Protein AF-A0A7S2I6U0-F1 (afdb_monomer)

Radius of gyration: 36.26 Å; Cα contacts (8 Å, |Δi|>4): 845; chains: 1; bounding box: 79×44×101 Å

pLDDT: mean 71.79, std 17.06, range [28.62, 98.25]

Foldseek 3Di:
DPVLADPVRCVVDPCSVVLVVVLVVCLVCVCVVDVLLVVLVVVCVAPVQLLSVLVSLLVSLQVSLVSLCVSDDNVSSVLSNLQSVLVSLQSQLCNQLVVCVVVVNLVSSLVSNLRSNVVSCVSNPPPVQPDPVNNVVVVVLSCVVSVCVVVLVVLLVVLAVPAQKAWWHWAFFDKDFFAADDPQFHGPVFWWTARDPDFWKWWAQLVPRFTWFFVVLDLDAFTFIFTDHDLVDLRRTWGWDQDPVRKTWIARRRNRWTWFFPDQDAFTTIHTHPDCPDLRRIWDWDDPPDFQKTWTARSVHRFTWFFDDDPDHTTGIGTHHDCDDSRRMIRMDRSVPDDRDDDPDDDDDDDDDDDDPPPPPDADPPVPVPDDPRIDTRAHDVVQQQHDDHDRMTTHADPAQWHDDDSITIGQADPSQNDDDPTMGGVDPVSVVVLVVLLVVLQVVLVVQLVVLVVVCVVPNPPPSCNVSSNVVSVSSNCSSVSYHHHDRDPD

Mean predicted aligned error: 20.56 Å

Solvent-accessible surface area (backbone atoms only — not comparable to full-atom values): 26154 Å² total; per-residue (Å²): 104,80,92,75,46,56,68,73,57,52,74,68,40,93,58,44,70,58,51,51,50,53,50,54,55,44,64,74,38,42,61,78,72,38,65,66,37,38,54,23,46,53,45,19,76,64,69,68,45,56,64,28,47,36,51,23,51,39,54,49,38,52,54,50,24,61,47,39,48,70,74,39,60,67,72,60,9,49,54,48,31,42,50,36,48,22,52,34,34,34,43,49,10,46,31,51,13,53,52,31,43,74,74,69,38,60,67,58,11,51,52,28,34,51,51,9,47,50,51,16,45,64,58,69,45,58,79,92,60,71,42,73,66,52,52,46,53,54,48,51,55,47,50,60,53,54,70,39,42,65,54,52,50,51,49,45,52,48,43,28,72,69,42,56,38,22,36,48,49,65,46,88,43,57,68,45,61,20,64,45,50,61,93,77,34,45,58,72,89,50,42,37,12,30,55,72,70,61,71,47,23,26,43,26,33,62,62,76,73,27,20,44,23,39,57,93,50,53,64,52,66,66,35,46,32,25,32,40,92,47,60,84,37,50,46,18,21,29,31,76,45,79,42,95,89,70,34,28,35,42,31,30,74,64,44,74,27,22,44,26,44,67,63,71,53,79,66,20,46,28,22,28,26,77,66,54,82,50,46,42,18,25,29,40,80,41,80,67,87,47,87,37,26,27,30,44,25,32,62,61,57,68,26,18,46,24,58,45,90,59,102,55,90,59,31,44,32,24,30,27,82,57,63,69,60,45,43,14,28,32,37,36,27,37,46,87,76,57,62,67,56,69,82,79,75,83,73,74,79,79,76,90,77,80,99,76,78,91,80,79,85,83,87,65,85,78,57,70,83,74,59,60,88,76,44,44,76,28,34,48,48,67,88,82,48,17,63,51,72,58,89,69,34,12,31,43,71,50,60,83,38,33,39,82,53,85,80,28,17,32,44,44,60,32,89,84,23,60,24,77,54,98,59,36,21,4,60,37,66,65,44,42,52,51,45,55,51,41,37,56,52,36,47,56,50,32,55,53,51,46,52,54,36,52,56,49,34,74,76,67,37,88,81,42,80,59,36,66,57,47,44,53,49,36,56,56,52,45,49,54,54,68,41,46,38,71,48,69,61,44,81,125

Secondary structure (DSSP, 8-state):
-TTTS-HHHHHH-TTHHHHHHHHHHHHHHHHHH-HHHHHHHHHHHHH--HHHHHHHHHHHHHHHHHHHHHHS-HHHHHHHHHHHHHHHHHHHHHHHHHHHHHTT-HHHHHHHHHHHHHHHHHHHS-TTT-SHHHHHHHHHHHHHHHHTHHHHHHHHHHHHHH-SEEEPPEEE--EE---B--TTEEE-SSSEEEE--PPPEEEEETTT--EEEEGGG--STT-BEEEES-TTSGGGEEEEEE-TTS-EEEEETTT--EEEEESSSTT-EEEEES---SGGG-EEEEE-SSTTEEEEEETTT--EEEE---SSSSEEEEEES---STTSEEEEEETTS-PBP-PPP-PPPPPPPPS--TT---S-TTSTTSPPTTPEEPBP-TTTT--EEETTEEE-PPPTTEEEETTEEEEPP-TTS-EE-SSEEESSHHHHHHHHHHHHHHHHHHHHHHHHHHHHHHHH-TT-HHHHHHHHHHHHHHHGGG--PBPPP---

Organism: NCBI:txid1333877

Sequence (492 aa):
MEELIPEHVRAAVEEFDDIRTVWNATFASLPSAVQSIRDDLEAFAATGASDRAVRAVNTFLLEASAIASRILPEEVGNEMARYLGAIGDVFDGVGDGIEAFGEGDAAAAIEAMYKGVKAAAVDLIPAELQNDETYGAIVAVLDGTVGSLSRHVLEYKNLMAQSSVCWKVFTGRERRRPRNCDAGYTWDGQQWCMYGVESPLNIQSRSNNKYLNIWGGSKSSGANVLTWNNPTSAHSQWVLHRQFDGTYTIENIHAHTFLCVQGSKVGANVAVTDDPRPPSARWRLIPTGIAATWNVQSVDSGLYLRLKKQWVVGNNVIAWSSAEGAESQWRIRDAWGGEAWEEPVAAHPPSPAPAQAARVALLNSAMSLKRPSGALPARCDDVAGFTEKRGGWCYGPCPAGYEGSGARCKATCGPEYPSDSDRMCGKTPGAIAAAVMGMITGVVREVVTISGLVSEMEEKGIHAAGGLTGTMQALIDLGKPFAHPSCPVGAA

Structure (mmCIF, N/CA/C/O backbone):
data_AF-A0A7S2I6U0-F1
#
_entry.id   AF-A0A7S2I6U0-F1
#
loop_
_atom_site.group_PDB
_atom_site.id
_atom_site.type_symbol
_atom_site.label_atom_id
_atom_site.label_alt_id
_atom_site.label_comp_id
_atom_site.label_asym_id
_atom_site.label_entity_id
_atom_site.label_seq_id
_atom_site.pdbx_PDB_ins_code
_atom_site.Cartn_x
_atom_site.Cartn_y
_atom_site.Cartn_z
_atom_site.occupancy
_atom_site.B_iso_or_equiv
_atom_site.auth_seq_id
_atom_site.auth_comp_id
_atom_site.auth_asym_id
_atom_site.auth_atom_id
_atom_site.pdbx_PDB_model_num
ATOM 1 N N . MET A 1 1 ? 5.381 15.733 29.302 1.00 53.56 1 MET A N 1
ATOM 2 C CA . MET A 1 1 ? 6.725 16.194 29.724 1.00 53.56 1 MET A CA 1
ATOM 3 C C . MET A 1 1 ? 6.615 17.331 30.729 1.00 53.56 1 MET A C 1
ATOM 5 O O . MET A 1 1 ? 7.173 17.193 31.802 1.00 53.56 1 MET A O 1
ATOM 9 N N . GLU A 1 2 ? 5.878 18.408 30.438 1.00 52.50 2 GLU A N 1
ATOM 10 C CA . GLU A 1 2 ? 5.715 19.540 31.375 1.00 52.50 2 GLU A CA 1
ATOM 11 C C . GLU A 1 2 ? 5.018 19.159 32.695 1.00 52.50 2 GLU A C 1
ATOM 13 O O . GLU A 1 2 ? 5.396 19.680 33.737 1.00 52.50 2 GLU A O 1
ATOM 18 N N . GLU A 1 3 ? 4.092 18.196 32.665 1.00 57.47 3 GLU A N 1
ATOM 19 C CA . GLU A 1 3 ? 3.465 17.610 33.867 1.00 57.47 3 GLU A CA 1
ATOM 20 C C . GLU A 1 3 ? 4.355 16.584 34.595 1.00 57.47 3 GLU A C 1
ATOM 22 O O . GLU A 1 3 ? 4.102 16.251 35.745 1.00 57.47 3 GLU A O 1
ATOM 27 N N . LEU A 1 4 ? 5.401 16.074 33.931 1.00 52.25 4 LEU A N 1
ATOM 28 C CA . LEU A 1 4 ? 6.262 14.995 34.442 1.00 52.25 4 LEU A CA 1
ATOM 29 C C . LEU A 1 4 ? 7.573 15.514 35.044 1.00 52.25 4 LEU A C 1
ATOM 31 O O . LEU A 1 4 ? 8.200 14.819 35.835 1.00 52.25 4 LEU A O 1
ATOM 35 N N . ILE A 1 5 ? 8.007 16.716 34.652 1.00 59.16 5 ILE A N 1
ATOM 36 C CA . ILE A 1 5 ? 9.270 17.315 35.092 1.00 59.16 5 ILE A CA 1
ATOM 37 C C . ILE A 1 5 ? 8.948 18.527 35.979 1.00 59.16 5 ILE A C 1
ATOM 39 O O . ILE A 1 5 ? 8.368 19.503 35.484 1.00 59.16 5 ILE A O 1
ATOM 43 N N . PRO A 1 6 ? 9.333 18.511 37.272 1.00 67.69 6 PRO A N 1
ATOM 44 C CA . PRO A 1 6 ? 9.060 19.613 38.188 1.00 67.69 6 PRO A CA 1
ATOM 45 C C . PRO A 1 6 ? 9.575 20.955 37.661 1.00 67.69 6 PRO A C 1
ATOM 47 O O . PRO A 1 6 ? 10.643 21.033 37.058 1.00 67.69 6 PRO A O 1
ATOM 50 N N . GLU A 1 7 ? 8.840 22.037 37.920 1.00 68.81 7 GLU A N 1
ATOM 51 C CA . GLU A 1 7 ? 9.154 23.377 37.395 1.00 68.81 7 GLU A CA 1
ATOM 52 C C . GLU A 1 7 ? 10.576 23.849 37.739 1.00 68.81 7 GLU A C 1
ATOM 54 O O . GLU A 1 7 ? 11.263 24.408 36.888 1.00 68.81 7 GLU A O 1
ATOM 59 N N . HIS A 1 8 ? 11.067 23.535 38.941 1.00 66.19 8 HIS A N 1
ATOM 60 C CA . HIS A 1 8 ? 12.432 23.867 39.356 1.00 66.19 8 HIS A CA 1
ATOM 61 C C . HIS A 1 8 ? 13.511 23.131 38.543 1.00 66.19 8 HIS A C 1
ATOM 63 O O . HIS A 1 8 ? 14.587 23.680 38.332 1.00 66.19 8 HIS A O 1
ATOM 69 N N . VAL A 1 9 ? 13.223 21.918 38.055 1.00 65.50 9 VAL A N 1
ATOM 70 C CA . VAL A 1 9 ? 14.115 21.157 37.166 1.00 65.50 9 VAL A CA 1
ATOM 71 C C . VAL A 1 9 ? 14.053 21.731 35.753 1.00 65.50 9 VAL A C 1
ATOM 73 O O . VAL A 1 9 ? 15.089 21.924 35.127 1.00 65.50 9 VAL A O 1
ATOM 76 N N . ARG A 1 10 ? 12.854 22.087 35.269 1.00 70.38 10 ARG A N 1
ATOM 77 C CA . ARG A 1 10 ? 12.675 22.739 33.958 1.00 70.38 10 ARG A CA 1
ATOM 78 C C . ARG A 1 10 ? 13.427 24.065 33.874 1.00 70.38 10 ARG A C 1
ATOM 80 O O . ARG A 1 10 ? 14.069 24.336 32.869 1.00 70.38 10 ARG A O 1
ATOM 87 N N . ALA A 1 11 ? 13.388 24.855 34.946 1.00 71.56 11 ALA A N 1
ATOM 88 C CA . ALA A 1 11 ? 14.097 26.129 35.045 1.00 71.56 11 ALA A CA 1
ATOM 89 C C . ALA A 1 11 ? 15.625 25.979 35.190 1.00 71.56 11 ALA A C 1
ATOM 91 O O . ALA A 1 11 ? 16.354 26.928 34.912 1.00 71.56 11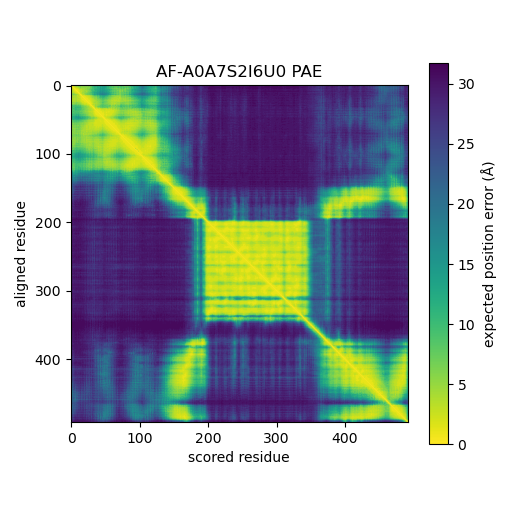 ALA A O 1
ATOM 92 N N . ALA A 1 12 ? 16.111 24.814 35.633 1.00 67.56 12 ALA A N 1
ATOM 93 C CA . ALA A 1 12 ? 17.536 24.535 35.808 1.00 67.56 12 ALA A CA 1
ATOM 94 C C . ALA A 1 12 ? 18.220 24.009 34.532 1.00 67.56 12 ALA A C 1
ATOM 96 O O . ALA A 1 12 ? 19.448 24.005 34.459 1.00 67.56 12 ALA A O 1
ATOM 97 N N . VAL A 1 13 ? 17.449 23.563 33.536 1.00 67.19 13 VAL A N 1
ATOM 98 C CA . VAL A 1 13 ? 17.967 23.039 32.267 1.00 67.19 13 VAL A CA 1
ATOM 99 C C . VAL A 1 13 ? 17.939 24.148 31.215 1.00 67.19 13 VAL A C 1
ATOM 101 O O . VAL A 1 13 ? 16.880 24.532 30.727 1.00 67.19 13 VAL A O 1
ATOM 104 N N . GLU A 1 14 ? 19.120 24.651 30.856 1.00 70.19 14 GLU A N 1
ATOM 105 C CA . GLU A 1 14 ? 19.301 25.826 29.983 1.00 70.19 14 GLU A CA 1
ATOM 106 C C . GLU A 1 14 ? 18.701 25.636 28.570 1.00 70.19 14 GLU A C 1
ATOM 108 O O . GLU A 1 14 ? 18.271 26.599 27.941 1.00 70.19 14 GLU A O 1
ATOM 113 N N . GLU A 1 15 ? 18.583 24.385 28.109 1.00 74.81 15 GLU A N 1
ATOM 114 C CA . GLU A 1 15 ? 18.091 23.990 26.776 1.00 74.81 15 GLU A CA 1
ATOM 115 C C . GLU A 1 15 ? 16.749 23.222 26.838 1.00 74.81 15 GLU A C 1
ATOM 117 O O . GLU A 1 15 ? 16.411 22.435 25.949 1.00 74.81 15 GLU A O 1
ATOM 122 N N . PHE A 1 16 ? 15.956 23.412 27.901 1.00 74.44 16 PHE A N 1
ATOM 123 C CA . PHE A 1 16 ? 14.720 22.645 28.117 1.00 74.44 16 PHE A CA 1
ATOM 124 C C . PHE A 1 16 ? 13.708 22.774 26.964 1.00 74.44 16 PHE A C 1
ATOM 126 O O . PHE A 1 16 ? 13.016 21.811 26.627 1.00 74.44 16 PHE A O 1
ATOM 133 N N . ASP A 1 17 ? 13.636 23.942 26.322 1.00 75.38 17 ASP A N 1
ATOM 134 C CA . ASP A 1 17 ? 12.756 24.179 25.172 1.00 75.38 17 ASP A CA 1
ATOM 135 C C . ASP A 1 17 ? 13.159 23.382 23.921 1.00 75.38 17 ASP A C 1
ATOM 137 O O . ASP A 1 17 ? 12.291 22.891 23.186 1.00 75.38 17 ASP A O 1
ATOM 141 N N . ASP A 1 18 ? 14.460 23.189 23.707 1.00 74.94 18 ASP A N 1
ATOM 142 C CA . ASP A 1 18 ? 14.977 22.374 22.609 1.00 74.94 18 ASP A CA 1
ATOM 143 C C . ASP A 1 18 ? 14.701 20.892 22.881 1.00 74.94 18 ASP A C 1
ATOM 145 O O . ASP A 1 18 ? 14.176 20.182 22.017 1.00 74.94 18 ASP A O 1
ATOM 149 N N . ILE A 1 19 ? 14.922 20.444 24.120 1.00 71.94 19 ILE A N 1
ATOM 150 C CA . ILE A 1 19 ? 14.576 19.092 24.582 1.00 71.94 19 ILE A CA 1
ATOM 151 C C . ILE A 1 19 ? 13.079 18.820 24.400 1.00 71.94 19 ILE A C 1
ATOM 153 O O . ILE A 1 19 ? 12.695 17.782 23.858 1.00 71.94 19 ILE A O 1
ATOM 157 N N . ARG A 1 20 ? 12.223 19.770 24.788 1.00 74.75 20 ARG A N 1
ATOM 158 C CA . ARG A 1 20 ? 10.768 19.692 24.611 1.00 74.75 20 ARG A CA 1
ATOM 159 C C . ARG A 1 20 ? 10.381 19.557 23.143 1.00 74.75 20 ARG A C 1
ATOM 161 O O . ARG A 1 20 ? 9.506 18.758 22.798 1.00 74.75 20 ARG A O 1
ATOM 168 N N . THR A 1 21 ? 11.029 20.325 22.274 1.00 76.25 21 THR A N 1
ATOM 169 C CA . THR A 1 21 ? 10.780 20.285 20.831 1.00 76.25 21 THR A CA 1
ATOM 170 C C . THR A 1 21 ? 11.144 18.918 20.256 1.00 76.25 21 THR A C 1
ATOM 172 O O . THR A 1 21 ? 10.333 18.312 19.548 1.00 76.25 21 THR A O 1
ATOM 175 N N . VAL A 1 22 ? 12.318 18.388 20.611 1.00 72.62 22 VAL A N 1
ATOM 176 C CA . VAL A 1 22 ? 12.766 17.060 20.170 1.00 72.62 22 VAL A CA 1
ATOM 177 C C . VAL A 1 22 ? 11.859 15.959 20.726 1.00 72.62 22 VAL A C 1
ATOM 179 O O . VAL A 1 22 ? 11.471 15.055 19.983 1.00 72.62 22 VAL A O 1
ATOM 182 N N . TRP A 1 23 ? 11.451 16.052 21.992 1.00 71.31 23 TRP A N 1
ATOM 183 C CA . TRP A 1 23 ? 10.532 15.113 22.634 1.00 71.31 23 TRP A CA 1
ATOM 184 C C . TRP A 1 23 ? 9.180 15.030 21.917 1.00 71.31 23 TRP A C 1
ATOM 186 O O . TRP A 1 23 ? 8.749 13.949 21.514 1.00 71.31 23 TRP A O 1
ATOM 196 N N . ASN A 1 24 ? 8.530 16.171 21.680 1.00 74.94 24 ASN A N 1
ATOM 197 C CA . ASN A 1 24 ? 7.219 16.212 21.029 1.00 74.94 24 ASN A CA 1
ATOM 198 C C . ASN A 1 24 ? 7.280 15.742 19.566 1.00 74.94 24 ASN A C 1
ATOM 200 O O . ASN A 1 24 ? 6.411 14.989 19.119 1.00 74.94 24 ASN A O 1
ATOM 204 N N . ALA A 1 25 ? 8.322 16.135 18.824 1.00 71.44 25 ALA A N 1
ATOM 205 C CA . ALA A 1 25 ? 8.536 15.679 17.449 1.00 71.44 25 ALA A CA 1
ATOM 206 C C . ALA A 1 25 ? 8.775 14.161 17.377 1.00 71.44 25 ALA A C 1
ATOM 208 O O . ALA A 1 25 ? 8.303 13.478 16.463 1.00 71.44 25 ALA A O 1
ATOM 209 N N . THR A 1 26 ? 9.471 13.618 18.373 1.00 65.88 26 THR A N 1
ATOM 210 C CA . THR A 1 26 ? 9.695 12.181 18.510 1.00 65.88 26 THR A CA 1
ATOM 211 C C . THR A 1 26 ? 8.385 11.443 18.780 1.00 65.88 26 THR A C 1
ATOM 213 O O . THR A 1 26 ? 8.052 10.519 18.046 1.00 65.88 26 THR A O 1
ATOM 216 N N . PHE A 1 27 ? 7.582 11.882 19.752 1.00 66.50 27 PHE A N 1
ATOM 217 C CA . PHE A 1 27 ? 6.288 11.256 20.065 1.00 66.50 27 PHE A CA 1
ATOM 218 C C . PHE A 1 27 ? 5.335 11.241 18.867 1.00 66.50 27 PHE A C 1
ATOM 220 O O . PHE A 1 27 ? 4.685 10.232 18.599 1.00 66.50 27 PHE A O 1
ATOM 227 N N . ALA A 1 28 ? 5.301 12.333 18.100 1.00 71.88 28 ALA A N 1
ATOM 228 C CA . ALA A 1 28 ? 4.492 12.422 16.889 1.00 71.88 28 ALA A CA 1
ATOM 229 C C . ALA A 1 28 ? 4.974 11.482 15.768 1.00 71.88 28 ALA A C 1
ATOM 231 O O . ALA A 1 28 ? 4.179 11.064 14.925 1.00 71.88 28 ALA A O 1
ATOM 232 N N . SER A 1 29 ? 6.268 11.147 15.739 1.00 71.06 29 SER A N 1
ATOM 233 C CA . SER A 1 29 ? 6.870 10.330 14.681 1.00 71.06 29 SER A CA 1
ATOM 234 C C . SER A 1 29 ? 7.016 8.851 15.043 1.00 71.06 29 SER A C 1
ATOM 236 O O . SER A 1 29 ? 7.007 8.025 14.128 1.00 71.06 29 SER A O 1
ATOM 238 N N . LEU A 1 30 ? 7.058 8.488 16.330 1.00 65.75 30 LEU A N 1
ATOM 239 C CA . LEU A 1 30 ? 7.237 7.114 16.825 1.00 65.75 30 LEU A CA 1
ATOM 240 C C . LEU A 1 30 ? 6.296 6.077 16.177 1.00 65.75 30 LEU A C 1
ATOM 242 O O . LEU A 1 30 ? 6.810 5.086 15.652 1.00 65.75 30 LEU A O 1
ATOM 246 N N . PRO A 1 31 ? 4.966 6.302 16.067 1.00 57.78 31 PRO A N 1
ATOM 247 C CA . PRO A 1 31 ? 4.058 5.335 15.434 1.00 57.78 31 PRO A CA 1
ATOM 248 C C . PRO A 1 31 ? 4.355 5.105 13.947 1.00 57.78 31 PRO A C 1
ATOM 250 O O . PRO A 1 31 ? 3.927 4.119 13.349 1.00 57.78 31 PRO A O 1
ATOM 253 N N . SER A 1 32 ? 5.066 6.043 13.317 1.00 63.41 32 SER A N 1
ATOM 254 C CA . SER A 1 32 ? 5.453 5.965 11.913 1.00 63.41 32 SER A CA 1
ATOM 255 C C . SER A 1 32 ? 6.895 5.501 11.686 1.00 63.41 32 SER A C 1
ATOM 257 O O . SER A 1 32 ? 7.196 4.993 10.601 1.00 63.41 32 SER A O 1
ATOM 259 N N . ALA A 1 33 ? 7.751 5.668 12.695 1.00 62.78 33 ALA A N 1
ATOM 260 C CA . ALA A 1 33 ? 9.170 5.340 12.674 1.00 62.78 33 ALA A CA 1
ATOM 261 C C . ALA A 1 33 ? 9.442 3.893 13.107 1.00 62.78 33 ALA A C 1
ATOM 263 O O . ALA A 1 33 ? 10.383 3.277 12.609 1.00 62.78 33 ALA A O 1
ATOM 264 N N . VAL A 1 34 ? 8.600 3.335 13.982 1.00 70.75 34 VAL A N 1
ATOM 265 C CA . VAL A 1 34 ? 8.745 1.975 14.506 1.00 70.75 34 VAL A CA 1
ATOM 266 C C . VAL A 1 34 ? 7.711 1.062 13.853 1.00 70.75 34 VAL A C 1
ATOM 268 O O . VAL A 1 34 ? 6.508 1.174 14.092 1.00 70.75 34 VAL A O 1
ATOM 271 N N . GLN A 1 35 ? 8.183 0.151 12.999 1.00 73.25 35 GLN A N 1
ATOM 272 C CA . GLN A 1 35 ? 7.309 -0.701 12.190 1.00 73.25 35 GLN A CA 1
ATOM 273 C C . GLN A 1 35 ? 6.431 -1.632 13.046 1.00 73.25 35 GLN A C 1
ATOM 275 O O . GLN A 1 35 ? 5.271 -1.826 12.703 1.00 73.25 35 GLN A O 1
ATOM 280 N N . SER A 1 36 ? 6.930 -2.135 14.181 1.00 65.62 36 SER A N 1
ATOM 281 C CA . SER A 1 36 ? 6.159 -3.013 15.075 1.00 65.62 36 SER A CA 1
ATOM 282 C C . SER A 1 36 ? 4.956 -2.314 15.716 1.00 65.62 36 SER A C 1
ATOM 284 O O . SER A 1 36 ? 3.883 -2.905 15.770 1.00 65.62 36 SER A O 1
ATOM 286 N N . ILE A 1 37 ? 5.091 -1.042 16.122 1.00 66.81 37 ILE A N 1
ATOM 287 C CA . ILE A 1 37 ? 3.971 -0.245 16.657 1.00 66.81 37 ILE A CA 1
ATOM 288 C C . ILE A 1 37 ? 2.875 -0.119 15.596 1.00 66.81 37 ILE A C 1
ATOM 290 O O . ILE A 1 37 ? 1.694 -0.302 15.887 1.00 66.81 37 ILE A O 1
ATOM 294 N N . ARG A 1 38 ? 3.261 0.156 14.345 1.00 72.75 38 ARG A N 1
ATOM 295 C CA . ARG A 1 38 ? 2.315 0.235 13.227 1.00 72.75 38 ARG A CA 1
ATOM 296 C C . ARG A 1 38 ? 1.615 -1.101 12.990 1.00 72.75 38 ARG A C 1
ATOM 298 O O . ARG A 1 38 ? 0.392 -1.118 12.883 1.00 72.75 38 ARG A O 1
ATOM 305 N N . ASP A 1 39 ? 2.372 -2.191 12.919 1.00 76.38 39 ASP A N 1
ATOM 306 C CA . ASP A 1 39 ? 1.836 -3.524 12.636 1.00 76.38 39 ASP A CA 1
ATOM 307 C C . ASP A 1 39 ? 0.825 -3.962 13.710 1.00 76.38 39 ASP A C 1
ATOM 309 O O . ASP A 1 39 ? -0.244 -4.483 13.384 1.00 76.38 39 ASP A O 1
ATOM 313 N N . ASP A 1 40 ? 1.119 -3.699 14.986 1.00 70.38 40 ASP A N 1
ATOM 314 C CA . ASP A 1 40 ? 0.224 -4.031 16.093 1.00 70.38 40 ASP A CA 1
ATOM 315 C C . ASP A 1 40 ? -1.018 -3.119 16.141 1.00 70.38 40 ASP A C 1
ATOM 317 O O . ASP A 1 40 ? -2.130 -3.622 16.306 1.00 70.38 40 ASP A O 1
ATOM 321 N N . LEU A 1 41 ? -0.901 -1.808 15.891 1.00 68.88 41 LEU A N 1
ATOM 322 C CA . LEU A 1 41 ? -2.075 -0.923 15.795 1.00 68.88 41 LEU A CA 1
ATOM 323 C C . LEU A 1 41 ? -2.984 -1.281 14.608 1.00 68.88 41 LEU A C 1
ATOM 325 O O . LEU A 1 41 ? -4.211 -1.246 14.727 1.00 68.88 41 LEU A O 1
ATOM 329 N N . GLU A 1 42 ? -2.402 -1.645 13.463 1.00 74.38 42 GLU A N 1
ATOM 330 C CA . GLU A 1 42 ? -3.153 -2.092 12.287 1.00 74.38 42 GLU A CA 1
ATOM 331 C C . GLU A 1 42 ? -3.868 -3.423 12.544 1.00 74.38 42 GLU A C 1
ATOM 333 O O . GLU A 1 42 ? -5.031 -3.588 12.158 1.00 74.38 42 GLU A O 1
ATOM 338 N N . ALA A 1 43 ? -3.201 -4.357 13.223 1.00 62.09 43 ALA A N 1
ATOM 339 C CA . ALA A 1 43 ? -3.790 -5.622 13.629 1.00 62.09 43 ALA A CA 1
ATOM 340 C C . ALA A 1 43 ? -4.925 -5.416 14.641 1.00 62.09 43 ALA A C 1
ATOM 342 O O . ALA A 1 43 ? -6.009 -5.954 14.425 1.00 62.09 43 ALA A O 1
ATOM 343 N N . PHE A 1 44 ? -4.737 -4.579 15.668 1.00 59.78 44 PHE A N 1
ATOM 344 C CA . PHE A 1 44 ? -5.795 -4.224 16.617 1.00 59.78 44 PHE A CA 1
ATOM 345 C C . PHE A 1 44 ? -7.011 -3.620 15.908 1.00 59.78 44 PHE A C 1
ATOM 347 O O . PHE A 1 44 ? -8.136 -4.074 16.100 1.00 59.78 44 PHE A O 1
ATOM 354 N N . ALA A 1 45 ? -6.794 -2.655 15.011 1.00 57.31 45 ALA A N 1
ATOM 355 C CA . ALA A 1 45 ? -7.869 -2.041 14.237 1.00 57.31 45 ALA A CA 1
ATOM 356 C C . ALA A 1 45 ? -8.596 -3.035 13.309 1.00 57.31 45 ALA A C 1
ATOM 358 O O . ALA A 1 45 ? -9.733 -2.789 12.902 1.00 57.31 45 ALA A O 1
ATOM 359 N N . ALA A 1 46 ? -7.945 -4.140 12.931 1.00 56.12 46 ALA A N 1
ATOM 360 C CA . ALA A 1 46 ? -8.516 -5.161 12.063 1.00 56.12 46 ALA A CA 1
ATOM 361 C C . ALA A 1 46 ? -9.263 -6.266 12.821 1.00 56.12 46 ALA A C 1
ATOM 363 O O . ALA A 1 46 ? -10.263 -6.758 12.299 1.00 56.12 46 ALA A O 1
ATOM 364 N N . THR A 1 47 ? -8.773 -6.676 13.991 1.00 60.69 47 THR A N 1
ATOM 365 C CA . THR A 1 47 ? -9.265 -7.859 14.716 1.00 60.69 47 THR A CA 1
ATOM 366 C C . THR A 1 47 ? -9.962 -7.526 16.030 1.00 60.69 47 THR A C 1
ATOM 368 O O . THR A 1 47 ? -10.679 -8.370 16.554 1.00 60.69 47 THR A O 1
ATOM 371 N N . GLY A 1 48 ? -9.750 -6.323 16.571 1.00 53.94 48 GLY A N 1
ATOM 372 C CA . GLY A 1 48 ? -10.156 -5.960 17.929 1.00 53.94 48 GLY A CA 1
ATOM 373 C C . GLY A 1 48 ? -9.358 -6.677 19.023 1.00 53.94 48 GLY A C 1
ATOM 374 O O . GLY A 1 48 ? -9.755 -6.619 20.181 1.00 53.94 48 GLY A O 1
ATOM 375 N N . ALA A 1 49 ? -8.262 -7.365 18.677 1.00 66.69 49 ALA A N 1
ATOM 376 C CA . ALA A 1 49 ? -7.489 -8.163 19.624 1.00 66.69 49 ALA A CA 1
ATOM 377 C C . ALA A 1 49 ? -6.684 -7.256 20.572 1.00 66.69 49 ALA A C 1
ATOM 379 O O . ALA A 1 49 ? -5.720 -6.610 20.161 1.00 66.69 49 ALA A O 1
ATOM 380 N N . SER A 1 50 ? -7.124 -7.161 21.826 1.00 58.31 50 SER A N 1
ATOM 381 C CA . SER A 1 50 ? -6.594 -6.241 22.843 1.00 58.31 50 SER A CA 1
ATOM 382 C C . SER A 1 50 ? -5.097 -6.415 23.112 1.00 58.31 50 SER A C 1
ATOM 384 O O . SER A 1 50 ? -4.420 -5.422 23.371 1.00 58.31 50 SER A O 1
ATOM 386 N N . ASP A 1 51 ? -4.558 -7.627 22.949 1.00 63.69 51 ASP A N 1
ATOM 387 C CA . ASP A 1 51 ? -3.125 -7.935 23.062 1.00 63.69 51 ASP A CA 1
ATOM 388 C C . ASP A 1 51 ? -2.269 -7.097 22.096 1.00 63.69 51 ASP A C 1
ATOM 390 O O . ASP A 1 51 ? -1.153 -6.686 22.414 1.00 63.69 51 ASP A O 1
ATOM 394 N N . ARG A 1 52 ? -2.806 -6.793 20.909 1.00 73.38 52 ARG A N 1
ATOM 395 C CA . ARG A 1 52 ? -2.149 -5.952 19.903 1.00 73.38 52 ARG A CA 1
ATOM 396 C C . ARG A 1 52 ? -2.080 -4.494 20.353 1.00 73.38 52 ARG A C 1
ATOM 398 O O . ARG A 1 52 ? -1.044 -3.858 20.194 1.00 73.38 52 ARG A O 1
ATOM 405 N N . ALA A 1 53 ? -3.152 -3.969 20.946 1.00 68.31 53 ALA A N 1
ATOM 406 C CA . ALA A 1 53 ? -3.158 -2.604 21.469 1.00 68.31 53 ALA A CA 1
ATOM 407 C C . ALA A 1 53 ? -2.156 -2.441 22.622 1.00 68.31 53 ALA A C 1
ATOM 409 O O . ALA A 1 53 ? -1.389 -1.480 22.633 1.00 68.31 53 ALA A O 1
ATOM 410 N N . VAL A 1 54 ? -2.122 -3.408 23.542 1.00 69.31 54 VAL A N 1
ATOM 411 C CA . VAL A 1 54 ? -1.217 -3.416 24.702 1.00 69.31 54 VAL A CA 1
ATOM 412 C C . VAL A 1 54 ? 0.241 -3.457 24.245 1.00 69.31 54 VAL A C 1
ATOM 414 O O . VAL A 1 54 ? 1.028 -2.588 24.618 1.00 69.31 54 VAL A O 1
ATOM 417 N N . ARG A 1 55 ? 0.594 -4.365 23.322 1.00 68.44 55 ARG A N 1
ATOM 418 C CA . ARG A 1 55 ? 1.956 -4.427 22.762 1.00 68.44 55 ARG A CA 1
ATOM 419 C C . ARG A 1 55 ? 2.376 -3.149 22.045 1.00 68.44 55 ARG A C 1
ATOM 421 O O . ARG A 1 55 ? 3.527 -2.727 22.190 1.00 68.44 55 ARG A O 1
ATOM 428 N N . ALA A 1 56 ? 1.470 -2.516 21.300 1.00 71.19 56 ALA A N 1
ATOM 429 C CA . ALA A 1 56 ? 1.760 -1.248 20.639 1.00 71.19 56 ALA A CA 1
ATOM 430 C C . ALA A 1 56 ? 2.066 -0.133 21.651 1.00 71.19 56 ALA A C 1
ATOM 432 O O . ALA A 1 56 ? 3.031 0.609 21.462 1.00 71.19 56 ALA A O 1
ATOM 433 N N . VAL A 1 57 ? 1.280 -0.039 22.730 1.00 71.88 57 VAL A N 1
ATOM 434 C CA . VAL A 1 57 ? 1.485 0.944 23.804 1.00 71.88 57 VAL A CA 1
ATOM 435 C C . VAL A 1 57 ? 2.792 0.680 24.551 1.00 71.88 57 VAL A C 1
ATOM 437 O O . VAL A 1 57 ? 3.582 1.606 24.706 1.00 71.88 57 VAL A O 1
ATOM 440 N N . ASN A 1 58 ? 3.097 -0.562 24.927 1.00 68.56 58 ASN A N 1
ATOM 441 C CA . ASN A 1 58 ? 4.346 -0.870 25.635 1.00 68.56 58 ASN A CA 1
ATOM 442 C C . ASN A 1 58 ? 5.582 -0.614 24.784 1.00 68.56 58 ASN A C 1
ATOM 444 O O . ASN A 1 58 ? 6.557 -0.032 25.254 1.00 68.56 58 ASN A O 1
ATOM 448 N N . THR A 1 59 ? 5.530 -0.988 23.505 1.00 73.19 59 THR A N 1
ATOM 449 C CA . THR A 1 59 ? 6.619 -0.693 22.568 1.00 73.19 59 THR A CA 1
ATOM 450 C C . THR A 1 59 ? 6.810 0.818 22.435 1.00 73.19 59 THR A C 1
ATOM 452 O O . THR A 1 59 ? 7.937 1.303 22.414 1.00 73.19 59 THR A O 1
ATOM 455 N N . PHE A 1 60 ? 5.718 1.584 22.404 1.00 72.38 60 PHE A N 1
ATOM 456 C CA . PHE A 1 60 ? 5.780 3.040 22.384 1.00 72.38 60 PHE A CA 1
ATOM 457 C C . PHE A 1 60 ? 6.414 3.619 23.658 1.00 72.38 60 PHE A C 1
ATOM 459 O O . PHE A 1 60 ? 7.301 4.467 23.560 1.00 72.38 60 PHE A O 1
ATOM 466 N N . LEU A 1 61 ? 5.996 3.158 24.841 1.00 68.81 61 LEU A N 1
ATOM 467 C CA . LEU A 1 61 ? 6.522 3.610 26.134 1.00 68.81 61 LEU A CA 1
ATOM 468 C C . LEU A 1 61 ? 8.009 3.269 26.300 1.00 68.81 61 LEU A C 1
ATOM 470 O O . LEU A 1 61 ? 8.776 4.103 26.779 1.00 68.81 61 LEU A O 1
ATOM 474 N N . LEU A 1 62 ? 8.435 2.091 25.839 1.00 69.19 62 LEU A N 1
ATOM 475 C CA . LEU A 1 62 ? 9.833 1.661 25.867 1.00 69.19 62 LEU A CA 1
ATOM 476 C C . LEU A 1 62 ? 10.721 2.545 24.981 1.00 69.19 62 LEU A C 1
ATOM 478 O O . LEU A 1 62 ? 11.780 2.999 25.414 1.00 69.19 62 LEU A O 1
ATOM 482 N N . GLU A 1 63 ? 10.285 2.828 23.753 1.00 72.81 63 GLU A N 1
ATOM 483 C CA . GLU A 1 63 ? 11.019 3.703 22.831 1.00 72.81 63 GLU A CA 1
ATOM 484 C C . GLU A 1 63 ? 11.054 5.148 23.344 1.00 72.81 63 GLU A C 1
ATOM 486 O O . GLU A 1 63 ? 12.098 5.803 23.314 1.00 72.81 63 GLU A O 1
ATOM 491 N N . ALA A 1 64 ? 9.942 5.633 23.903 1.00 67.12 64 ALA A N 1
ATOM 492 C CA . ALA A 1 64 ? 9.891 6.922 24.578 1.00 67.12 64 ALA A CA 1
ATOM 493 C C . ALA A 1 64 ? 10.863 6.994 25.766 1.00 67.12 64 ALA A C 1
ATOM 495 O O . ALA A 1 64 ? 11.568 7.991 25.914 1.00 67.12 64 ALA A O 1
ATOM 496 N N . SER A 1 65 ? 10.951 5.933 26.572 1.00 67.12 65 SER A N 1
ATOM 497 C CA . SER A 1 65 ? 11.892 5.827 27.690 1.00 67.12 65 SER A CA 1
ATOM 498 C C . SER A 1 65 ? 13.342 5.846 27.210 1.00 67.12 65 SER A C 1
ATOM 500 O O . SER A 1 65 ? 14.155 6.604 27.730 1.00 67.12 65 SER A O 1
ATOM 502 N N . ALA A 1 66 ? 13.676 5.067 26.178 1.00 71.19 66 ALA A N 1
ATOM 503 C CA . ALA A 1 66 ? 15.025 5.033 25.615 1.00 71.19 66 ALA A CA 1
ATOM 504 C C . ALA A 1 66 ? 15.469 6.403 25.081 1.00 71.19 66 ALA A C 1
ATOM 506 O O . ALA A 1 66 ? 16.657 6.732 25.089 1.00 71.19 66 ALA A O 1
ATOM 507 N N . ILE A 1 67 ? 14.518 7.205 24.609 1.00 68.19 67 ILE A N 1
ATOM 508 C CA . ILE A 1 67 ? 14.769 8.553 24.112 1.00 68.19 67 ILE A CA 1
ATOM 509 C C . ILE A 1 67 ? 14.856 9.554 25.268 1.00 68.19 67 ILE A C 1
ATOM 511 O O . ILE A 1 67 ? 15.768 10.382 25.267 1.00 68.19 67 ILE A O 1
ATOM 515 N N . ALA A 1 68 ? 13.996 9.433 26.285 1.00 65.31 68 ALA A N 1
ATOM 516 C CA . ALA A 1 68 ? 14.076 10.218 27.519 1.00 65.31 68 ALA A CA 1
ATOM 517 C C . ALA A 1 68 ? 15.476 10.116 28.134 1.00 65.31 68 ALA A C 1
ATOM 519 O O . ALA A 1 68 ? 16.121 11.135 28.363 1.00 65.31 68 ALA A O 1
ATOM 520 N N . SER A 1 69 ? 15.993 8.894 28.289 1.00 70.81 69 SER A N 1
ATOM 521 C CA . SER A 1 69 ? 17.316 8.635 28.871 1.00 70.81 69 SER A CA 1
ATOM 522 C C . SER A 1 69 ? 18.492 9.139 28.024 1.00 70.81 69 SER A C 1
ATOM 524 O O . SER A 1 69 ? 19.607 9.218 28.527 1.00 70.81 69 SER A O 1
ATOM 526 N N . ARG A 1 70 ? 18.284 9.457 26.738 1.00 72.12 70 ARG A N 1
ATOM 527 C CA . ARG A 1 70 ? 19.331 10.017 25.860 1.00 72.12 70 ARG A CA 1
ATOM 528 C C . ARG A 1 70 ? 19.359 11.537 25.856 1.00 72.12 70 ARG A C 1
ATOM 530 O O . ARG A 1 70 ? 20.416 12.111 25.618 1.00 72.12 70 ARG A O 1
ATOM 537 N N . ILE A 1 71 ? 18.195 12.164 26.004 1.00 69.44 71 ILE A N 1
ATOM 538 C CA . ILE A 1 71 ? 18.026 13.607 25.809 1.00 69.44 71 ILE A CA 1
ATOM 539 C C . ILE A 1 71 ? 18.018 14.346 27.154 1.00 69.44 71 ILE A C 1
ATOM 541 O O . ILE A 1 71 ? 18.411 15.508 27.216 1.00 69.44 71 ILE A O 1
ATOM 545 N N . LEU A 1 72 ? 17.582 13.690 28.231 1.00 68.19 72 LEU A N 1
ATOM 546 C CA . LEU A 1 72 ? 17.518 14.285 29.562 1.00 68.19 72 LEU A CA 1
ATOM 547 C C . LEU A 1 72 ? 18.797 14.023 30.369 1.00 68.19 72 LEU A C 1
ATOM 549 O O . LEU A 1 72 ? 19.478 13.023 30.133 1.00 68.19 72 LEU A O 1
ATOM 553 N N . PRO A 1 73 ? 19.102 14.883 31.361 1.00 71.75 73 PRO A N 1
ATOM 554 C CA . PRO A 1 73 ? 20.115 14.592 32.372 1.00 71.75 73 PRO A CA 1
ATOM 555 C C . PRO A 1 73 ? 19.861 13.235 33.035 1.00 71.75 73 PRO A C 1
ATOM 557 O O . PRO A 1 73 ? 18.707 12.880 33.264 1.00 71.75 73 PRO A O 1
ATOM 560 N N . GLU A 1 74 ? 20.925 12.506 33.373 1.00 68.94 74 GLU A N 1
ATOM 561 C CA . GLU A 1 74 ? 20.867 11.104 33.819 1.00 68.94 74 GLU A CA 1
ATOM 562 C C . GLU A 1 74 ? 19.846 10.859 34.945 1.00 68.94 74 GLU A C 1
ATOM 564 O O . GLU A 1 74 ? 19.012 9.966 34.831 1.00 68.94 74 GLU A O 1
ATOM 569 N N . GLU A 1 75 ? 19.833 11.697 35.985 1.00 63.28 75 GLU A N 1
ATOM 570 C CA . GLU A 1 75 ? 18.880 11.592 37.101 1.00 63.28 75 GLU A CA 1
ATOM 571 C C . GLU A 1 75 ? 17.420 11.759 36.645 1.00 63.28 75 GLU A C 1
ATOM 573 O O . GLU A 1 75 ? 16.552 10.965 37.004 1.00 63.28 75 GLU A O 1
ATOM 578 N N . VAL A 1 76 ? 17.147 12.748 35.791 1.00 65.38 76 VAL A N 1
ATOM 579 C CA . VAL A 1 76 ? 15.796 13.048 35.286 1.00 65.38 76 VAL A CA 1
ATOM 580 C C . VAL A 1 76 ? 15.345 11.996 34.270 1.00 65.38 76 VAL A C 1
ATOM 582 O O . VAL A 1 76 ? 14.186 11.587 34.263 1.00 65.38 76 VAL A O 1
ATOM 585 N N . GLY A 1 77 ? 16.263 11.532 33.420 1.00 64.44 77 GLY A N 1
ATOM 586 C CA . GLY A 1 77 ? 16.022 10.468 32.452 1.00 64.44 77 GLY A CA 1
ATOM 587 C C . GLY A 1 77 ? 15.720 9.129 33.125 1.00 64.44 77 GLY A C 1
ATOM 588 O O . GLY A 1 77 ? 14.854 8.401 32.642 1.00 64.44 77 GLY A O 1
ATOM 589 N N . ASN A 1 78 ? 16.376 8.826 34.249 1.00 61.53 78 ASN A N 1
ATOM 590 C CA . ASN A 1 78 ? 16.128 7.616 35.035 1.00 61.53 78 ASN A CA 1
ATOM 591 C C . ASN A 1 78 ? 14.759 7.651 35.727 1.00 61.53 78 ASN A C 1
ATOM 593 O O . ASN A 1 78 ? 14.014 6.678 35.635 1.00 61.53 78 ASN A O 1
ATOM 597 N N . GLU A 1 79 ? 14.384 8.772 36.349 1.00 64.81 79 GLU A N 1
ATOM 598 C CA . GLU A 1 79 ? 13.049 8.936 36.948 1.00 64.81 79 GLU A CA 1
ATOM 599 C C . GLU A 1 79 ? 11.936 8.877 35.890 1.00 64.81 79 GLU A C 1
ATOM 601 O O . GLU A 1 79 ? 10.900 8.239 36.085 1.00 64.81 79 GLU A O 1
ATOM 606 N N . MET A 1 80 ? 12.166 9.468 34.715 1.00 62.62 80 MET A N 1
ATOM 607 C CA . MET A 1 80 ? 11.210 9.405 33.612 1.00 62.62 80 MET A CA 1
ATOM 608 C C . MET A 1 80 ? 11.073 7.990 33.034 1.00 62.62 80 MET A C 1
ATOM 610 O O . MET A 1 80 ? 9.962 7.566 32.721 1.00 62.62 80 MET A O 1
ATOM 614 N N . ALA A 1 81 ? 12.177 7.249 32.918 1.00 65.06 81 ALA A N 1
ATOM 615 C CA . ALA A 1 81 ? 12.164 5.851 32.498 1.00 65.06 81 ALA A CA 1
ATOM 616 C C . ALA A 1 81 ? 11.403 4.967 33.496 1.00 65.06 81 ALA A C 1
ATOM 618 O O . ALA A 1 81 ? 10.559 4.168 33.094 1.00 65.06 81 ALA A O 1
ATOM 619 N N . ARG A 1 82 ? 11.642 5.172 34.796 1.00 62.88 82 ARG A N 1
ATOM 620 C CA . ARG A 1 82 ? 10.939 4.504 35.901 1.00 62.88 82 ARG A CA 1
ATOM 621 C C . ARG A 1 82 ? 9.430 4.760 35.843 1.00 62.88 82 ARG A C 1
ATOM 623 O O . ARG A 1 82 ? 8.639 3.830 35.953 1.00 62.88 82 ARG A O 1
ATOM 630 N N . TYR A 1 83 ? 9.026 6.002 35.574 1.00 62.03 83 TYR A N 1
ATOM 631 C CA . TYR A 1 83 ? 7.617 6.362 35.426 1.00 62.03 83 TYR A CA 1
ATOM 632 C C . TYR A 1 83 ? 6.948 5.753 34.188 1.00 62.03 83 TYR A C 1
ATOM 634 O O . TYR A 1 83 ? 5.838 5.231 34.272 1.00 62.03 83 TYR A O 1
ATOM 642 N N . LEU A 1 84 ? 7.617 5.788 33.033 1.00 61.47 84 LEU A N 1
ATOM 643 C CA . LEU A 1 84 ? 7.095 5.184 31.803 1.00 61.47 84 LEU A CA 1
ATOM 644 C C . LEU A 1 84 ? 7.028 3.652 31.895 1.00 61.47 84 LEU A C 1
ATOM 646 O O . LEU A 1 84 ? 6.088 3.065 31.362 1.00 61.47 84 LEU A O 1
ATOM 650 N N . GLY A 1 85 ? 7.978 3.027 32.597 1.00 63.94 85 GLY A N 1
ATOM 651 C CA . GLY A 1 85 ? 7.957 1.600 32.928 1.00 63.94 85 GLY A CA 1
ATOM 652 C C . GLY A 1 85 ? 6.754 1.233 33.791 1.00 63.94 85 GLY A C 1
ATOM 653 O O . GLY A 1 85 ? 5.977 0.365 33.407 1.00 63.94 85 GLY A O 1
ATOM 654 N N . ALA A 1 86 ? 6.510 1.991 34.863 1.00 67.31 86 ALA A N 1
ATOM 655 C CA . ALA A 1 86 ? 5.344 1.795 35.718 1.00 67.31 86 ALA A CA 1
ATOM 656 C C . ALA A 1 86 ? 4.011 1.946 34.960 1.00 67.31 86 ALA A C 1
ATOM 658 O O . ALA A 1 86 ? 3.060 1.214 35.219 1.00 67.31 86 ALA A O 1
ATOM 659 N N . ILE A 1 87 ? 3.919 2.864 33.989 1.00 66.00 87 ILE A N 1
ATOM 660 C CA . ILE A 1 87 ? 2.747 2.931 33.100 1.00 66.00 87 ILE A CA 1
ATOM 661 C C . ILE A 1 87 ? 2.634 1.650 32.262 1.00 66.00 87 ILE A C 1
ATOM 663 O O . ILE A 1 87 ? 1.534 1.111 32.145 1.00 66.00 87 ILE A O 1
ATOM 667 N N . GLY A 1 88 ? 3.744 1.161 31.704 1.00 63.44 88 GLY A N 1
ATOM 668 C CA . GLY A 1 88 ? 3.789 -0.102 30.960 1.00 63.44 88 GLY A CA 1
ATOM 669 C C . GLY A 1 88 ? 3.238 -1.275 31.772 1.00 63.44 88 GLY A C 1
ATOM 670 O O . GLY A 1 88 ? 2.344 -1.971 31.300 1.00 63.44 88 GLY A O 1
ATOM 671 N N . ASP A 1 89 ? 3.654 -1.404 33.032 1.00 68.06 89 ASP A N 1
ATOM 672 C CA . ASP A 1 89 ? 3.180 -2.459 33.935 1.00 68.06 89 ASP A CA 1
ATOM 673 C C . ASP A 1 89 ? 1.661 -2.407 34.176 1.00 68.06 89 ASP A C 1
ATOM 675 O O . ASP A 1 89 ? 0.990 -3.443 34.243 1.00 68.06 89 ASP A O 1
ATOM 679 N N . VAL A 1 90 ? 1.080 -1.203 34.275 1.00 65.56 90 VAL A N 1
ATOM 680 C CA . VAL A 1 90 ? -0.382 -1.042 34.360 1.00 65.56 90 VAL A CA 1
ATOM 681 C C . VAL A 1 90 ? -1.052 -1.513 33.070 1.00 65.56 90 VAL A C 1
ATOM 683 O O . VAL A 1 90 ? -2.057 -2.222 33.133 1.00 65.56 90 VAL A O 1
ATOM 686 N N . PHE A 1 91 ? -0.519 -1.133 31.906 1.00 62.53 91 PHE A N 1
ATOM 687 C CA . PHE A 1 91 ? -1.074 -1.539 30.612 1.00 62.53 91 PHE A CA 1
ATOM 688 C C . PHE A 1 91 ? -0.970 -3.049 30.378 1.00 62.53 91 PHE A C 1
ATOM 690 O O . PHE A 1 91 ? -1.919 -3.622 29.842 1.00 62.53 91 PHE A O 1
ATOM 697 N N . ASP A 1 92 ? 0.105 -3.693 30.834 1.00 66.19 92 ASP A N 1
ATOM 698 C CA . ASP A 1 92 ? 0.252 -5.152 30.820 1.00 66.19 92 ASP A CA 1
ATOM 699 C C . ASP A 1 92 ? -0.813 -5.830 31.682 1.00 66.19 92 ASP A C 1
ATOM 701 O O . ASP A 1 92 ? -1.572 -6.662 31.186 1.00 66.19 92 ASP A O 1
ATOM 705 N N . GLY A 1 93 ? -0.973 -5.401 32.939 1.00 64.56 93 GLY A N 1
ATOM 706 C CA . GLY A 1 93 ? -1.999 -5.965 33.821 1.00 64.56 93 GLY A CA 1
ATOM 707 C C . GLY A 1 93 ? -3.428 -5.762 33.304 1.00 64.56 93 GLY A C 1
ATOM 708 O O . GLY A 1 93 ? -4.283 -6.634 33.467 1.00 64.56 93 GLY A O 1
ATOM 709 N N . VAL A 1 94 ? -3.708 -4.626 32.655 1.00 65.25 94 VAL A N 1
ATOM 710 C CA . VAL A 1 94 ? -4.997 -4.374 31.989 1.00 65.25 94 VAL A CA 1
ATOM 711 C C . VAL A 1 94 ? -5.162 -5.257 30.751 1.00 65.25 94 VAL A C 1
ATOM 713 O O . VAL A 1 94 ? -6.256 -5.771 30.523 1.00 65.25 94 VAL A O 1
ATOM 716 N N . GLY A 1 95 ? -4.103 -5.456 29.967 1.00 59.19 95 GLY A N 1
ATOM 717 C CA . GLY A 1 95 ? -4.096 -6.319 28.789 1.00 59.19 95 GLY A CA 1
ATOM 718 C C . GLY A 1 95 ? -4.409 -7.773 29.116 1.00 59.19 95 GLY A C 1
ATOM 719 O O . GLY A 1 95 ? -5.392 -8.315 28.604 1.00 59.19 95 GLY A O 1
ATOM 720 N N . ASP A 1 96 ? -3.630 -8.343 30.033 1.00 61.94 96 ASP A N 1
ATOM 721 C CA . ASP A 1 96 ? -3.817 -9.688 30.585 1.00 61.94 96 ASP A CA 1
ATOM 722 C C . ASP A 1 96 ? -5.210 -9.830 31.222 1.00 61.94 96 ASP A C 1
ATOM 724 O O . ASP A 1 96 ? -5.891 -10.848 31.079 1.00 61.94 96 ASP A O 1
ATOM 728 N N . GLY A 1 97 ? -5.676 -8.762 31.880 1.00 55.25 97 GLY A N 1
ATOM 729 C CA . GLY A 1 97 ? -7.015 -8.666 32.446 1.00 55.25 97 GLY A CA 1
ATOM 730 C C . GLY A 1 97 ? -8.122 -8.806 31.399 1.00 55.25 97 GLY A C 1
ATOM 731 O O . GLY A 1 97 ? -9.050 -9.595 31.571 1.00 55.25 97 GLY A O 1
ATOM 732 N N . ILE A 1 98 ? -8.031 -8.059 30.297 1.00 53.19 98 ILE A N 1
ATOM 733 C CA . ILE A 1 98 ? -9.008 -8.100 29.200 1.00 53.19 98 ILE A CA 1
ATOM 734 C C . ILE A 1 98 ? -8.997 -9.468 28.504 1.00 53.19 98 ILE A C 1
ATOM 736 O O . ILE A 1 98 ? -10.067 -9.964 28.142 1.00 53.19 98 ILE A O 1
ATOM 740 N N . GLU A 1 99 ? -7.826 -10.086 28.337 1.00 55.38 99 GLU A N 1
ATOM 741 C CA . GLU A 1 99 ? -7.685 -11.417 27.736 1.00 55.38 99 GLU A CA 1
ATOM 742 C C . GLU A 1 99 ? -8.369 -12.493 28.590 1.00 55.38 99 GLU A C 1
ATOM 744 O O . GLU A 1 99 ? -9.306 -13.143 28.119 1.00 55.38 99 GLU A O 1
ATOM 749 N N . ALA A 1 100 ? -8.016 -12.589 29.876 1.00 48.28 100 ALA A N 1
ATOM 750 C CA . ALA A 1 100 ? -8.650 -13.517 30.815 1.00 48.28 100 ALA A CA 1
ATOM 751 C C . ALA A 1 100 ? -10.168 -13.279 30.930 1.00 48.28 100 ALA A C 1
ATOM 753 O O . ALA A 1 100 ? -10.967 -14.216 31.034 1.00 48.28 100 ALA A O 1
ATOM 754 N N . PHE A 1 101 ? -10.598 -12.018 30.833 1.00 49.41 101 PHE A N 1
ATOM 755 C CA . PHE A 1 101 ? -12.014 -11.676 30.813 1.00 49.41 101 PHE A CA 1
ATOM 756 C C . PHE A 1 101 ? -12.726 -12.179 29.545 1.00 49.41 101 PHE A C 1
ATOM 758 O O . PHE A 1 101 ? -13.861 -12.665 29.615 1.00 49.41 101 PHE A O 1
ATOM 765 N N . GLY A 1 102 ? -12.069 -12.083 28.386 1.00 45.19 102 GLY A N 1
ATOM 766 C CA . GLY A 1 102 ? -12.549 -12.615 27.109 1.00 45.19 102 GLY A CA 1
ATOM 767 C C . GLY A 1 102 ? -12.736 -14.135 27.122 1.00 45.19 102 GLY A C 1
ATOM 768 O O . GLY A 1 102 ? -13.665 -14.644 26.492 1.00 45.19 102 GLY A O 1
ATOM 769 N N . GLU A 1 103 ? -11.923 -14.842 27.904 1.00 50.03 103 GLU A N 1
ATOM 770 C CA . GLU A 1 103 ? -11.998 -16.294 28.108 1.00 50.03 103 GLU A CA 1
ATOM 771 C C . GLU A 1 103 ? -13.038 -16.715 29.163 1.00 50.03 103 GLU A C 1
ATOM 773 O O . GLU A 1 103 ? -13.359 -17.897 29.300 1.00 50.03 103 GLU A O 1
ATOM 778 N N . GLY A 1 104 ? -13.630 -15.748 29.872 1.00 42.38 104 GLY A N 1
ATOM 779 C CA . GLY A 1 104 ? -14.631 -15.981 30.911 1.00 42.38 104 GLY A CA 1
ATOM 780 C C . GLY A 1 104 ? -14.055 -16.234 32.308 1.00 42.38 104 GLY A C 1
ATOM 781 O O . GLY A 1 104 ? -14.829 -16.542 33.217 1.00 42.38 104 GLY A O 1
ATOM 782 N N . ASP A 1 105 ? -12.745 -16.061 32.507 1.00 46.09 105 ASP A N 1
ATOM 783 C CA . ASP A 1 105 ? -12.077 -16.174 33.806 1.00 46.09 105 ASP A CA 1
ATOM 784 C C . ASP A 1 105 ? -11.953 -14.799 34.478 1.00 46.09 105 ASP A C 1
ATOM 786 O O . ASP A 1 105 ? -10.932 -14.108 34.445 1.00 46.09 105 ASP A O 1
ATOM 790 N N . ALA A 1 106 ? -13.051 -14.384 35.108 1.00 43.47 106 ALA A N 1
ATOM 791 C CA . ALA A 1 106 ? -13.117 -13.105 35.803 1.00 43.47 106 ALA A CA 1
ATOM 792 C C . ALA A 1 106 ? -12.169 -13.024 37.014 1.00 43.47 106 ALA A C 1
ATOM 794 O O . ALA A 1 106 ? -11.780 -11.923 37.387 1.00 43.47 106 ALA A O 1
ATOM 795 N N . ALA A 1 107 ? -11.800 -14.149 37.638 1.00 44.03 107 ALA A N 1
ATOM 796 C CA . ALA A 1 107 ? -10.892 -14.143 38.784 1.00 44.03 107 ALA A CA 1
ATOM 797 C C . ALA A 1 107 ? -9.447 -13.892 38.330 1.00 44.03 107 ALA A C 1
ATOM 799 O O . ALA A 1 107 ? -8.770 -13.034 38.898 1.00 44.03 107 ALA A O 1
ATOM 800 N N . ALA A 1 108 ? -9.015 -14.566 37.261 1.00 46.06 108 ALA A N 1
ATOM 801 C CA . ALA A 1 108 ? -7.709 -14.335 36.654 1.00 46.06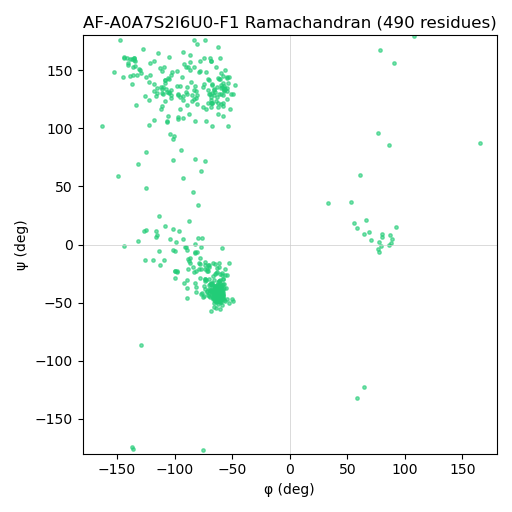 108 ALA A CA 1
ATOM 802 C C . ALA A 1 108 ? -7.586 -12.916 36.075 1.00 46.06 108 ALA A C 1
ATOM 804 O O . ALA A 1 108 ? -6.553 -12.272 36.250 1.00 46.06 108 ALA A O 1
ATOM 805 N N . ALA A 1 109 ? -8.659 -12.388 35.474 1.00 47.47 109 ALA A N 1
ATOM 806 C CA . ALA A 1 109 ? -8.682 -11.022 34.951 1.00 47.47 109 ALA A CA 1
ATOM 807 C C . ALA A 1 109 ? -8.387 -9.970 36.033 1.00 47.47 109 ALA A C 1
ATOM 809 O O . ALA A 1 109 ? -7.614 -9.033 35.843 1.00 47.47 109 ALA A O 1
ATOM 810 N N . ILE A 1 110 ? -8.996 -10.159 37.199 1.00 46.81 110 ILE A N 1
ATOM 811 C CA . ILE A 1 110 ? -8.834 -9.300 38.370 1.00 46.81 110 ILE A CA 1
ATOM 812 C C . ILE A 1 110 ? -7.418 -9.392 38.933 1.00 46.81 110 ILE A C 1
ATOM 814 O O . ILE A 1 110 ? -6.795 -8.372 39.237 1.00 46.81 110 ILE A O 1
ATOM 818 N N . GLU A 1 111 ? -6.906 -10.614 39.060 1.00 51.78 111 GLU A N 1
ATOM 819 C CA . GLU A 1 111 ? -5.561 -10.861 39.565 1.00 51.78 111 GLU A CA 1
ATOM 820 C C . GLU A 1 111 ? -4.493 -10.226 38.660 1.00 51.78 111 GLU A C 1
ATOM 822 O O . GLU A 1 111 ? -3.512 -9.674 39.161 1.00 51.78 111 GLU A O 1
ATOM 827 N N . ALA A 1 112 ? -4.697 -10.255 37.342 1.00 54.22 112 ALA A N 1
ATOM 828 C CA . ALA A 1 112 ? -3.807 -9.639 36.363 1.00 54.22 112 ALA A CA 1
ATOM 829 C C . ALA A 1 112 ? -3.759 -8.107 36.490 1.00 54.22 112 ALA A C 1
ATOM 831 O O . ALA A 1 112 ? -2.678 -7.529 36.626 1.00 54.22 112 ALA A O 1
ATOM 832 N N . MET A 1 113 ? -4.921 -7.447 36.567 1.00 54.25 113 MET A N 1
ATOM 833 C CA . MET A 1 113 ? -4.992 -5.992 36.768 1.00 54.25 113 MET A CA 1
ATOM 834 C C . MET A 1 113 ? -4.340 -5.575 38.092 1.00 54.25 113 MET A C 1
ATOM 836 O O . MET A 1 113 ? -3.615 -4.582 38.154 1.00 54.25 113 MET A O 1
ATOM 840 N N . TYR A 1 114 ? -4.554 -6.364 39.149 1.00 54.34 114 TYR A N 1
ATOM 841 C CA . TYR A 1 114 ? -3.921 -6.148 40.445 1.00 54.34 114 TYR A CA 1
ATOM 842 C C . TYR A 1 114 ? -2.393 -6.260 40.375 1.00 54.34 114 TYR A C 1
ATOM 844 O O . TYR A 1 114 ? -1.689 -5.406 40.917 1.00 54.34 114 TYR A O 1
ATOM 852 N N . LYS A 1 115 ? -1.867 -7.284 39.692 1.00 59.81 115 LYS A N 1
ATOM 853 C CA . LYS A 1 115 ? -0.420 -7.467 39.502 1.00 59.81 115 LYS A CA 1
ATOM 854 C C . LYS A 1 115 ? 0.209 -6.294 38.752 1.00 59.81 115 LYS A C 1
ATOM 856 O O . LYS A 1 115 ? 1.245 -5.817 39.206 1.00 59.81 115 LYS A O 1
ATOM 861 N N . GLY A 1 116 ? -0.435 -5.796 37.694 1.00 61.66 116 GLY A N 1
ATOM 862 C CA . GLY A 1 116 ? 0.066 -4.650 36.925 1.00 61.66 116 GLY A CA 1
ATOM 863 C C . GLY A 1 116 ? 0.145 -3.362 37.745 1.00 61.66 116 GLY A C 1
ATOM 864 O O . GLY A 1 116 ? 1.185 -2.714 37.806 1.00 61.66 116 GLY A O 1
ATOM 865 N N . VAL A 1 117 ? -0.920 -3.024 38.481 1.00 58.88 117 VAL A N 1
ATOM 866 C CA . VAL A 1 117 ? -0.920 -1.817 39.331 1.00 58.88 117 VAL A CA 1
ATOM 867 C C . VAL A 1 117 ? 0.031 -1.957 40.521 1.00 58.88 117 VAL A C 1
ATOM 869 O O . VAL A 1 117 ? 0.669 -0.985 40.924 1.00 58.88 117 VAL A O 1
ATOM 872 N N . LYS A 1 118 ? 0.175 -3.165 41.079 1.00 58.50 118 LYS A N 1
ATOM 873 C CA . LYS A 1 118 ? 1.148 -3.425 42.144 1.00 58.50 118 LYS A CA 1
ATOM 874 C C . LYS A 1 118 ? 2.589 -3.273 41.650 1.00 58.50 118 LYS A C 1
ATOM 876 O O . LYS A 1 118 ? 3.390 -2.695 42.378 1.00 58.50 118 LYS A O 1
ATOM 881 N N . ALA A 1 119 ? 2.913 -3.772 40.458 1.00 63.31 119 ALA A N 1
ATOM 882 C CA . ALA A 1 119 ? 4.234 -3.609 39.852 1.00 63.31 119 ALA A CA 1
ATOM 883 C C . ALA A 1 119 ? 4.561 -2.121 39.635 1.00 63.31 119 ALA A C 1
ATOM 885 O O . ALA A 1 119 ? 5.557 -1.630 40.161 1.00 63.31 119 ALA A O 1
ATOM 886 N N . ALA A 1 120 ? 3.621 -1.366 39.060 1.00 64.88 120 ALA A N 1
ATOM 887 C CA . ALA A 1 120 ? 3.746 0.080 38.896 1.00 64.88 120 ALA A CA 1
ATOM 888 C C . ALA A 1 120 ? 3.953 0.836 40.224 1.00 64.88 120 ALA A C 1
ATOM 890 O O . ALA A 1 120 ? 4.722 1.793 40.303 1.00 64.88 120 ALA A O 1
ATOM 891 N N . ALA A 1 121 ? 3.272 0.412 41.291 1.00 61.72 121 ALA A N 1
ATOM 892 C CA . ALA A 1 121 ? 3.407 1.005 42.618 1.00 61.72 121 ALA A CA 1
ATOM 893 C C . ALA A 1 121 ? 4.779 0.724 43.257 1.00 61.72 121 ALA A C 1
ATOM 895 O O . ALA A 1 121 ? 5.349 1.621 43.876 1.00 61.72 121 ALA A O 1
ATOM 896 N N . VAL A 1 122 ? 5.327 -0.486 43.092 1.00 63.44 122 VAL A N 1
ATOM 897 C CA . VAL A 1 122 ? 6.698 -0.822 43.531 1.00 63.44 122 VAL A CA 1
ATOM 898 C C . VAL A 1 122 ? 7.712 0.080 42.829 1.00 63.44 122 VAL A C 1
ATOM 900 O O . VAL A 1 122 ? 8.657 0.568 43.453 1.00 63.44 122 VAL A O 1
ATOM 903 N N . ASP A 1 123 ? 7.470 0.361 41.554 1.00 62.06 123 ASP A N 1
ATOM 904 C CA . ASP A 1 123 ? 8.352 1.194 40.762 1.00 62.06 123 ASP A CA 1
ATOM 905 C C . ASP A 1 123 ? 8.178 2.684 41.044 1.00 62.06 123 ASP A C 1
ATOM 907 O O . ASP A 1 123 ? 9.159 3.395 40.958 1.00 62.06 123 ASP A O 1
ATOM 911 N N . LEU A 1 124 ? 7.022 3.203 41.455 1.00 60.62 124 LEU A N 1
ATOM 912 C CA . LEU A 1 124 ? 6.846 4.653 41.663 1.00 60.62 124 LEU A CA 1
ATOM 913 C C . LEU A 1 124 ? 6.980 5.119 43.114 1.00 60.62 124 LEU A C 1
ATOM 915 O O . LEU A 1 124 ? 7.257 6.293 43.366 1.00 60.62 124 LEU A O 1
ATOM 919 N N . ILE A 1 125 ? 6.761 4.232 44.081 1.00 63.09 125 ILE A N 1
ATOM 920 C CA . ILE A 1 125 ? 6.693 4.614 45.491 1.00 63.09 125 ILE A CA 1
ATOM 921 C C . ILE A 1 125 ? 8.101 4.554 46.103 1.00 63.09 125 ILE A C 1
ATOM 923 O O . ILE A 1 125 ? 8.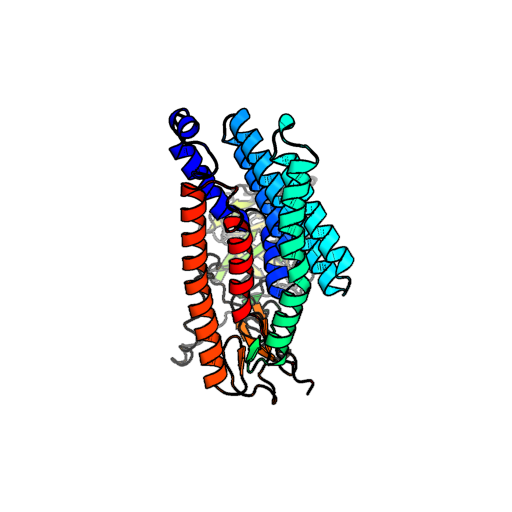784 3.536 45.956 1.00 63.09 125 ILE A O 1
ATOM 927 N N . PRO A 1 126 ? 8.563 5.608 46.804 1.00 61.50 126 PRO A N 1
ATOM 928 C CA . PRO A 1 126 ? 9.822 5.584 47.547 1.00 61.50 126 PRO A CA 1
ATOM 929 C C . PRO A 1 126 ? 9.868 4.418 48.537 1.00 61.50 126 PRO A C 1
ATOM 931 O O . PRO A 1 126 ? 8.853 4.096 49.157 1.00 61.50 126 PRO A O 1
ATOM 934 N N . ALA A 1 127 ? 11.036 3.795 48.714 1.00 61.25 127 ALA A N 1
ATOM 935 C CA . ALA A 1 127 ? 11.185 2.592 49.538 1.00 61.25 127 ALA A CA 1
ATOM 936 C C . ALA A 1 127 ? 10.683 2.784 50.984 1.00 61.25 127 ALA A C 1
ATOM 938 O O . ALA A 1 127 ? 10.231 1.828 51.610 1.00 61.25 127 ALA A O 1
ATOM 939 N N . GLU A 1 128 ? 10.695 4.017 51.503 1.00 55.91 128 GLU A N 1
ATOM 940 C CA . GLU A 1 128 ? 10.210 4.346 52.848 1.00 55.91 128 GLU A CA 1
ATOM 941 C C . GLU A 1 128 ? 8.676 4.291 52.974 1.00 55.91 128 GLU A C 1
ATOM 943 O O . GLU A 1 128 ? 8.143 4.120 54.071 1.00 55.91 128 GLU A O 1
ATOM 948 N N . LEU A 1 129 ? 7.963 4.431 51.854 1.00 57.72 129 LEU A N 1
ATOM 949 C CA . LEU A 1 129 ? 6.502 4.406 51.766 1.00 57.72 129 LEU A CA 1
ATOM 950 C C . LEU A 1 129 ? 5.964 3.060 51.251 1.00 57.72 129 LEU A C 1
ATOM 952 O O . LEU A 1 129 ? 4.751 2.856 51.258 1.00 57.72 129 LEU A O 1
ATOM 956 N N . GLN A 1 130 ? 6.836 2.124 50.857 1.00 61.94 130 GLN A N 1
ATOM 957 C CA . GLN A 1 130 ? 6.484 0.764 50.426 1.00 61.94 130 GLN A CA 1
ATOM 958 C C . GLN A 1 130 ? 6.157 -0.153 51.618 1.00 61.94 130 GLN A C 1
ATOM 960 O O . GLN A 1 130 ? 6.842 -1.140 51.884 1.00 61.94 130 GLN A O 1
ATOM 965 N N . ASN A 1 131 ? 5.101 0.179 52.354 1.00 63.28 131 ASN A N 1
ATOM 966 C CA . ASN A 1 131 ? 4.622 -0.596 53.494 1.00 63.28 131 ASN A CA 1
ATOM 967 C C . ASN A 1 131 ? 3.231 -1.195 53.223 1.00 63.28 131 ASN A C 1
ATOM 969 O O . ASN A 1 131 ? 2.526 -0.795 52.293 1.00 63.28 131 ASN A O 1
ATOM 973 N N . ASP A 1 132 ? 2.839 -2.165 54.049 1.00 58.53 132 ASP A N 1
ATOM 974 C CA . ASP A 1 132 ? 1.571 -2.892 53.906 1.00 58.53 132 ASP A CA 1
ATOM 975 C C . ASP A 1 132 ? 0.337 -1.971 53.951 1.00 58.53 132 ASP A C 1
ATOM 977 O O . ASP A 1 132 ? -0.690 -2.297 53.360 1.00 58.53 132 ASP A O 1
ATOM 981 N N . GLU A 1 133 ? 0.429 -0.807 54.601 1.00 65.19 133 GLU A N 1
ATOM 982 C CA . GLU A 1 133 ? -0.650 0.183 54.687 1.00 65.19 133 GLU A CA 1
ATOM 983 C C . GLU A 1 133 ? -0.832 0.938 53.360 1.00 65.19 133 GLU A C 1
ATOM 985 O O . GLU A 1 133 ? -1.952 1.045 52.859 1.00 65.19 133 GLU A O 1
ATOM 990 N N . THR A 1 134 ? 0.262 1.374 52.728 1.00 59.69 134 THR A N 1
ATOM 991 C CA . THR A 1 134 ? 0.251 2.005 51.399 1.00 59.69 134 THR A CA 1
ATOM 992 C C . THR A 1 134 ? -0.232 1.030 50.328 1.00 59.69 134 THR A C 1
ATOM 994 O O . THR A 1 134 ? -1.101 1.371 49.521 1.00 59.69 134 THR A O 1
ATOM 997 N N . TYR A 1 135 ? 0.273 -0.209 50.339 1.00 57.00 135 TYR A N 1
ATOM 998 C CA . TYR A 1 135 ? -0.217 -1.245 49.430 1.00 57.00 135 TYR A CA 1
ATOM 999 C C . TYR A 1 135 ? -1.683 -1.578 49.713 1.00 57.00 135 TYR A C 1
ATOM 1001 O O . TYR A 1 135 ? -2.459 -1.701 48.772 1.00 57.00 135 TYR A O 1
ATOM 1009 N N . GLY A 1 136 ? -2.094 -1.643 50.982 1.00 56.69 136 GLY A N 1
ATOM 1010 C CA . GLY A 1 136 ? -3.484 -1.842 51.387 1.00 56.69 136 GLY A CA 1
ATOM 1011 C C . GLY A 1 136 ? -4.429 -0.741 50.897 1.00 56.69 136 GLY A C 1
ATOM 1012 O O . GLY A 1 136 ? -5.541 -1.045 50.475 1.00 56.69 136 GLY A O 1
ATOM 1013 N N . ALA A 1 137 ? -3.989 0.520 50.872 1.00 61.81 137 ALA A N 1
ATOM 1014 C CA . ALA A 1 137 ? -4.767 1.632 50.325 1.00 61.81 137 ALA A CA 1
ATOM 1015 C C . ALA A 1 137 ? -4.943 1.524 48.799 1.00 61.81 137 ALA A C 1
ATOM 1017 O O . ALA A 1 137 ? -6.045 1.728 48.289 1.00 61.81 137 ALA A O 1
ATOM 1018 N N . ILE A 1 138 ? -3.886 1.141 48.076 1.00 55.84 138 ILE A N 1
ATOM 1019 C CA . ILE A 1 138 ? -3.938 0.889 46.627 1.00 55.84 138 ILE A CA 1
ATOM 1020 C C . ILE A 1 138 ? -4.853 -0.304 46.329 1.00 55.84 138 ILE A C 1
ATOM 1022 O O . ILE A 1 138 ? -5.729 -0.205 45.471 1.00 55.84 138 ILE A O 1
ATOM 1026 N N . VAL A 1 139 ? -4.713 -1.401 47.084 1.00 56.31 139 VAL A N 1
ATOM 1027 C CA . VAL A 1 139 ? -5.586 -2.581 46.992 1.00 56.31 139 VAL A CA 1
ATOM 1028 C C . VAL A 1 139 ? -7.035 -2.195 47.268 1.00 56.31 139 VAL A C 1
ATOM 1030 O O . VAL A 1 139 ? -7.901 -2.621 46.526 1.00 56.31 139 VAL A O 1
ATOM 1033 N N . ALA A 1 140 ? -7.326 -1.368 48.274 1.00 60.47 140 ALA A N 1
ATOM 1034 C CA . ALA A 1 140 ? -8.696 -0.973 48.609 1.00 60.47 140 ALA A CA 1
ATOM 1035 C C . ALA A 1 140 ? -9.369 -0.139 47.502 1.00 60.47 140 ALA A C 1
ATOM 1037 O O . ALA A 1 140 ? -10.559 -0.317 47.226 1.00 60.47 140 ALA A O 1
ATOM 1038 N N . VAL A 1 141 ? -8.616 0.745 46.837 1.00 58.31 141 VAL A N 1
ATOM 1039 C CA . VAL A 1 141 ? -9.103 1.488 45.661 1.00 58.31 141 VAL A CA 1
ATOM 1040 C C . VAL A 1 141 ? -9.324 0.540 44.479 1.00 58.31 141 VAL A C 1
ATOM 1042 O O . VAL A 1 141 ? -10.345 0.633 43.789 1.00 58.31 141 VAL A O 1
ATOM 1045 N N . LEU A 1 142 ? -8.416 -0.419 44.274 1.00 54.28 142 LEU A N 1
ATOM 1046 C CA . LEU A 1 142 ? -8.560 -1.445 43.246 1.00 54.28 142 LEU A CA 1
ATOM 1047 C C . LEU A 1 142 ? -9.741 -2.373 43.525 1.00 54.28 142 LEU A C 1
ATOM 1049 O O . LEU A 1 142 ? -10.529 -2.564 42.617 1.00 54.28 142 LEU A O 1
ATOM 1053 N N . ASP A 1 143 ? -9.949 -2.865 44.745 1.00 53.94 143 ASP A N 1
ATOM 1054 C CA . ASP A 1 143 ? -11.061 -3.745 45.136 1.00 53.94 143 ASP A CA 1
ATOM 1055 C C . ASP A 1 143 ? -12.424 -3.077 44.924 1.00 53.94 143 ASP A C 1
ATOM 1057 O O . ASP A 1 143 ? -13.365 -3.713 44.449 1.00 53.94 143 ASP A O 1
ATOM 1061 N N . GLY A 1 144 ? -12.541 -1.774 45.207 1.00 61.00 144 GLY A N 1
ATOM 1062 C CA . GLY A 1 144 ? -13.752 -1.008 44.896 1.00 61.00 144 GLY A CA 1
ATOM 1063 C C . GLY A 1 144 ? -14.028 -0.925 43.389 1.00 61.00 144 GLY A C 1
ATOM 1064 O O . GLY A 1 144 ? -15.170 -1.060 42.942 1.00 61.00 144 GLY A O 1
ATOM 1065 N N . THR A 1 145 ? -12.970 -0.765 42.597 1.00 52.66 145 THR A N 1
ATOM 1066 C CA . THR A 1 145 ? -13.027 -0.629 41.134 1.00 52.66 145 THR A CA 1
ATOM 1067 C C . THR A 1 145 ? -13.257 -1.984 40.452 1.00 52.66 145 THR A C 1
ATOM 1069 O O . THR A 1 145 ? -14.112 -2.130 39.580 1.00 52.66 145 THR A O 1
ATOM 1072 N N . VAL A 1 146 ? -12.571 -3.015 40.921 1.00 53.56 146 VAL A N 1
ATOM 1073 C CA . VAL A 1 146 ? -12.624 -4.405 40.481 1.00 53.56 146 VAL A CA 1
ATOM 1074 C C . VAL A 1 146 ? -13.929 -5.082 40.900 1.00 53.56 146 VAL A C 1
ATOM 1076 O O . VAL A 1 146 ? -14.563 -5.762 40.093 1.00 53.56 146 VAL A O 1
ATOM 1079 N N . GLY A 1 147 ? -14.409 -4.832 42.120 1.00 60.25 147 GLY A N 1
ATOM 1080 C CA . GLY A 1 147 ? -15.728 -5.275 42.573 1.00 60.25 147 GLY A CA 1
ATOM 1081 C C . GLY A 1 147 ? -16.859 -4.719 41.701 1.00 60.25 147 GLY A C 1
ATOM 1082 O O . GLY A 1 147 ? -17.919 -5.335 41.575 1.00 60.25 147 GLY A O 1
ATOM 1083 N N . SER A 1 148 ? -16.618 -3.590 41.024 1.00 60.44 148 SER A N 1
ATOM 1084 C CA . SER A 1 148 ? -17.527 -3.015 40.032 1.00 60.44 148 SER A CA 1
ATOM 1085 C C . SER A 1 148 ? -17.311 -3.538 38.603 1.00 60.44 148 SER A C 1
ATOM 1087 O O . SER A 1 148 ? -18.183 -3.348 37.759 1.00 60.44 148 SER A O 1
ATOM 1089 N N . LEU A 1 149 ? -16.207 -4.235 38.309 1.00 59.38 149 LEU A N 1
ATOM 1090 C CA . LEU A 1 149 ? -15.863 -4.705 36.960 1.00 59.38 149 LEU A CA 1
ATOM 1091 C C . LEU A 1 149 ? -16.914 -5.680 36.416 1.00 59.38 149 LEU A C 1
ATOM 1093 O O . LEU A 1 149 ? -17.358 -5.550 35.279 1.00 59.38 149 LEU A O 1
ATOM 1097 N N . SER A 1 150 ? -17.400 -6.597 37.258 1.00 60.72 150 SER A N 1
ATOM 1098 C CA . SER A 1 150 ? -18.501 -7.508 36.908 1.00 60.72 150 SER A CA 1
ATOM 1099 C C . SER A 1 150 ? -19.777 -6.751 36.514 1.00 60.72 150 SER A C 1
ATOM 1101 O O . SER A 1 150 ? -20.441 -7.110 35.540 1.00 60.72 150 SER A O 1
ATOM 1103 N N . ARG A 1 151 ? -20.089 -5.658 37.222 1.00 69.81 151 ARG A N 1
ATOM 1104 C CA . ARG A 1 151 ? -21.223 -4.775 36.926 1.00 69.81 151 ARG A CA 1
ATOM 1105 C C . ARG A 1 151 ? -21.020 -4.054 35.598 1.00 69.81 151 ARG A C 1
ATOM 1107 O O . ARG A 1 151 ? -21.935 -4.061 34.782 1.00 69.81 151 ARG A O 1
ATOM 1114 N N . HIS A 1 152 ? -19.836 -3.492 35.368 1.00 69.19 152 HIS A N 1
ATOM 11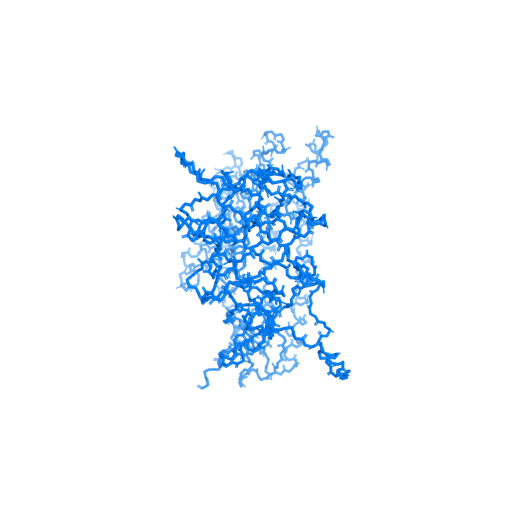15 C CA . HIS A 1 152 ? -19.511 -2.781 34.134 1.00 69.19 152 HIS A CA 1
ATOM 1116 C C . HIS A 1 152 ? -19.517 -3.706 32.919 1.00 69.19 152 HIS A C 1
ATOM 1118 O O . HIS A 1 152 ? -20.084 -3.363 31.889 1.00 69.19 152 HIS A O 1
ATOM 1124 N N . VAL A 1 153 ? -18.997 -4.925 33.036 1.00 66.81 153 VAL A N 1
ATOM 1125 C CA . VAL A 1 153 ? -19.091 -5.900 31.945 1.00 66.81 153 VAL A CA 1
ATOM 1126 C C . VAL A 1 153 ? -20.547 -6.248 31.667 1.00 66.81 153 VAL A C 1
ATOM 1128 O O . VAL A 1 153 ? -20.948 -6.285 30.505 1.00 66.81 153 VAL A O 1
ATOM 1131 N N . LEU A 1 154 ? -21.341 -6.550 32.698 1.00 72.62 154 LEU A N 1
ATOM 1132 C CA . LEU A 1 154 ? -22.758 -6.866 32.510 1.00 72.62 154 LEU A CA 1
ATOM 1133 C C . LEU A 1 154 ? -23.502 -5.695 31.864 1.00 72.62 154 LEU A C 1
ATOM 1135 O O . LEU A 1 154 ? -24.344 -5.911 30.995 1.00 72.62 154 LEU A O 1
ATOM 1139 N N . GLU A 1 155 ? -23.155 -4.465 32.235 1.00 79.19 155 GLU A N 1
ATOM 1140 C CA . GLU A 1 155 ? -23.659 -3.250 31.605 1.00 79.19 155 GLU A CA 1
ATOM 1141 C C . GLU A 1 155 ? -23.281 -3.193 30.117 1.00 79.19 155 GLU A C 1
ATOM 1143 O O . GLU A 1 155 ? -24.166 -3.048 29.280 1.00 79.19 155 GLU A O 1
ATOM 1148 N N . TYR A 1 156 ? -22.015 -3.419 29.758 1.00 72.81 156 TYR A N 1
ATOM 1149 C CA . TYR A 1 156 ? -21.562 -3.467 28.362 1.00 72.81 156 TYR A CA 1
ATOM 1150 C C . TYR A 1 156 ? -22.222 -4.597 27.562 1.00 72.81 156 TYR A C 1
ATOM 1152 O O . TYR A 1 156 ? -22.657 -4.385 26.430 1.00 72.81 156 TYR A O 1
ATOM 1160 N N . LYS A 1 157 ? -22.358 -5.793 28.144 1.00 75.12 157 LYS A N 1
ATOM 1161 C CA . LYS A 1 157 ? -23.075 -6.917 27.521 1.00 75.12 157 LYS A CA 1
ATOM 1162 C C . LYS A 1 157 ? -24.542 -6.570 27.281 1.00 75.12 157 LYS A C 1
ATOM 1164 O O . LYS A 1 157 ? -25.059 -6.863 26.205 1.00 75.12 157 LYS A O 1
ATOM 1169 N N . ASN A 1 158 ? -25.194 -5.911 28.238 1.00 82.31 158 ASN A N 1
ATOM 1170 C CA . ASN A 1 158 ? -26.570 -5.445 28.085 1.00 82.31 158 ASN A CA 1
ATOM 1171 C C . ASN A 1 158 ? -26.693 -4.365 27.003 1.00 82.31 158 ASN A C 1
ATOM 1173 O O . ASN A 1 158 ? -27.598 -4.459 26.175 1.00 82.31 158 ASN A O 1
ATOM 1177 N N . LEU A 1 159 ? -25.779 -3.388 26.962 1.00 79.00 159 LEU A N 1
ATOM 1178 C CA . LEU A 1 159 ? -25.737 -2.355 25.921 1.00 79.00 159 LEU A CA 1
ATOM 1179 C C . LEU A 1 159 ? -25.590 -2.977 24.526 1.00 79.00 159 LEU A C 1
ATOM 1181 O O . LEU A 1 159 ? -26.351 -2.639 23.619 1.00 79.00 159 LEU A O 1
ATOM 1185 N N . MET A 1 160 ? -24.693 -3.955 24.375 1.00 79.56 160 MET A N 1
ATOM 1186 C CA . MET A 1 160 ? -24.514 -4.671 23.112 1.00 79.56 160 MET A CA 1
ATOM 1187 C C . MET A 1 160 ? -25.750 -5.496 22.730 1.00 79.56 160 MET A C 1
ATOM 1189 O O . MET A 1 160 ? -26.177 -5.454 21.578 1.00 79.56 160 MET A O 1
ATOM 1193 N N . ALA A 1 161 ? -26.360 -6.210 23.680 1.00 82.25 161 ALA A N 1
ATOM 1194 C CA . ALA A 1 161 ? -27.531 -7.051 23.424 1.00 82.25 161 ALA A CA 1
ATOM 1195 C C . ALA A 1 161 ? -28.794 -6.245 23.070 1.00 82.25 161 ALA A C 1
ATOM 1197 O O . ALA A 1 161 ? -29.624 -6.699 22.285 1.00 82.25 161 ALA A O 1
ATOM 1198 N N . GLN A 1 162 ? -28.953 -5.052 23.646 1.00 88.19 162 GLN A N 1
ATOM 1199 C CA . GLN A 1 162 ? -30.106 -4.173 23.412 1.00 88.19 162 GLN A CA 1
ATOM 1200 C C . GLN A 1 162 ? -29.883 -3.184 22.261 1.00 88.19 162 GLN A C 1
ATOM 1202 O O . GLN A 1 162 ? -30.784 -2.412 21.917 1.00 88.19 162 GLN A O 1
ATOM 1207 N N . SER A 1 163 ? -28.694 -3.195 21.659 1.00 88.00 163 SER A N 1
ATOM 1208 C CA . SER A 1 163 ? -28.322 -2.238 20.632 1.00 88.00 163 SER A CA 1
ATOM 1209 C C . SER A 1 163 ? -29.273 -2.291 19.432 1.00 88.00 163 SER A C 1
ATOM 1211 O O . SER A 1 163 ? -29.633 -3.346 18.911 1.00 88.00 163 SER A O 1
ATOM 1213 N N . SER A 1 164 ? -29.682 -1.115 18.958 1.00 93.94 164 SER A N 1
ATOM 1214 C CA . SER A 1 164 ? -30.454 -0.973 17.713 1.00 93.94 164 SER A CA 1
ATOM 1215 C C . SER A 1 164 ? -29.564 -0.735 16.491 1.00 93.94 164 SER A C 1
ATOM 1217 O O . SER A 1 164 ? -30.072 -0.506 15.391 1.00 93.94 164 SER A O 1
ATOM 1219 N N . VAL A 1 165 ? -28.247 -0.787 16.694 1.00 88.25 165 VAL A N 1
ATOM 1220 C CA . VAL A 1 165 ? -27.208 -0.620 15.679 1.00 88.25 165 VAL A CA 1
ATOM 1221 C C . VAL A 1 165 ? -26.083 -1.634 15.886 1.00 88.25 165 VAL A C 1
ATOM 1223 O O . VAL A 1 165 ? -25.903 -2.158 16.983 1.00 88.25 165 VAL A O 1
ATOM 1226 N N . CYS A 1 166 ? -25.299 -1.889 14.851 1.00 83.56 166 CYS A N 1
ATOM 1227 C CA . CYS A 1 166 ? -24.118 -2.739 14.919 1.00 83.56 166 CYS A CA 1
ATOM 1228 C C . CYS A 1 166 ? -22.977 -2.152 14.081 1.00 83.56 166 CYS A C 1
ATOM 1230 O O . CYS A 1 166 ? -23.212 -1.388 13.139 1.00 83.56 166 CYS A O 1
ATOM 1232 N N . TRP A 1 167 ? -21.740 -2.516 14.412 1.00 80.06 167 TRP A N 1
ATOM 1233 C CA . TRP A 1 167 ? -20.545 -2.129 13.666 1.00 80.06 167 TRP A CA 1
ATOM 1234 C C . TRP A 1 167 ? -20.351 -3.012 12.437 1.00 80.06 167 TRP A C 1
ATOM 1236 O O . TRP A 1 167 ? -20.318 -4.241 12.539 1.00 80.06 167 TRP A O 1
ATOM 1246 N N . LYS A 1 168 ? -20.168 -2.398 11.265 1.00 79.56 168 LYS A N 1
ATOM 1247 C CA . LYS A 1 168 ? -19.811 -3.143 10.056 1.00 79.56 168 LYS A CA 1
ATOM 1248 C C . LYS A 1 168 ? -18.409 -3.723 10.205 1.00 79.56 168 LYS A C 1
ATOM 1250 O O . LYS A 1 168 ? -17.461 -3.004 10.514 1.00 79.56 168 LYS A O 1
ATOM 1255 N N . VAL A 1 169 ? -18.274 -5.013 9.922 1.00 76.44 169 VAL A N 1
ATOM 1256 C CA . VAL A 1 169 ? -16.974 -5.687 9.892 1.00 76.44 169 VAL A CA 1
ATOM 1257 C C . VAL A 1 169 ? -16.318 -5.539 8.521 1.00 76.44 169 VAL A C 1
ATOM 1259 O O . VAL A 1 169 ? -16.994 -5.429 7.494 1.00 76.44 169 VAL A O 1
ATOM 1262 N N . PHE A 1 170 ? -14.985 -5.528 8.505 1.00 67.38 170 PHE A N 1
ATOM 1263 C CA . PHE A 1 170 ? -14.195 -5.386 7.287 1.00 67.38 170 PHE A CA 1
ATOM 1264 C C . PHE A 1 170 ? -13.268 -6.577 7.114 1.00 67.38 170 PHE A C 1
ATOM 1266 O O . PHE A 1 170 ? -12.398 -6.819 7.948 1.00 67.38 170 PHE A O 1
ATOM 1273 N N . THR A 1 171 ? -13.355 -7.250 5.976 1.00 67.00 171 THR A N 1
ATOM 1274 C CA . THR A 1 171 ? -12.433 -8.333 5.629 1.00 67.00 171 THR A CA 1
ATOM 1275 C C . THR A 1 171 ? -11.416 -7.897 4.575 1.00 67.00 171 THR A C 1
ATOM 1277 O O . THR A 1 171 ? -11.569 -6.866 3.903 1.00 67.00 171 THR A O 1
ATOM 1280 N N . GLY A 1 172 ? -10.326 -8.656 4.483 1.00 59.31 172 GLY A N 1
ATOM 1281 C CA . GLY A 1 172 ? -9.327 -8.498 3.437 1.00 59.31 172 GLY A CA 1
ATOM 1282 C C . GLY A 1 172 ? -9.948 -8.744 2.066 1.00 59.31 172 GLY A C 1
ATOM 1283 O O . GLY A 1 172 ? -10.812 -9.602 1.902 1.00 59.31 172 GLY A O 1
ATOM 1284 N N . ARG A 1 173 ? -9.516 -7.969 1.074 1.00 69.38 173 ARG A N 1
ATOM 1285 C CA . ARG A 1 173 ? -9.946 -8.130 -0.313 1.00 69.38 173 ARG A CA 1
ATOM 1286 C C . ARG A 1 173 ? -8.781 -8.659 -1.125 1.00 69.38 173 ARG A C 1
ATOM 1288 O O . ARG A 1 173 ? -7.687 -8.091 -1.066 1.00 69.38 173 ARG A O 1
ATOM 1295 N N . GLU A 1 174 ? -9.011 -9.726 -1.882 1.00 73.75 174 GLU A N 1
ATOM 1296 C CA . GLU A 1 174 ? -7.981 -10.253 -2.769 1.00 73.75 174 GLU A CA 1
ATOM 1297 C C . GLU A 1 174 ? -7.521 -9.169 -3.742 1.00 73.75 174 GLU A C 1
ATOM 1299 O O . GLU A 1 174 ? -8.326 -8.442 -4.337 1.00 73.75 174 GLU A O 1
ATOM 1304 N N . ARG A 1 175 ? -6.202 -9.060 -3.905 1.00 70.25 175 ARG A N 1
ATOM 1305 C CA . ARG A 1 175 ? -5.592 -8.085 -4.801 1.00 70.25 175 ARG A CA 1
ATOM 1306 C C . ARG A 1 175 ? -4.434 -8.689 -5.566 1.00 70.25 175 ARG A C 1
ATOM 1308 O O . ARG A 1 175 ? -3.651 -9.469 -5.030 1.00 70.25 175 ARG A O 1
ATOM 1315 N N . ARG A 1 176 ? -4.277 -8.250 -6.809 1.00 71.19 176 ARG A N 1
ATOM 1316 C CA . ARG A 1 176 ? -3.139 -8.598 -7.660 1.00 71.19 176 ARG A CA 1
ATOM 1317 C C . ARG A 1 176 ? -2.627 -7.387 -8.412 1.00 71.19 176 ARG A C 1
ATOM 1319 O O . ARG A 1 176 ? -3.316 -6.376 -8.551 1.00 71.19 176 ARG A O 1
ATOM 1326 N N . ARG A 1 177 ? -1.386 -7.477 -8.874 1.00 66.12 177 ARG A N 1
ATOM 1327 C CA . ARG A 1 177 ? -0.803 -6.442 -9.724 1.00 66.12 177 ARG A CA 1
ATOM 1328 C C . ARG A 1 177 ? -1.514 -6.415 -11.085 1.00 66.12 177 ARG A C 1
ATOM 1330 O O . ARG A 1 177 ? -1.787 -7.493 -11.614 1.00 66.12 177 ARG A O 1
ATOM 1337 N N . PRO A 1 178 ? -1.814 -5.231 -11.649 1.00 66.25 178 PRO A N 1
ATOM 1338 C CA . PRO A 1 178 ? -2.282 -5.133 -13.027 1.00 66.25 178 PRO A CA 1
ATOM 1339 C C . PRO A 1 178 ? -1.189 -5.629 -13.975 1.00 66.25 178 PRO A C 1
ATOM 1341 O O . PRO A 1 178 ? -0.032 -5.261 -13.789 1.00 66.25 178 PRO A O 1
ATOM 1344 N N . ARG A 1 179 ? -1.551 -6.439 -14.975 1.00 74.62 179 ARG A N 1
ATOM 1345 C CA . ARG A 1 179 ? -0.598 -7.049 -15.926 1.00 74.62 179 ARG A CA 1
ATOM 1346 C C . ARG A 1 179 ? -0.925 -6.776 -17.391 1.00 74.62 179 ARG A C 1
ATOM 1348 O O . ARG A 1 179 ? -0.089 -7.026 -18.250 1.00 74.62 179 ARG A O 1
ATOM 1355 N N . ASN A 1 180 ? -2.126 -6.282 -17.684 1.00 80.12 180 ASN A N 1
ATOM 1356 C CA . ASN A 1 180 ? -2.597 -6.177 -19.058 1.00 80.12 180 ASN A CA 1
ATOM 1357 C C . ASN A 1 180 ? -2.095 -4.881 -19.691 1.00 80.12 180 ASN A C 1
ATOM 1359 O O . ASN A 1 180 ? -2.372 -3.792 -19.187 1.00 80.12 180 ASN A O 1
ATOM 1363 N N . CYS A 1 181 ? -1.389 -5.004 -20.809 1.00 74.44 181 CYS A N 1
ATOM 1364 C CA . CYS A 1 181 ? -0.852 -3.879 -21.562 1.00 74.44 181 CYS A CA 1
ATOM 1365 C C . CYS A 1 181 ? -1.539 -3.732 -22.917 1.00 74.44 181 CYS A C 1
ATOM 1367 O O . CYS A 1 181 ? -2.048 -4.702 -23.477 1.00 74.44 181 CYS A O 1
ATOM 1369 N N . ASP A 1 182 ? -1.577 -2.499 -23.421 1.00 72.44 182 ASP A N 1
ATOM 1370 C CA . ASP A 1 182 ? -1.962 -2.231 -24.804 1.00 72.44 182 ASP A CA 1
ATOM 1371 C C . ASP A 1 182 ? -0.901 -2.757 -25.775 1.00 72.44 182 ASP A C 1
ATOM 1373 O O . ASP A 1 182 ? 0.261 -2.946 -25.408 1.00 72.44 182 ASP A O 1
ATOM 1377 N N . ALA A 1 183 ? -1.301 -2.997 -27.025 1.00 64.38 183 ALA A N 1
ATOM 1378 C CA . ALA A 1 183 ? -0.386 -3.456 -28.064 1.00 64.38 183 ALA A CA 1
ATOM 1379 C C . ALA A 1 183 ? 0.822 -2.504 -28.190 1.00 64.38 183 ALA A C 1
ATOM 1381 O O . ALA A 1 183 ? 0.654 -1.286 -28.249 1.00 64.38 183 ALA A O 1
ATOM 1382 N N . GLY A 1 184 ? 2.036 -3.063 -28.217 1.00 60.38 184 GLY A N 1
ATOM 1383 C CA . GLY A 1 184 ? 3.289 -2.294 -28.255 1.00 60.38 184 GLY A CA 1
ATOM 1384 C C . GLY A 1 184 ? 3.868 -1.912 -26.884 1.00 60.38 184 GLY A C 1
ATOM 1385 O O . GLY A 1 184 ? 4.876 -1.208 -26.830 1.00 60.38 184 GLY A O 1
ATOM 1386 N N . TYR A 1 185 ? 3.269 -2.380 -25.784 1.00 65.44 185 TYR A N 1
ATOM 1387 C CA . TYR A 1 185 ? 3.767 -2.155 -24.429 1.00 65.44 185 TYR A CA 1
ATOM 1388 C C . TYR A 1 185 ? 4.032 -3.471 -23.688 1.00 65.44 185 TYR A C 1
ATOM 1390 O O . TYR A 1 185 ? 3.218 -4.393 -23.735 1.00 65.44 185 TYR A O 1
ATOM 1398 N N . THR A 1 186 ? 5.129 -3.520 -22.930 1.00 66.62 186 THR A N 1
ATOM 1399 C CA . THR A 1 186 ? 5.522 -4.689 -22.126 1.00 66.62 186 THR A CA 1
ATOM 1400 C C . THR A 1 186 ? 5.365 -4.386 -20.641 1.00 66.62 186 THR A C 1
ATOM 1402 O O . THR A 1 186 ? 5.742 -3.311 -20.171 1.00 66.62 186 THR A O 1
ATOM 1405 N N . TRP A 1 187 ? 4.797 -5.327 -19.887 1.00 64.88 187 TRP A N 1
ATOM 1406 C CA . TRP A 1 187 ? 4.616 -5.179 -18.445 1.00 64.88 187 TRP A CA 1
ATOM 1407 C C . TRP A 1 187 ? 5.956 -5.259 -17.704 1.00 64.88 187 TRP A C 1
ATOM 1409 O O . TRP A 1 187 ? 6.740 -6.178 -17.920 1.00 64.88 187 TRP A O 1
ATOM 1419 N N . ASP A 1 188 ? 6.195 -4.323 -16.791 1.00 58.09 188 ASP A N 1
ATOM 1420 C CA . ASP A 1 188 ? 7.429 -4.193 -16.004 1.00 58.09 188 ASP A CA 1
ATOM 1421 C C . ASP A 1 188 ? 7.564 -5.203 -14.847 1.00 58.09 188 ASP A C 1
ATOM 1423 O O . ASP A 1 188 ? 8.476 -5.098 -14.029 1.00 58.09 188 ASP A O 1
ATOM 1427 N N . GLY A 1 189 ? 6.638 -6.155 -14.718 1.00 56.72 189 GLY A N 1
ATOM 1428 C CA . GLY A 1 189 ? 6.586 -7.065 -13.571 1.00 56.72 189 GLY A CA 1
ATOM 1429 C C . GLY A 1 189 ? 5.948 -6.455 -12.316 1.00 56.72 189 GLY A C 1
ATOM 1430 O O . GLY A 1 189 ? 5.806 -7.143 -11.301 1.00 56.72 189 GLY A O 1
ATOM 1431 N N . GLN A 1 190 ? 5.531 -5.185 -12.362 1.00 60.88 190 GLN A N 1
ATOM 1432 C CA . GLN A 1 190 ? 4.941 -4.472 -11.234 1.00 60.88 190 GLN A CA 1
ATOM 1433 C C . GLN A 1 190 ? 3.619 -3.792 -11.595 1.00 60.88 190 GLN A C 1
ATOM 1435 O O . GLN A 1 190 ? 2.559 -4.349 -11.326 1.00 60.88 190 GLN A O 1
ATOM 1440 N N . GLN A 1 191 ? 3.630 -2.573 -12.127 1.00 60.81 191 GLN A N 1
ATOM 1441 C CA . GLN A 1 191 ? 2.412 -1.763 -12.295 1.00 60.81 191 GLN A CA 1
ATOM 1442 C C . GLN A 1 191 ? 2.392 -0.916 -13.571 1.00 60.81 191 GLN A C 1
ATOM 1444 O O . GLN A 1 191 ? 1.398 -0.223 -13.828 1.00 60.81 191 GLN A O 1
ATOM 1449 N N . TRP A 1 192 ? 3.457 -0.977 -14.368 1.00 64.50 192 TRP A N 1
ATOM 1450 C CA . TRP A 1 192 ? 3.634 -0.158 -15.553 1.00 64.50 192 TRP A CA 1
ATOM 1451 C C . TRP A 1 192 ? 3.721 -1.022 -16.807 1.00 64.50 192 TRP A C 1
ATOM 1453 O O . TRP A 1 192 ? 4.365 -2.063 -16.852 1.00 64.50 192 TRP A O 1
ATOM 1463 N N . CYS A 1 193 ? 3.059 -0.552 -17.848 1.00 65.50 193 CYS A N 1
ATOM 1464 C CA . CYS A 1 193 ? 3.260 -0.972 -19.217 1.00 65.50 193 CYS A CA 1
ATOM 1465 C C . CYS A 1 193 ? 4.281 -0.017 -19.815 1.00 65.50 193 CYS A C 1
ATOM 1467 O O . CYS A 1 193 ? 3.999 1.167 -20.004 1.00 65.50 193 CYS A O 1
ATOM 1469 N N . MET A 1 194 ? 5.489 -0.503 -20.054 1.00 58.91 194 MET A N 1
ATOM 1470 C CA . MET A 1 194 ? 6.555 0.296 -20.635 1.00 58.91 194 MET A CA 1
ATOM 1471 C C . MET A 1 194 ? 6.427 0.273 -22.152 1.00 58.91 194 MET A C 1
ATOM 1473 O O . MET A 1 194 ? 6.297 -0.794 -22.754 1.00 58.91 194 MET A O 1
ATOM 1477 N N . TYR A 1 195 ? 6.432 1.458 -22.757 1.00 46.84 195 TYR A N 1
ATOM 1478 C CA . TYR A 1 195 ? 6.549 1.588 -24.201 1.00 46.84 195 TYR A CA 1
ATOM 1479 C C . TYR A 1 195 ? 7.977 1.214 -24.589 1.00 46.84 195 TYR A C 1
ATOM 1481 O O . TYR A 1 195 ? 8.910 1.837 -24.089 1.00 46.84 195 TYR A O 1
ATOM 1489 N N . GLY A 1 196 ? 8.143 0.210 -25.449 1.00 56.75 196 GLY A N 1
ATOM 1490 C CA . GLY A 1 196 ? 9.433 -0.071 -26.078 1.00 56.75 196 GLY A CA 1
ATOM 1491 C C . GLY A 1 196 ? 10.575 -0.416 -25.119 1.00 56.75 196 GLY A C 1
ATOM 1492 O O . GLY A 1 196 ? 11.609 0.242 -25.143 1.00 56.75 196 GLY A O 1
ATOM 1493 N N . VAL A 1 197 ? 10.436 -1.483 -24.329 1.00 45.88 197 VAL A N 1
ATOM 1494 C CA . VAL A 1 197 ? 11.633 -2.255 -23.961 1.00 45.88 197 VAL A CA 1
ATOM 1495 C C . VAL A 1 197 ? 11.626 -3.469 -24.864 1.00 45.88 197 VAL A C 1
ATOM 1497 O O . VAL A 1 197 ? 10.924 -4.446 -24.599 1.00 45.88 197 VAL A O 1
ATOM 1500 N N . GLU A 1 198 ? 12.329 -3.353 -25.992 1.00 59.16 198 GLU A N 1
ATOM 1501 C CA . GLU A 1 198 ? 12.699 -4.527 -26.774 1.00 59.16 198 GLU A CA 1
ATOM 1502 C C . GLU A 1 198 ? 13.352 -5.514 -25.799 1.00 59.16 198 GLU A C 1
ATOM 1504 O O . GLU A 1 198 ? 14.205 -5.112 -24.999 1.00 59.16 198 GLU A O 1
ATOM 1509 N N . SER A 1 199 ? 12.908 -6.774 -25.791 1.00 67.44 199 SER A N 1
ATOM 1510 C CA . SER A 1 199 ? 13.538 -7.800 -24.960 1.00 67.44 199 SER A CA 1
ATOM 1511 C C . SER A 1 199 ? 15.055 -7.731 -25.135 1.00 67.44 199 SER A C 1
ATOM 1513 O O . SER A 1 199 ? 15.517 -7.561 -26.267 1.00 67.44 199 SER A O 1
ATOM 1515 N N . PRO A 1 200 ? 15.848 -7.845 -24.053 1.00 79.06 200 PRO A N 1
ATOM 1516 C CA . PRO A 1 200 ? 17.292 -7.767 -24.179 1.00 79.06 200 PRO A CA 1
ATOM 1517 C C . PRO A 1 200 ? 17.767 -8.826 -25.168 1.00 79.06 200 PRO A C 1
ATOM 1519 O O . PRO A 1 200 ? 17.361 -9.986 -25.112 1.00 79.06 200 PRO A O 1
ATOM 1522 N N . LEU A 1 201 ? 18.632 -8.411 -26.078 1.00 89.69 201 LEU A N 1
ATOM 1523 C CA . LEU A 1 201 ? 19.154 -9.222 -27.157 1.00 89.69 201 LEU A CA 1
ATOM 1524 C C . LEU A 1 201 ? 20.574 -9.672 -26.835 1.00 89.69 201 LEU A C 1
ATOM 1526 O O . LEU A 1 201 ? 21.385 -8.942 -26.259 1.00 89.69 201 LEU A O 1
ATOM 1530 N N . ASN A 1 202 ? 20.907 -10.874 -27.281 1.00 93.06 202 ASN A N 1
ATOM 1531 C CA . ASN A 1 202 ? 22.277 -11.330 -27.394 1.00 93.06 202 ASN A CA 1
ATOM 1532 C C . ASN A 1 202 ? 22.768 -11.145 -28.834 1.00 93.06 202 ASN A C 1
ATOM 1534 O O . ASN A 1 202 ? 22.149 -11.617 -29.787 1.00 93.06 202 ASN A O 1
ATOM 1538 N N . ILE A 1 203 ? 23.931 -10.506 -28.977 1.00 96.38 203 ILE A N 1
ATOM 1539 C CA . ILE A 1 203 ? 24.618 -10.309 -30.258 1.00 96.38 203 ILE A CA 1
ATOM 1540 C C . ILE A 1 203 ? 25.788 -11.299 -30.313 1.00 96.38 203 ILE A C 1
ATOM 1542 O O . ILE A 1 203 ? 26.858 -11.061 -29.749 1.00 96.38 203 ILE A O 1
ATOM 1546 N N . GLN A 1 204 ? 25.569 -12.454 -30.940 1.00 95.44 204 GLN A N 1
ATOM 1547 C CA . GLN A 1 204 ? 26.520 -13.565 -30.996 1.00 95.44 204 GLN A CA 1
ATOM 1548 C C . GLN A 1 204 ? 27.405 -13.481 -32.245 1.00 95.44 204 GLN A C 1
ATOM 1550 O O . GLN A 1 204 ? 26.910 -13.426 -33.371 1.00 95.44 204 GLN A O 1
ATOM 1555 N N . SER A 1 205 ? 28.725 -13.543 -32.078 1.00 94.19 205 SER A N 1
ATOM 1556 C CA . SER A 1 205 ? 29.651 -13.642 -33.208 1.00 94.19 205 SER A CA 1
ATOM 1557 C C . SER A 1 205 ? 29.528 -15.004 -33.884 1.00 94.19 205 SER A C 1
ATOM 1559 O O . SER A 1 205 ? 29.664 -16.044 -33.234 1.00 94.19 205 SER A O 1
ATOM 1561 N N . ARG A 1 206 ? 29.368 -15.019 -35.211 1.00 94.31 206 ARG A N 1
ATOM 1562 C CA . ARG A 1 206 ? 29.371 -16.271 -35.979 1.00 94.31 206 ARG A CA 1
ATOM 1563 C C . ARG A 1 206 ? 30.738 -16.948 -36.051 1.00 94.31 206 ARG A C 1
ATOM 1565 O O . ARG A 1 206 ? 30.801 -18.133 -36.359 1.00 94.31 206 ARG A O 1
ATOM 1572 N N . SER A 1 207 ? 31.829 -16.224 -35.793 1.00 92.25 207 SER A N 1
ATOM 1573 C CA . SER A 1 207 ? 33.180 -16.782 -35.912 1.00 92.25 207 SER A CA 1
ATOM 1574 C C . SER A 1 207 ? 33.625 -17.580 -34.688 1.00 92.25 207 SER A C 1
ATOM 1576 O O . SER A 1 207 ? 34.433 -18.491 -34.854 1.00 92.25 207 SER A O 1
ATOM 1578 N N . ASN A 1 208 ? 33.198 -17.215 -33.476 1.00 92.50 208 ASN A N 1
ATOM 1579 C CA . ASN A 1 208 ? 33.645 -17.877 -32.241 1.00 92.50 208 ASN A CA 1
ATOM 1580 C C . ASN A 1 208 ? 32.496 -18.260 -31.288 1.00 92.50 208 ASN A C 1
ATOM 1582 O O . ASN A 1 208 ? 32.770 -18.768 -30.203 1.00 92.50 208 ASN A O 1
ATOM 1586 N N . ASN A 1 209 ? 31.237 -18.023 -31.682 1.00 92.25 209 ASN A N 1
ATOM 1587 C CA . ASN A 1 209 ? 30.013 -18.296 -30.917 1.00 92.25 209 ASN A CA 1
ATOM 1588 C C . ASN A 1 209 ? 29.919 -17.592 -29.550 1.00 92.25 209 ASN A C 1
ATOM 1590 O O . ASN A 1 209 ? 29.059 -17.943 -28.741 1.00 92.25 209 ASN A O 1
ATOM 1594 N N . LYS A 1 210 ? 30.768 -16.590 -29.297 1.00 93.88 210 LYS A N 1
ATOM 1595 C CA . LYS A 1 210 ? 30.733 -15.747 -28.095 1.00 93.88 210 LYS A CA 1
ATOM 1596 C C . LYS A 1 210 ? 29.897 -14.490 -28.337 1.00 93.88 210 LYS A C 1
ATOM 1598 O O . LYS A 1 210 ? 29.593 -14.143 -29.476 1.00 93.88 210 LYS A O 1
ATOM 1603 N N . TYR A 1 211 ? 29.550 -13.800 -27.261 1.00 95.75 211 TYR A N 1
ATOM 1604 C CA . TYR A 1 211 ? 28.587 -12.704 -27.255 1.00 95.75 211 TYR A CA 1
ATOM 1605 C C . TYR A 1 211 ? 29.280 -11.365 -27.055 1.00 95.75 211 TYR A C 1
ATOM 1607 O O . TYR A 1 211 ? 30.234 -11.283 -26.281 1.00 95.75 211 TYR A O 1
ATOM 1615 N N . LEU A 1 212 ? 28.806 -10.335 -27.757 1.00 97.62 212 LEU A N 1
ATOM 1616 C CA . LEU A 1 212 ? 29.249 -8.956 -27.575 1.00 97.62 212 LEU A CA 1
ATOM 1617 C C . LEU A 1 212 ? 29.095 -8.561 -26.100 1.00 97.62 212 LEU A C 1
ATOM 1619 O O . LEU A 1 212 ? 28.013 -8.709 -25.538 1.00 97.62 212 LEU A O 1
ATOM 1623 N N . ASN A 1 213 ? 30.172 -8.097 -25.476 1.00 97.25 213 ASN A N 1
ATOM 1624 C CA . ASN A 1 213 ? 30.266 -7.910 -24.032 1.00 97.25 213 ASN A CA 1
ATOM 1625 C C . ASN A 1 213 ? 31.122 -6.682 -23.697 1.00 97.25 213 ASN A C 1
ATOM 1627 O O . ASN A 1 213 ? 32.126 -6.424 -24.364 1.00 97.25 213 ASN A O 1
ATOM 1631 N N . ILE A 1 214 ? 30.755 -5.951 -22.644 1.00 97.06 214 ILE A N 1
ATOM 1632 C CA . ILE A 1 214 ? 31.595 -4.880 -22.094 1.00 97.06 214 ILE A CA 1
ATOM 1633 C C . ILE A 1 214 ? 32.663 -5.482 -21.178 1.00 97.06 214 ILE A C 1
ATOM 1635 O O . ILE A 1 214 ? 32.328 -6.171 -20.210 1.00 97.06 214 ILE A O 1
ATOM 1639 N N . TRP A 1 215 ? 33.939 -5.161 -21.428 1.00 93.31 215 TRP A N 1
ATOM 1640 C CA . TRP A 1 215 ? 35.057 -5.613 -20.594 1.00 93.31 215 TRP A CA 1
ATOM 1641 C C . TRP A 1 215 ? 34.801 -5.279 -19.118 1.00 93.31 215 TRP A C 1
ATOM 1643 O O . TRP A 1 215 ? 34.695 -4.112 -18.734 1.00 93.31 215 TRP A O 1
ATOM 1653 N N . GLY A 1 216 ? 34.697 -6.316 -18.283 1.00 89.69 216 GLY A N 1
ATOM 1654 C CA . GLY A 1 216 ? 34.463 -6.178 -16.843 1.00 89.69 216 GLY A CA 1
ATOM 1655 C C . GLY A 1 216 ? 33.114 -5.560 -16.452 1.00 89.69 216 GLY A C 1
ATOM 1656 O O . GLY A 1 216 ? 32.932 -5.255 -15.280 1.00 89.69 216 GLY A O 1
ATOM 1657 N N . GLY A 1 217 ? 32.182 -5.355 -17.392 1.00 89.25 217 GLY A N 1
ATOM 1658 C CA . GLY A 1 217 ? 30.907 -4.675 -17.125 1.00 89.25 217 GLY A CA 1
ATOM 1659 C C . GLY A 1 217 ? 31.048 -3.192 -16.765 1.00 89.25 217 GLY A C 1
ATOM 1660 O O . GLY A 1 217 ? 30.161 -2.633 -16.128 1.00 89.25 217 GLY A O 1
ATOM 1661 N N . SER A 1 218 ? 32.168 -2.555 -17.127 1.00 93.31 218 SER A N 1
ATOM 1662 C CA . SER A 1 218 ? 32.428 -1.153 -16.784 1.00 93.31 218 SER A CA 1
ATOM 1663 C C . SER A 1 218 ? 31.333 -0.217 -17.306 1.00 93.31 218 SER A C 1
ATOM 1665 O O . SER A 1 218 ? 30.907 -0.319 -18.454 1.00 93.31 218 SER A O 1
ATOM 1667 N N . LYS A 1 219 ? 30.912 0.735 -16.469 1.00 90.69 219 LYS A N 1
ATOM 1668 C CA . LYS A 1 219 ? 29.918 1.759 -16.832 1.00 90.69 219 LYS A CA 1
ATOM 1669 C C . LYS A 1 219 ? 30.535 3.019 -17.441 1.00 90.69 219 LYS A C 1
ATOM 1671 O O . LYS A 1 219 ? 29.814 3.923 -17.844 1.00 90.69 219 LYS A O 1
ATOM 1676 N N . SER A 1 220 ? 31.862 3.099 -17.488 1.00 93.12 220 SER A N 1
ATOM 1677 C CA . SER A 1 220 ? 32.563 4.287 -17.968 1.00 93.12 220 SER A CA 1
ATOM 1678 C C . SER A 1 220 ? 32.512 4.396 -19.493 1.00 93.12 220 SER A C 1
ATOM 1680 O O . SER A 1 220 ? 32.788 3.428 -20.203 1.00 93.12 220 SER A O 1
ATOM 1682 N N . SER A 1 221 ? 32.241 5.603 -19.994 1.00 92.69 221 SER A N 1
ATOM 1683 C CA . SER A 1 221 ? 32.412 5.951 -21.410 1.00 92.69 221 SER A CA 1
ATOM 1684 C C . SER A 1 221 ? 33.851 5.636 -21.852 1.00 92.69 221 SER A C 1
ATOM 1686 O O . SER A 1 221 ? 34.814 5.899 -21.132 1.00 92.69 221 SER A O 1
ATOM 1688 N N . GLY A 1 222 ? 33.999 5.003 -23.012 1.00 93.06 222 GLY A N 1
ATOM 1689 C CA . GLY A 1 222 ? 35.259 4.477 -23.532 1.00 93.06 222 GLY A CA 1
ATOM 1690 C C . GLY A 1 222 ? 35.623 3.062 -23.070 1.00 93.06 222 GLY A C 1
ATOM 1691 O O . GLY A 1 222 ? 36.658 2.553 -23.505 1.00 93.06 222 GLY A O 1
ATOM 1692 N N . ALA A 1 223 ? 34.808 2.402 -22.236 1.00 96.81 223 ALA A N 1
ATOM 1693 C CA . ALA A 1 223 ? 35.050 1.010 -21.862 1.00 96.81 223 ALA A CA 1
ATOM 1694 C C . ALA A 1 223 ? 35.048 0.086 -23.091 1.00 96.81 223 ALA A C 1
ATOM 1696 O O . ALA A 1 223 ? 34.216 0.207 -23.991 1.00 96.81 223 ALA A O 1
ATOM 1697 N N . ASN A 1 224 ? 36.008 -0.839 -23.120 1.00 97.12 224 ASN A N 1
ATOM 1698 C CA . ASN A 1 224 ? 36.256 -1.678 -24.284 1.00 97.12 224 ASN A CA 1
ATOM 1699 C C . ASN A 1 224 ? 35.147 -2.714 -24.506 1.00 97.12 224 ASN A C 1
ATOM 1701 O O . ASN A 1 224 ? 34.675 -3.335 -23.550 1.00 97.12 224 ASN A O 1
ATOM 1705 N N . VAL A 1 225 ? 34.815 -2.974 -25.772 1.00 97.81 225 VAL A N 1
ATOM 1706 C CA . VAL A 1 225 ? 33.865 -4.020 -26.159 1.00 97.81 225 VAL A CA 1
ATOM 1707 C C . VAL A 1 225 ? 34.594 -5.210 -26.780 1.00 97.81 225 VAL A C 1
ATOM 1709 O O . VAL A 1 225 ? 35.441 -5.085 -27.661 1.00 97.81 225 VAL A O 1
ATOM 1712 N N . LEU A 1 226 ? 34.254 -6.401 -26.302 1.00 96.31 226 LEU A N 1
ATOM 1713 C CA . LEU A 1 226 ? 34.877 -7.673 -26.662 1.00 96.31 226 LEU A CA 1
ATOM 1714 C C . LEU A 1 226 ? 33.815 -8.748 -26.901 1.00 96.31 226 LEU A C 1
ATOM 1716 O O . LEU A 1 226 ? 32.618 -8.483 -26.824 1.00 96.31 226 LEU A O 1
ATOM 1720 N N . THR A 1 227 ? 34.244 -9.986 -27.158 1.00 95.75 227 THR A N 1
ATOM 1721 C CA . THR A 1 227 ? 33.349 -11.152 -27.102 1.00 95.75 227 THR A CA 1
ATOM 1722 C C . THR A 1 227 ? 33.659 -12.095 -25.939 1.00 95.75 227 THR A C 1
ATOM 1724 O O . THR A 1 227 ? 34.806 -12.514 -25.748 1.00 95.75 227 THR A O 1
ATOM 1727 N N . TRP A 1 228 ? 32.625 -12.459 -25.175 1.00 94.44 228 TRP A N 1
ATOM 1728 C CA . TRP A 1 228 ? 32.715 -13.332 -24.000 1.00 94.44 228 TRP A CA 1
ATOM 1729 C C . TRP A 1 228 ? 31.610 -14.393 -23.971 1.00 94.44 228 TRP A C 1
ATOM 1731 O O . TRP A 1 228 ? 30.599 -14.271 -24.659 1.00 94.44 228 TRP A O 1
ATOM 1741 N N . ASN A 1 229 ? 31.804 -15.464 -23.198 1.00 92.00 229 ASN A N 1
ATOM 1742 C CA . ASN A 1 229 ? 30.829 -16.552 -23.086 1.00 92.00 229 ASN A CA 1
ATOM 1743 C C . ASN A 1 229 ? 30.001 -16.451 -21.792 1.00 92.00 229 ASN A C 1
ATOM 1745 O O . ASN A 1 229 ? 30.220 -17.202 -20.847 1.00 92.00 229 ASN A O 1
ATOM 1749 N N . ASN A 1 230 ? 29.088 -15.483 -21.737 1.00 87.19 230 ASN A N 1
ATOM 1750 C CA . ASN A 1 230 ? 28.176 -15.227 -20.612 1.00 87.19 230 ASN A CA 1
ATOM 1751 C C . ASN A 1 230 ? 26.838 -14.625 -21.107 1.00 87.19 230 ASN A C 1
ATOM 1753 O O . ASN A 1 230 ? 26.490 -13.513 -20.713 1.00 87.19 230 ASN A O 1
ATOM 1757 N N . PRO A 1 231 ? 26.089 -15.317 -21.984 1.00 84.62 231 PRO A N 1
ATOM 1758 C CA . PRO A 1 231 ? 24.890 -14.764 -22.633 1.00 84.62 231 PRO A CA 1
ATOM 1759 C C . PRO A 1 231 ? 23.799 -14.294 -21.659 1.00 84.62 231 PRO A C 1
ATOM 1761 O O . PRO A 1 231 ? 23.080 -13.344 -21.955 1.00 84.62 231 PRO A O 1
ATOM 1764 N N . THR A 1 232 ? 23.711 -14.914 -20.480 1.00 80.31 232 THR A N 1
ATOM 1765 C CA . THR A 1 232 ? 22.742 -14.577 -19.424 1.00 80.31 232 THR A CA 1
ATOM 1766 C C . THR A 1 232 ? 23.167 -13.395 -18.549 1.00 80.31 232 THR A C 1
ATOM 1768 O O . THR A 1 232 ? 22.408 -12.959 -17.689 1.00 80.31 232 THR A O 1
ATOM 1771 N N . SER A 1 233 ? 24.389 -12.883 -18.721 1.00 86.25 233 SER A N 1
ATOM 1772 C CA . SER A 1 233 ? 24.874 -11.723 -17.979 1.00 86.25 233 SER A CA 1
ATOM 1773 C C . SER A 1 233 ? 24.387 -10.437 -18.633 1.00 86.25 233 SER A C 1
ATOM 1775 O O . SER A 1 233 ? 24.552 -10.248 -19.838 1.00 86.25 233 SER A O 1
ATOM 1777 N N . ALA A 1 234 ? 23.926 -9.493 -17.814 1.00 83.25 234 ALA A N 1
ATOM 1778 C CA . ALA A 1 234 ? 23.550 -8.148 -18.246 1.00 83.25 234 ALA A CA 1
ATOM 1779 C C . ALA A 1 234 ? 24.686 -7.395 -18.983 1.00 83.25 234 ALA A C 1
ATOM 1781 O O . ALA A 1 234 ? 24.438 -6.489 -19.774 1.00 83.25 234 ALA A O 1
ATOM 1782 N N . HIS A 1 235 ? 25.950 -7.798 -18.795 1.00 91.38 235 HIS A N 1
ATOM 1783 C CA . HIS A 1 235 ? 27.103 -7.228 -19.505 1.00 91.38 235 HIS A CA 1
ATOM 1784 C C . HIS A 1 235 ? 27.152 -7.627 -20.996 1.00 91.38 235 HIS A C 1
ATOM 1786 O O . HIS A 1 235 ? 27.896 -7.017 -21.763 1.00 91.38 235 HIS A O 1
ATOM 1792 N N . SER A 1 236 ? 26.415 -8.674 -21.387 1.00 95.00 236 SER A N 1
ATOM 1793 C CA . SER A 1 236 ? 26.343 -9.242 -22.750 1.00 95.00 236 SER A CA 1
ATOM 1794 C C . SER A 1 236 ? 24.965 -9.110 -23.395 1.00 95.00 236 SER A C 1
ATOM 1796 O O . SER A 1 236 ? 24.695 -9.698 -24.447 1.00 95.00 236 SER A O 1
ATOM 1798 N N . GLN A 1 237 ? 24.081 -8.369 -22.738 1.00 92.62 237 GLN A N 1
ATOM 1799 C CA . GLN A 1 237 ? 22.704 -8.156 -23.141 1.00 92.62 237 GLN A CA 1
ATOM 1800 C C . GLN A 1 237 ? 22.527 -6.699 -23.569 1.00 92.62 237 GLN A C 1
ATOM 1802 O O . GLN A 1 237 ? 23.013 -5.777 -22.905 1.00 92.62 237 GLN A O 1
ATOM 1807 N N . TRP A 1 238 ? 21.869 -6.506 -24.708 1.00 94.75 238 TRP A N 1
ATOM 1808 C CA . TRP A 1 238 ? 21.792 -5.222 -25.396 1.00 94.75 238 TRP A CA 1
ATOM 1809 C C . TRP A 1 238 ? 20.363 -4.926 -25.836 1.00 94.75 238 TRP A C 1
ATOM 1811 O O . TRP A 1 238 ? 19.595 -5.847 -26.082 1.00 94.75 238 TRP A O 1
ATOM 1821 N N . VAL A 1 239 ? 20.017 -3.656 -25.980 1.00 90.12 239 VAL A N 1
ATOM 1822 C CA . VAL A 1 239 ? 18.741 -3.197 -26.538 1.00 90.12 239 VAL A CA 1
ATOM 1823 C C . VAL A 1 239 ? 19.043 -2.401 -27.798 1.00 90.12 239 VAL A C 1
ATOM 1825 O O . VAL A 1 239 ? 19.942 -1.556 -27.803 1.00 90.12 239 VAL A O 1
ATOM 1828 N N . LEU A 1 240 ? 18.332 -2.701 -28.881 1.00 89.62 240 LEU A N 1
ATOM 1829 C CA . LEU A 1 240 ? 18.399 -1.917 -30.105 1.00 89.62 240 LEU A CA 1
ATOM 1830 C C . LEU A 1 240 ? 17.331 -0.827 -30.013 1.00 89.62 240 LEU A C 1
ATOM 1832 O O . LEU A 1 240 ? 16.190 -1.088 -29.671 1.00 89.62 240 LEU A O 1
ATOM 1836 N N . HIS A 1 241 ? 17.692 0.417 -30.300 1.00 82.62 241 HIS A N 1
ATOM 1837 C CA . HIS A 1 241 ? 16.738 1.524 -30.321 1.00 82.62 241 HIS A CA 1
ATOM 1838 C C . HIS A 1 241 ? 16.681 2.094 -31.725 1.00 82.62 241 HIS A C 1
ATOM 1840 O O . HIS A 1 241 ? 17.618 2.773 -32.169 1.00 82.62 241 HIS A O 1
ATOM 1846 N N . ARG A 1 242 ? 15.582 1.822 -32.432 1.00 80.81 242 ARG A N 1
ATOM 1847 C CA . ARG A 1 242 ? 15.364 2.343 -33.783 1.00 80.81 242 ARG A CA 1
ATOM 1848 C C . ARG A 1 242 ? 15.152 3.857 -33.747 1.00 80.81 242 ARG A C 1
ATOM 1850 O O . ARG A 1 242 ? 14.259 4.366 -33.077 1.00 80.81 242 ARG A O 1
ATOM 1857 N N . GLN A 1 243 ? 15.970 4.573 -34.500 1.00 79.62 243 GLN A N 1
ATOM 1858 C CA . GLN A 1 243 ? 15.913 6.015 -34.687 1.00 79.62 243 GLN A CA 1
ATOM 1859 C C . GLN A 1 243 ? 14.945 6.372 -35.825 1.00 79.62 243 GLN A C 1
ATOM 1861 O O . GLN A 1 243 ? 14.592 5.538 -36.663 1.00 79.62 243 GLN A O 1
ATOM 1866 N N . PHE A 1 244 ? 14.522 7.637 -35.883 1.00 66.25 244 PHE A N 1
ATOM 1867 C CA . PHE A 1 244 ? 13.577 8.116 -36.900 1.00 66.25 244 PHE A CA 1
ATOM 1868 C C . PHE A 1 244 ? 14.107 7.970 -38.338 1.00 66.25 244 PHE A C 1
ATOM 1870 O O . PHE A 1 244 ? 13.339 7.714 -39.261 1.00 66.25 244 PHE A O 1
ATOM 1877 N N . ASP A 1 245 ? 15.424 8.076 -38.524 1.00 74.25 245 ASP A N 1
ATOM 1878 C CA . ASP A 1 245 ? 16.106 7.902 -39.813 1.00 74.25 245 ASP A CA 1
ATOM 1879 C C . ASP A 1 245 ? 16.309 6.423 -40.209 1.00 74.25 245 ASP A C 1
ATOM 1881 O O . ASP A 1 245 ? 16.958 6.133 -41.214 1.00 74.25 245 ASP A O 1
ATOM 1885 N N . GLY A 1 246 ? 15.763 5.482 -39.429 1.00 76.12 246 GLY A N 1
ATOM 1886 C CA . GLY A 1 246 ? 15.911 4.041 -39.636 1.00 76.12 246 GLY A CA 1
ATOM 1887 C C . GLY A 1 246 ? 17.256 3.472 -39.178 1.00 76.12 246 GLY A C 1
ATOM 1888 O O . GLY A 1 246 ? 17.491 2.279 -39.348 1.00 76.12 246 GLY A O 1
ATOM 1889 N N . THR A 1 247 ? 18.140 4.289 -38.597 1.00 86.19 247 THR A N 1
ATOM 1890 C CA . THR A 1 247 ? 19.359 3.800 -37.935 1.00 86.19 247 THR A CA 1
ATOM 1891 C C . THR A 1 247 ? 19.050 3.294 -36.527 1.00 86.19 247 THR A C 1
ATOM 1893 O O . THR A 1 247 ? 17.936 3.439 -36.033 1.00 86.19 247 THR A O 1
ATOM 1896 N N . TYR A 1 248 ? 20.028 2.682 -35.869 1.00 91.44 248 TYR A N 1
ATOM 1897 C CA . TYR A 1 248 ? 19.900 2.131 -34.525 1.00 91.44 248 TYR A CA 1
ATOM 1898 C C . TYR A 1 248 ? 20.965 2.700 -33.598 1.00 91.44 248 TYR A C 1
ATOM 1900 O O . TYR A 1 248 ? 22.117 2.874 -34.000 1.00 91.44 248 TYR A O 1
ATOM 1908 N N . THR A 1 249 ? 20.606 2.909 -32.337 1.00 93.75 249 THR A N 1
ATOM 1909 C CA . THR A 1 249 ? 21.578 2.940 -31.237 1.00 93.75 249 THR A CA 1
ATOM 1910 C C . THR A 1 249 ? 21.504 1.602 -30.501 1.00 93.75 249 THR A C 1
ATOM 1912 O O . THR A 1 249 ? 20.467 0.942 -30.511 1.00 93.75 249 THR A O 1
ATOM 1915 N N . ILE A 1 250 ? 22.623 1.145 -29.939 1.00 96.12 250 ILE A N 1
ATOM 1916 C CA . ILE A 1 250 ? 22.728 -0.182 -29.312 1.00 96.12 250 ILE A CA 1
ATOM 1917 C C . ILE A 1 250 ? 23.151 0.024 -27.862 1.00 96.12 250 ILE A C 1
ATOM 1919 O O . ILE A 1 250 ? 24.314 0.326 -27.609 1.00 96.12 250 ILE A O 1
ATOM 1923 N N . GLU A 1 251 ? 22.218 -0.088 -26.924 1.00 94.00 251 GLU A N 1
ATOM 1924 C CA . GLU A 1 251 ? 22.434 0.181 -25.498 1.00 94.00 251 GLU A CA 1
ATOM 1925 C C . GLU A 1 251 ? 22.755 -1.106 -24.738 1.00 94.00 251 GLU A C 1
ATOM 1927 O O . GLU A 1 251 ? 22.097 -2.124 -24.934 1.00 94.00 251 GLU A O 1
ATOM 1932 N N . ASN A 1 252 ? 23.739 -1.086 -23.841 1.00 93.56 252 ASN A N 1
ATOM 1933 C CA . ASN A 1 252 ? 23.935 -2.178 -22.893 1.00 93.56 252 ASN A CA 1
ATOM 1934 C C . ASN A 1 252 ? 23.016 -2.031 -21.673 1.00 93.56 252 ASN A C 1
ATOM 1936 O O . ASN A 1 252 ? 23.005 -0.983 -21.032 1.00 93.56 252 ASN A O 1
ATOM 1940 N N . ILE A 1 253 ? 22.344 -3.114 -21.272 1.00 86.56 253 ILE A N 1
ATOM 1941 C CA . ILE A 1 253 ? 21.347 -3.052 -20.190 1.00 86.56 253 ILE A CA 1
ATOM 1942 C C . ILE A 1 253 ? 21.935 -2.894 -18.778 1.00 86.56 253 ILE A C 1
ATOM 1944 O O . ILE A 1 253 ? 21.205 -2.567 -17.849 1.00 86.56 253 ILE A O 1
ATOM 1948 N N . HIS A 1 254 ? 23.226 -3.184 -18.580 1.00 85.44 254 HIS A N 1
ATOM 1949 C CA . HIS A 1 254 ? 23.886 -3.036 -17.278 1.00 85.44 254 HIS A CA 1
ATOM 1950 C C . HIS A 1 254 ? 24.487 -1.640 -17.096 1.00 85.44 254 HIS A C 1
ATOM 1952 O O . HIS A 1 254 ? 24.392 -1.034 -16.022 1.00 85.44 254 HIS A O 1
ATOM 1958 N N . ALA A 1 255 ? 25.178 -1.170 -18.133 1.00 82.38 255 ALA A N 1
ATOM 1959 C CA . ALA A 1 255 ? 25.932 0.071 -18.111 1.00 82.38 255 ALA A CA 1
ATOM 1960 C C . ALA A 1 255 ? 25.097 1.293 -18.512 1.00 82.38 255 ALA A C 1
ATOM 1962 O O . ALA A 1 255 ? 25.483 2.396 -18.139 1.00 82.38 255 ALA A O 1
ATOM 1963 N N . HIS A 1 256 ? 23.980 1.106 -19.229 1.00 87.00 256 HIS A N 1
ATOM 1964 C CA . HIS A 1 256 ? 23.194 2.185 -19.845 1.00 87.00 256 HIS A CA 1
ATOM 1965 C C . HIS A 1 256 ? 24.043 3.101 -20.741 1.00 87.00 256 HIS A C 1
ATOM 1967 O O . HIS A 1 256 ? 23.868 4.316 -20.789 1.00 87.00 256 HIS A O 1
ATOM 1973 N N . THR A 1 257 ? 25.005 2.490 -21.435 1.00 89.12 257 THR A N 1
ATOM 1974 C CA . THR A 1 257 ? 25.900 3.126 -22.404 1.00 89.12 257 THR A CA 1
ATOM 1975 C C . THR A 1 257 ? 25.754 2.457 -23.768 1.00 89.12 257 THR A C 1
ATOM 1977 O O . THR A 1 257 ? 25.331 1.304 -23.881 1.00 89.12 257 THR A O 1
ATOM 1980 N N . PHE A 1 258 ? 26.090 3.194 -24.822 1.00 97.00 258 PHE A N 1
ATOM 1981 C CA . PHE A 1 258 ? 25.790 2.864 -26.210 1.00 97.00 258 PHE A CA 1
ATOM 1982 C C . PHE A 1 258 ? 27.034 2.435 -26.979 1.00 97.00 258 PHE A C 1
ATOM 1984 O O . PHE A 1 258 ? 28.088 3.048 -26.846 1.00 97.00 258 PHE A O 1
ATOM 1991 N N . LEU A 1 259 ? 26.917 1.412 -27.821 1.00 98.12 259 LEU A N 1
ATOM 1992 C CA . LEU A 1 259 ? 28.002 0.943 -28.680 1.00 98.12 259 LEU A CA 1
ATOM 1993 C C . LEU A 1 259 ? 28.470 2.053 -29.633 1.00 98.12 259 LEU A C 1
ATOM 1995 O O . LEU A 1 259 ? 27.658 2.621 -30.365 1.00 98.12 259 LEU A O 1
ATOM 1999 N N . CYS A 1 260 ? 29.776 2.310 -29.690 1.00 97.81 260 CYS A N 1
ATOM 2000 C CA . CYS A 1 260 ? 30.363 3.288 -30.600 1.00 97.81 260 CYS A CA 1
ATOM 2001 C C . CYS A 1 260 ? 31.732 2.859 -31.144 1.00 97.81 260 CYS A C 1
ATOM 2003 O O . CYS A 1 260 ? 32.417 2.002 -30.580 1.00 97.81 260 CYS A O 1
ATOM 2005 N N . VAL A 1 261 ? 32.150 3.480 -32.249 1.00 97.69 261 VAL A N 1
ATOM 2006 C CA . VAL A 1 261 ? 33.513 3.348 -32.785 1.00 97.69 261 VAL A CA 1
ATOM 2007 C C . VAL A 1 261 ? 34.373 4.526 -32.324 1.00 97.69 261 VAL A C 1
ATOM 2009 O O . VAL A 1 261 ? 34.010 5.688 -32.505 1.00 97.69 261 VAL A O 1
ATOM 2012 N N . GLN A 1 262 ? 35.549 4.240 -31.763 1.00 95.75 262 GLN A N 1
ATOM 2013 C CA . GLN A 1 262 ? 36.535 5.246 -31.359 1.00 95.75 262 GLN A CA 1
ATOM 2014 C C . GLN A 1 262 ? 37.384 5.686 -32.565 1.00 95.75 262 GLN A C 1
ATOM 2016 O O . GLN A 1 262 ? 38.548 5.305 -32.713 1.00 95.75 262 GLN A O 1
ATOM 2021 N N . GLY A 1 263 ? 36.772 6.482 -33.446 1.00 90.44 263 GLY A N 1
ATOM 2022 C CA . GLY A 1 263 ? 37.353 6.986 -34.696 1.00 90.44 263 GLY A CA 1
ATOM 2023 C C . GLY A 1 263 ? 36.755 6.331 -35.947 1.00 90.44 263 GLY A C 1
ATOM 2024 O O . GLY A 1 263 ? 35.898 5.462 -35.858 1.00 90.44 263 GLY A O 1
ATOM 2025 N N . SER A 1 264 ? 37.219 6.738 -37.130 1.00 91.44 264 SER A N 1
ATOM 2026 C CA . SER A 1 264 ? 36.611 6.358 -38.420 1.00 91.44 264 SER A CA 1
ATOM 2027 C C . SER A 1 264 ? 37.517 5.521 -39.336 1.00 91.44 264 SER A C 1
ATOM 2029 O O . SER A 1 264 ? 37.175 5.248 -40.485 1.00 91.44 264 SER A O 1
ATOM 2031 N N . LYS A 1 265 ? 38.695 5.109 -38.852 1.00 95.38 265 LYS A N 1
ATOM 2032 C CA . LYS A 1 265 ? 39.689 4.354 -39.635 1.00 95.38 265 LYS A CA 1
ATOM 2033 C C . LYS A 1 265 ? 39.452 2.845 -39.543 1.00 95.38 265 LYS A C 1
ATOM 2035 O O . LYS A 1 265 ? 38.977 2.337 -38.530 1.00 95.38 265 LYS A O 1
ATOM 2040 N N . VAL A 1 266 ? 39.872 2.108 -40.573 1.00 97.06 266 VAL A N 1
ATOM 2041 C CA . VAL A 1 266 ? 39.905 0.636 -40.538 1.00 97.06 266 VAL A CA 1
ATOM 2042 C C . VAL A 1 266 ? 40.778 0.172 -39.369 1.00 97.06 266 VAL A C 1
ATOM 2044 O O . VAL A 1 266 ? 41.915 0.616 -39.220 1.00 97.06 266 VAL A O 1
ATOM 2047 N N . GLY A 1 267 ? 40.240 -0.719 -38.539 1.00 95.38 267 GLY A N 1
ATOM 2048 C CA . GLY A 1 267 ? 40.885 -1.216 -37.326 1.00 95.38 267 GLY A CA 1
ATOM 2049 C C . GLY A 1 267 ? 40.628 -0.379 -36.071 1.00 95.38 267 GLY A C 1
ATOM 2050 O O . GLY A 1 267 ? 41.157 -0.739 -35.019 1.00 95.38 267 GLY A O 1
ATOM 2051 N N . ALA A 1 268 ? 39.835 0.698 -36.152 1.00 97.62 268 ALA A N 1
ATOM 2052 C CA . ALA A 1 268 ? 39.440 1.484 -34.985 1.00 97.62 268 ALA A CA 1
ATOM 2053 C C . ALA A 1 268 ? 38.724 0.618 -33.939 1.00 97.62 268 ALA A C 1
ATOM 2055 O O . ALA A 1 268 ? 38.004 -0.329 -34.273 1.00 97.62 268 ALA A O 1
ATOM 2056 N N . ASN A 1 269 ? 38.950 0.945 -32.668 1.00 97.75 269 ASN A N 1
ATOM 2057 C CA . ASN A 1 269 ? 38.406 0.190 -31.550 1.00 97.75 269 ASN A CA 1
ATOM 2058 C C . ASN A 1 269 ? 36.902 0.427 -31.391 1.00 97.75 269 ASN A C 1
ATOM 2060 O O . ASN A 1 269 ? 36.414 1.524 -31.666 1.00 97.75 269 ASN A O 1
ATOM 2064 N N . VAL A 1 270 ? 36.186 -0.586 -30.908 1.00 98.25 270 VAL A N 1
ATOM 2065 C CA . VAL A 1 270 ? 34.775 -0.465 -30.540 1.00 98.25 270 VAL A CA 1
ATOM 2066 C C . VAL A 1 270 ? 34.661 -0.420 -29.022 1.00 98.25 270 VAL A C 1
ATOM 2068 O O . VAL A 1 270 ? 35.239 -1.239 -28.308 1.00 98.25 270 VAL A O 1
ATOM 2071 N N . ALA A 1 271 ? 33.919 0.563 -28.535 1.00 97.94 271 ALA A N 1
ATOM 2072 C CA . ALA A 1 271 ? 33.742 0.849 -27.122 1.00 97.94 271 ALA A CA 1
ATOM 2073 C C . ALA A 1 271 ? 32.271 1.172 -26.834 1.00 97.94 271 ALA A C 1
ATOM 2075 O O . ALA A 1 271 ? 31.415 1.061 -27.714 1.00 97.94 271 ALA A O 1
ATOM 2076 N N . VAL A 1 272 ? 31.982 1.572 -25.600 1.00 97.50 272 VAL A N 1
ATOM 2077 C CA . VAL A 1 272 ? 30.697 2.174 -25.235 1.00 97.50 272 VAL A CA 1
ATOM 2078 C C . VAL A 1 272 ? 30.834 3.663 -24.937 1.00 97.50 272 VAL A C 1
ATOM 2080 O O . VAL A 1 272 ? 31.897 4.115 -24.523 1.00 97.50 272 VAL A O 1
ATOM 2083 N N . THR A 1 273 ? 29.767 4.430 -25.130 1.00 93.69 273 THR A N 1
ATOM 2084 C CA . THR A 1 273 ? 29.696 5.866 -24.847 1.00 93.69 273 THR A CA 1
ATOM 2085 C C . THR A 1 273 ? 28.391 6.232 -24.150 1.00 93.69 273 THR A C 1
ATOM 2087 O O . THR A 1 273 ? 27.377 5.562 -24.301 1.00 93.69 273 THR A O 1
ATOM 2090 N N . ASP A 1 274 ? 28.421 7.295 -23.370 1.00 90.62 274 ASP A N 1
ATOM 2091 C CA . ASP A 1 274 ? 27.273 7.938 -22.738 1.00 90.62 274 ASP A CA 1
ATOM 2092 C C . ASP A 1 274 ? 26.454 8.810 -23.706 1.00 90.62 274 ASP A C 1
ATOM 2094 O O . ASP A 1 274 ? 25.273 9.044 -23.458 1.00 90.62 274 ASP A O 1
ATOM 2098 N N . ASP A 1 275 ? 27.040 9.257 -24.823 1.00 85.31 275 ASP A N 1
ATOM 2099 C CA . ASP A 1 275 ? 26.351 10.073 -25.826 1.00 85.31 275 ASP A CA 1
ATOM 2100 C C . ASP A 1 275 ? 26.027 9.272 -27.105 1.00 85.31 275 ASP A C 1
ATOM 2102 O O . ASP A 1 275 ? 26.917 9.032 -27.924 1.00 85.31 275 ASP A O 1
ATOM 2106 N N . PRO A 1 276 ? 24.757 8.887 -27.340 1.00 87.19 276 PRO A N 1
ATOM 2107 C CA . PRO A 1 276 ? 24.356 8.148 -28.539 1.00 87.19 276 PRO A CA 1
ATOM 2108 C C . PRO A 1 276 ? 24.156 9.021 -29.790 1.00 87.19 276 PRO A C 1
ATOM 2110 O O . PRO A 1 276 ? 23.888 8.491 -30.869 1.00 87.19 276 PRO A O 1
ATOM 2113 N N . ARG A 1 277 ? 24.218 10.355 -29.677 1.00 83.19 277 ARG A N 1
ATOM 2114 C CA . ARG A 1 277 ? 23.886 11.284 -30.777 1.00 83.19 277 ARG A CA 1
ATOM 2115 C C . ARG A 1 277 ? 24.899 11.279 -31.936 1.00 83.19 277 ARG A C 1
ATOM 2117 O O . ARG A 1 277 ? 24.469 11.412 -33.090 1.00 83.19 277 ARG A O 1
ATOM 2124 N N . PRO A 1 278 ? 26.224 11.159 -31.706 1.00 88.56 278 PRO A N 1
ATOM 2125 C CA . PRO A 1 278 ? 27.204 11.164 -32.785 1.00 88.56 278 PRO A CA 1
ATOM 2126 C C . PRO A 1 278 ? 26.984 10.029 -33.802 1.00 88.56 278 PRO A C 1
ATOM 2128 O O . PRO A 1 278 ? 26.575 8.930 -33.429 1.00 88.56 278 PRO A O 1
ATOM 2131 N N . PRO A 1 279 ? 27.303 10.235 -35.097 1.00 91.25 279 PRO A N 1
ATOM 2132 C CA . PRO A 1 279 ? 27.240 9.175 -36.112 1.00 91.25 279 PRO A CA 1
ATOM 2133 C C . PRO A 1 279 ? 28.049 7.917 -35.759 1.00 91.25 279 PRO A C 1
ATOM 2135 O O . PRO A 1 279 ? 27.714 6.824 -36.211 1.00 91.25 279 PRO A O 1
ATOM 2138 N N . SER A 1 280 ? 29.102 8.051 -34.946 1.00 92.25 280 SER A N 1
ATOM 2139 C CA . SER A 1 280 ? 29.951 6.937 -34.509 1.00 92.25 280 SER A CA 1
ATOM 2140 C C . SER A 1 280 ? 29.259 5.982 -33.529 1.00 92.25 280 SER A C 1
ATOM 2142 O O . SER A 1 280 ? 29.732 4.857 -33.373 1.00 92.25 280 SER A O 1
ATOM 2144 N N . ALA A 1 281 ? 28.152 6.406 -32.905 1.00 96.19 281 ALA A N 1
ATOM 2145 C CA . ALA A 1 281 ? 27.297 5.607 -32.023 1.00 96.19 281 ALA A CA 1
ATOM 2146 C C . ALA A 1 281 ? 25.978 5.163 -32.692 1.00 96.19 281 ALA A C 1
ATOM 2148 O O . ALA A 1 281 ? 25.120 4.554 -32.050 1.00 96.19 281 ALA A O 1
ATOM 2149 N N . ARG A 1 282 ? 25.814 5.453 -33.991 1.00 95.38 282 ARG A N 1
ATOM 2150 C CA . ARG A 1 282 ? 24.655 5.052 -34.796 1.00 95.38 282 ARG A CA 1
ATOM 2151 C C . ARG A 1 282 ? 25.031 3.960 -35.788 1.00 95.38 282 ARG A C 1
ATOM 2153 O O . ARG A 1 282 ? 26.103 3.985 -36.397 1.00 95.38 282 ARG A O 1
ATOM 2160 N N . TRP A 1 283 ? 24.117 3.016 -35.978 1.00 97.69 283 TRP A N 1
ATOM 2161 C CA . TRP A 1 283 ? 24.366 1.777 -36.706 1.00 97.69 283 TRP A CA 1
ATOM 2162 C C . TRP A 1 283 ? 23.267 1.481 -37.725 1.00 97.69 283 TRP A C 1
ATOM 2164 O O . TRP A 1 283 ? 22.094 1.755 -37.491 1.00 97.69 283 TRP A O 1
ATOM 2174 N N . ARG A 1 284 ? 23.638 0.885 -38.858 1.00 96.31 284 ARG A N 1
ATOM 2175 C CA . ARG A 1 284 ? 22.707 0.243 -39.795 1.00 96.31 284 ARG A CA 1
ATOM 2176 C C . ARG A 1 284 ? 22.825 -1.266 -39.641 1.00 96.31 284 ARG A C 1
ATOM 2178 O O . ARG A 1 284 ? 23.938 -1.795 -39.656 1.00 96.31 284 ARG A O 1
ATOM 2185 N N . LEU A 1 285 ? 21.694 -1.949 -39.505 1.00 95.31 285 LEU A N 1
ATOM 2186 C CA . LEU A 1 285 ? 21.634 -3.408 -39.488 1.00 95.31 285 LEU A CA 1
ATOM 2187 C C . LEU A 1 285 ? 21.310 -3.890 -40.899 1.00 95.31 285 LEU A C 1
ATOM 2189 O O . LEU A 1 285 ? 20.265 -3.563 -41.446 1.00 95.31 285 LEU A O 1
ATOM 2193 N N . ILE A 1 286 ? 22.236 -4.629 -41.507 1.00 94.44 286 ILE A N 1
ATOM 2194 C CA . ILE A 1 286 ? 22.110 -5.106 -42.888 1.00 94.44 286 ILE A CA 1
ATOM 2195 C C . ILE A 1 286 ? 21.923 -6.627 -42.855 1.00 94.44 286 ILE A C 1
ATOM 2197 O O . ILE A 1 286 ? 22.808 -7.326 -42.348 1.00 94.44 286 ILE A O 1
ATOM 2201 N N . PRO A 1 287 ? 20.801 -7.169 -43.361 1.00 91.31 287 PRO A N 1
ATOM 2202 C CA . PRO A 1 287 ? 20.557 -8.604 -43.346 1.00 91.31 287 PRO A CA 1
ATOM 2203 C C . PRO A 1 287 ? 21.540 -9.323 -44.275 1.00 91.31 287 PRO A C 1
ATOM 2205 O O . PRO A 1 287 ? 21.800 -8.893 -45.396 1.00 91.31 287 PRO A O 1
ATOM 2208 N N . THR A 1 288 ? 22.075 -10.453 -43.818 1.00 90.81 288 THR A N 1
ATOM 2209 C CA . THR A 1 288 ? 23.079 -11.234 -44.574 1.00 90.81 288 THR A CA 1
ATOM 2210 C C . THR A 1 288 ? 22.473 -12.302 -45.490 1.00 90.81 288 THR A C 1
ATOM 2212 O O . THR A 1 288 ? 23.207 -13.044 -46.138 1.00 90.81 288 THR A O 1
ATOM 2215 N N . GLY A 1 289 ? 21.144 -12.454 -45.485 1.00 85.75 289 GLY A N 1
ATOM 2216 C CA . GLY A 1 289 ? 20.443 -13.593 -46.095 1.00 85.75 289 GLY A CA 1
ATOM 2217 C C . GLY A 1 289 ? 20.503 -14.886 -45.267 1.00 85.75 289 GLY A C 1
ATOM 2218 O O . GLY A 1 289 ? 19.860 -15.871 -45.615 1.00 85.75 289 GLY A O 1
ATOM 2219 N N . ILE A 1 290 ? 21.235 -14.891 -44.148 1.00 86.19 290 ILE A N 1
ATOM 2220 C CA . ILE A 1 290 ? 21.264 -15.988 -43.175 1.00 86.19 290 ILE A CA 1
ATOM 2221 C C . ILE A 1 290 ? 20.319 -15.636 -42.022 1.00 86.19 290 ILE A C 1
ATOM 2223 O O . ILE A 1 290 ? 20.344 -14.515 -41.513 1.00 86.19 290 ILE A O 1
ATOM 2227 N N . ALA A 1 291 ? 19.518 -16.607 -41.575 1.00 83.81 291 ALA A N 1
ATOM 2228 C CA . ALA A 1 291 ? 18.532 -16.413 -40.512 1.00 83.81 291 ALA A CA 1
ATOM 2229 C C . ALA A 1 291 ? 19.128 -15.719 -39.271 1.00 83.81 291 ALA A C 1
ATOM 2231 O O . ALA A 1 291 ? 20.170 -16.136 -38.741 1.00 83.81 291 ALA A O 1
ATOM 2232 N N . ALA A 1 292 ? 18.444 -14.664 -38.816 1.00 85.00 292 ALA A N 1
ATOM 2233 C CA . ALA A 1 292 ? 18.798 -13.848 -37.652 1.00 85.00 292 ALA A CA 1
ATOM 2234 C C . ALA A 1 292 ? 20.211 -13.235 -37.691 1.00 85.00 292 ALA A C 1
ATOM 2236 O O . ALA A 1 292 ? 20.768 -12.917 -36.640 1.00 85.00 292 ALA A O 1
ATOM 2237 N N . THR A 1 293 ? 20.846 -13.157 -38.864 1.00 93.00 293 THR A N 1
ATOM 2238 C CA . THR A 1 293 ? 22.254 -12.776 -38.998 1.00 93.00 293 THR A CA 1
ATOM 2239 C C . THR A 1 293 ? 22.396 -11.475 -39.771 1.00 93.00 293 THR A C 1
ATOM 2241 O O . THR A 1 293 ? 21.945 -11.354 -40.914 1.00 93.00 293 THR A O 1
ATOM 2244 N N . TRP A 1 294 ? 23.122 -10.544 -39.164 1.00 95.69 294 TRP A N 1
ATOM 2245 C CA . TRP A 1 294 ? 23.233 -9.163 -39.597 1.00 95.69 294 TRP A CA 1
ATOM 2246 C C . TRP A 1 294 ? 24.699 -8.738 -39.688 1.00 95.69 294 TRP A C 1
ATOM 2248 O O . TRP A 1 294 ? 25.550 -9.171 -38.904 1.00 95.69 294 TRP A O 1
ATOM 2258 N N . ASN A 1 295 ? 24.992 -7.855 -40.633 1.00 97.19 295 ASN A N 1
ATOM 2259 C CA . ASN A 1 295 ? 26.150 -6.981 -40.560 1.00 97.19 295 ASN A CA 1
ATOM 2260 C C . ASN A 1 295 ? 25.744 -5.699 -39.826 1.00 97.19 295 ASN A C 1
ATOM 2262 O O . ASN A 1 295 ? 24.691 -5.129 -40.104 1.00 97.19 295 ASN A O 1
ATOM 2266 N N . VAL A 1 296 ? 26.586 -5.235 -38.904 1.00 97.69 296 VAL A N 1
ATOM 2267 C CA . VAL A 1 296 ? 26.344 -4.011 -38.127 1.00 97.69 296 VAL A CA 1
ATOM 2268 C C . VAL A 1 296 ? 27.289 -2.935 -38.655 1.00 97.69 296 VAL A C 1
ATOM 2270 O O . VAL A 1 296 ? 28.498 -3.026 -38.449 1.00 97.69 296 VAL A O 1
ATOM 2273 N N . GLN A 1 297 ? 26.765 -1.965 -39.403 1.00 97.75 297 GLN A N 1
ATOM 2274 C CA . GLN A 1 297 ? 27.552 -0.950 -40.105 1.00 97.75 297 GLN A CA 1
ATOM 2275 C C . GLN A 1 297 ? 27.506 0.392 -39.371 1.00 97.75 297 GLN A C 1
ATOM 2277 O O . GLN A 1 297 ? 26.429 0.905 -39.087 1.00 97.75 297 GLN A O 1
ATOM 2282 N N . SER A 1 298 ? 28.664 0.987 -39.100 1.00 96.81 298 SER A N 1
ATOM 2283 C CA . SER A 1 298 ? 28.777 2.329 -38.528 1.00 96.81 298 SER A CA 1
ATOM 2284 C C . SER A 1 298 ? 28.241 3.377 -39.505 1.00 96.81 298 SER A C 1
ATOM 2286 O O . SER A 1 298 ? 28.627 3.401 -40.677 1.00 96.81 298 SER A O 1
ATOM 2288 N N . VAL A 1 299 ? 27.375 4.270 -39.022 1.00 96.00 299 VAL A N 1
ATOM 2289 C CA . VAL A 1 299 ? 26.834 5.378 -39.824 1.00 96.00 299 VAL A CA 1
ATOM 2290 C C . VAL A 1 299 ? 27.918 6.398 -40.179 1.00 96.00 299 VAL A C 1
ATOM 2292 O O . VAL A 1 299 ? 27.865 6.954 -41.272 1.00 96.00 299 VAL A O 1
ATOM 2295 N N . ASP A 1 300 ? 28.903 6.598 -39.299 1.00 94.31 300 ASP A N 1
ATOM 2296 C CA . ASP A 1 300 ? 30.010 7.550 -39.475 1.00 94.31 300 ASP A CA 1
ATOM 2297 C C . ASP A 1 300 ? 30.949 7.182 -40.630 1.00 94.31 300 ASP A C 1
ATOM 2299 O O . ASP A 1 300 ? 31.204 7.978 -41.529 1.00 94.31 300 ASP A O 1
ATOM 2303 N N . SER A 1 301 ? 31.460 5.949 -40.617 1.00 95.38 301 SER A N 1
ATOM 2304 C CA . SER A 1 301 ? 32.548 5.519 -41.508 1.00 95.38 301 SER A CA 1
ATOM 2305 C C . SER A 1 301 ? 32.118 4.536 -42.598 1.00 95.38 301 SER A C 1
ATOM 2307 O O . SER A 1 301 ? 32.892 4.255 -43.510 1.00 95.38 301 SER A O 1
ATOM 2309 N N . GLY A 1 302 ? 30.916 3.958 -42.497 1.00 95.62 302 GLY A N 1
ATOM 2310 C CA . GLY A 1 302 ? 30.475 2.858 -43.361 1.00 95.62 302 GLY A CA 1
ATOM 2311 C C . GLY A 1 302 ? 31.188 1.523 -43.098 1.00 95.62 302 GLY A C 1
ATOM 2312 O O . GLY A 1 302 ? 30.939 0.552 -43.814 1.00 95.62 302 GLY A O 1
ATOM 2313 N N . LEU A 1 303 ? 32.057 1.457 -42.084 1.00 97.69 303 LEU A N 1
ATOM 2314 C CA . LEU A 1 303 ? 32.765 0.246 -41.669 1.00 97.69 303 LEU A CA 1
ATOM 2315 C C . LEU A 1 303 ? 31.864 -0.677 -40.845 1.00 97.69 303 LEU A C 1
ATOM 2317 O O . LEU A 1 303 ? 30.894 -0.244 -40.228 1.00 97.69 303 LEU A O 1
ATOM 2321 N N . TYR A 1 304 ? 32.219 -1.955 -40.794 1.00 98.12 304 TYR A N 1
ATOM 2322 C CA . TYR A 1 304 ? 31.440 -3.009 -40.157 1.00 98.12 304 TYR A CA 1
ATOM 2323 C C . TYR A 1 304 ? 32.044 -3.446 -38.828 1.00 98.12 304 TYR A C 1
ATOM 2325 O O . TYR A 1 304 ? 33.264 -3.558 -38.690 1.00 98.12 304 TYR A O 1
ATOM 2333 N N . LEU A 1 305 ? 31.175 -3.747 -37.867 1.00 97.75 305 LEU A N 1
ATOM 2334 C CA . LEU A 1 305 ? 31.527 -4.388 -36.609 1.00 97.75 305 LEU A CA 1
ATOM 2335 C C . LEU A 1 305 ? 32.157 -5.756 -36.889 1.00 97.75 305 LEU A C 1
ATOM 2337 O O . LEU A 1 305 ? 31.517 -6.625 -37.485 1.00 97.75 305 LEU A O 1
ATOM 2341 N N . ARG A 1 306 ? 33.395 -5.970 -36.442 1.00 97.25 306 ARG A N 1
ATOM 2342 C CA . ARG A 1 306 ? 34.146 -7.195 -36.720 1.00 97.25 306 ARG A CA 1
ATOM 2343 C C . ARG A 1 306 ? 34.876 -7.718 -35.493 1.00 97.25 306 ARG A C 1
ATOM 2345 O O . ARG A 1 306 ? 35.541 -6.979 -34.772 1.00 97.25 306 ARG A O 1
ATOM 2352 N N . LEU A 1 307 ? 34.828 -9.033 -35.314 1.00 95.50 307 LEU A N 1
ATOM 2353 C CA . LEU A 1 307 ? 35.671 -9.754 -34.373 1.00 95.50 307 LEU A CA 1
ATOM 2354 C C . LEU A 1 307 ? 37.142 -9.725 -34.820 1.00 95.50 307 LEU A C 1
ATOM 2356 O O . LEU A 1 307 ? 37.494 -10.251 -35.880 1.00 95.50 307 LEU A O 1
ATOM 2360 N N . LYS A 1 308 ? 38.037 -9.204 -33.976 1.00 94.19 308 LYS A N 1
ATOM 2361 C CA . LYS A 1 308 ? 39.484 -9.343 -34.166 1.00 94.19 308 LYS A CA 1
ATOM 2362 C C . LYS A 1 308 ? 39.938 -10.704 -33.630 1.00 94.19 308 LYS A C 1
ATOM 2364 O O . LYS A 1 308 ? 40.010 -10.919 -32.417 1.00 94.19 308 LYS A O 1
ATOM 2369 N N . LYS A 1 309 ? 40.259 -11.639 -34.531 1.00 81.81 309 LYS A N 1
ATOM 2370 C CA . LYS A 1 309 ? 40.851 -12.936 -34.162 1.00 81.81 309 LYS A CA 1
ATOM 2371 C C . LYS A 1 309 ? 42.209 -12.712 -33.491 1.00 81.81 309 LYS A C 1
ATOM 2373 O O . LYS A 1 309 ? 43.099 -12.096 -34.067 1.00 81.81 309 LYS A O 1
ATOM 2378 N N . GLN A 1 310 ? 42.341 -13.201 -32.264 1.00 83.12 310 GLN A N 1
ATOM 2379 C CA . GLN A 1 310 ? 43.554 -13.114 -31.453 1.00 83.12 310 GLN A CA 1
ATOM 2380 C C . GLN A 1 310 ? 43.608 -14.286 -30.467 1.00 83.12 310 GLN A C 1
ATOM 2382 O O . GLN A 1 310 ? 42.563 -14.750 -30.006 1.00 83.12 310 GLN A O 1
ATOM 2387 N N . TRP A 1 311 ? 44.815 -14.748 -30.135 1.00 69.81 311 TRP A N 1
ATOM 2388 C CA . TRP A 1 311 ? 45.071 -15.859 -29.206 1.00 69.81 311 TRP A CA 1
ATOM 2389 C C . TRP A 1 311 ? 45.081 -15.400 -27.738 1.00 69.81 311 TRP A C 1
ATOM 2391 O O . TRP A 1 311 ? 45.973 -15.746 -26.973 1.00 69.81 311 TRP A O 1
ATOM 2401 N N . VAL A 1 312 ? 44.103 -14.581 -27.348 1.00 68.12 312 VAL A N 1
ATOM 2402 C CA . VAL A 1 312 ? 43.910 -14.113 -25.965 1.00 68.12 312 VAL A CA 1
ATOM 2403 C C . VAL A 1 312 ? 42.455 -14.306 -25.542 1.00 68.12 312 VAL A C 1
ATOM 2405 O O . VAL A 1 312 ? 41.543 -14.295 -26.375 1.00 68.12 312 VAL A O 1
ATOM 2408 N N . VAL A 1 313 ? 42.233 -14.510 -24.243 1.00 68.44 313 VAL A N 1
ATOM 2409 C CA . VAL A 1 313 ? 40.893 -14.662 -23.665 1.00 68.44 313 VAL A CA 1
ATOM 2410 C C . VAL A 1 313 ? 40.155 -13.321 -23.779 1.00 68.44 313 VAL A C 1
ATOM 2412 O O . VAL A 1 313 ? 40.638 -12.308 -23.289 1.00 68.44 313 VAL A O 1
ATOM 2415 N N . GLY A 1 314 ? 39.001 -13.310 -24.455 1.00 72.69 314 GLY A N 1
ATOM 2416 C CA . GLY A 1 314 ? 38.261 -12.083 -24.779 1.00 72.69 314 GLY A CA 1
ATOM 2417 C C . GLY A 1 314 ? 38.748 -11.447 -26.085 1.00 72.69 314 GLY A C 1
ATOM 2418 O O . GLY A 1 314 ? 39.617 -10.577 -26.103 1.00 72.69 314 GLY A O 1
ATOM 2419 N N . ASN A 1 315 ? 38.203 -11.894 -27.219 1.00 91.88 315 ASN A N 1
ATOM 2420 C CA . ASN A 1 315 ? 38.559 -11.337 -28.526 1.00 91.88 315 ASN A CA 1
ATOM 2421 C C . ASN A 1 315 ? 37.997 -9.919 -28.665 1.00 91.88 315 ASN A C 1
ATOM 2423 O O . ASN A 1 315 ? 36.805 -9.719 -28.431 1.00 91.88 315 ASN A O 1
ATOM 2427 N N . ASN A 1 316 ? 38.843 -8.969 -29.066 1.00 95.25 316 ASN A N 1
ATOM 2428 C CA . ASN A 1 316 ? 38.440 -7.578 -29.236 1.00 95.25 316 ASN A CA 1
ATOM 2429 C C . ASN A 1 316 ? 37.481 -7.402 -30.422 1.00 95.25 316 ASN A C 1
ATOM 2431 O O . ASN A 1 316 ? 37.485 -8.214 -31.355 1.00 95.25 316 ASN A O 1
ATOM 2435 N N . VAL A 1 317 ? 36.711 -6.317 -30.411 1.00 97.19 317 VAL A N 1
ATOM 2436 C CA . VAL A 1 317 ? 35.830 -5.929 -31.516 1.00 97.19 317 VAL A CA 1
ATOM 2437 C C . VAL A 1 317 ? 36.307 -4.608 -32.115 1.00 97.19 317 VAL A C 1
ATOM 2439 O O . VAL A 1 317 ? 36.680 -3.680 -31.404 1.00 97.19 317 VAL A O 1
ATOM 2442 N N . ILE A 1 318 ? 36.360 -4.549 -33.442 1.00 97.31 318 ILE A N 1
ATOM 2443 C CA . ILE A 1 318 ? 36.916 -3.424 -34.203 1.00 97.31 318 ILE A CA 1
ATOM 2444 C C . ILE A 1 318 ? 35.999 -3.054 -35.369 1.00 97.31 318 ILE A C 1
ATOM 2446 O O . ILE A 1 318 ? 35.209 -3.879 -35.829 1.00 97.31 318 ILE A O 1
ATOM 2450 N N . ALA A 1 319 ? 36.141 -1.838 -35.889 1.00 96.88 319 ALA A N 1
ATOM 2451 C CA . ALA A 1 319 ? 35.549 -1.440 -37.162 1.00 96.88 319 ALA A CA 1
ATOM 2452 C C . ALA A 1 319 ? 36.426 -1.910 -38.335 1.00 96.88 319 ALA A C 1
ATOM 2454 O O . ALA A 1 319 ? 37.644 -1.715 -38.331 1.00 96.88 319 ALA A O 1
ATOM 2455 N N . TRP A 1 320 ? 35.832 -2.529 -39.354 1.00 97.00 320 TRP A N 1
ATOM 2456 C CA . TRP A 1 320 ? 36.565 -3.114 -40.482 1.00 97.00 320 TRP A CA 1
ATOM 2457 C C . TRP A 1 320 ? 35.873 -2.884 -41.826 1.00 97.00 320 TRP A C 1
ATOM 2459 O O . TRP A 1 320 ? 34.662 -2.722 -41.892 1.00 97.00 320 TRP A O 1
ATOM 2469 N N . SER A 1 321 ? 36.633 -2.883 -42.921 1.00 95.81 321 SER A N 1
ATOM 2470 C CA . SER A 1 321 ? 36.116 -2.540 -44.256 1.00 95.81 321 SER A CA 1
ATOM 2471 C C . SER A 1 321 ? 35.233 -3.616 -44.890 1.00 95.81 321 SER A C 1
ATOM 2473 O O . SER A 1 321 ? 34.345 -3.296 -45.672 1.00 95.81 321 SER A O 1
ATOM 2475 N N . SER A 1 322 ? 35.461 -4.890 -44.566 1.00 91.81 322 SER A N 1
ATOM 2476 C CA . SER A 1 322 ? 34.729 -6.012 -45.163 1.00 91.81 322 SER A CA 1
ATOM 2477 C C . SER A 1 322 ? 33.539 -6.454 -44.306 1.00 91.81 322 SER A C 1
ATOM 2479 O O . SER A 1 322 ? 33.708 -6.784 -43.126 1.00 91.81 322 SER A O 1
ATOM 2481 N N . ALA A 1 323 ? 32.361 -6.518 -44.932 1.00 90.25 323 ALA A N 1
ATOM 2482 C CA . ALA A 1 323 ? 31.144 -7.137 -44.400 1.00 90.25 323 ALA A CA 1
ATOM 2483 C C . ALA A 1 323 ? 31.149 -8.674 -44.520 1.00 90.25 323 ALA A C 1
ATOM 2485 O O . ALA A 1 323 ? 30.346 -9.360 -43.886 1.00 90.25 323 ALA A O 1
ATOM 2486 N N . GLU A 1 324 ? 32.045 -9.221 -45.340 1.00 88.06 324 GLU A N 1
ATOM 2487 C CA . GLU A 1 324 ? 32.104 -10.645 -45.638 1.00 88.06 324 GLU A CA 1
ATOM 2488 C C . GLU A 1 324 ? 32.872 -11.424 -44.562 1.00 88.06 324 GLU A C 1
ATOM 2490 O O . GLU A 1 324 ? 33.776 -10.910 -43.891 1.00 88.06 324 GLU A O 1
ATOM 2495 N N . GLY A 1 325 ? 32.519 -12.703 -44.429 1.00 88.94 325 GLY A N 1
ATOM 2496 C CA . GLY A 1 325 ? 33.117 -13.619 -43.461 1.00 88.94 325 GLY A CA 1
ATOM 2497 C C . GLY A 1 325 ? 32.398 -13.646 -42.111 1.00 88.94 325 GLY A C 1
ATOM 2498 O O . GLY A 1 325 ? 31.717 -12.705 -41.702 1.00 88.94 325 GLY A O 1
ATOM 2499 N N . ALA A 1 326 ? 32.555 -14.761 -41.397 1.00 92.31 326 ALA A N 1
ATOM 2500 C CA . ALA A 1 326 ? 31.884 -14.996 -40.118 1.00 92.31 326 ALA A CA 1
ATOM 2501 C C . ALA A 1 326 ? 32.337 -14.027 -39.006 1.00 92.31 326 ALA A C 1
ATOM 2503 O O . ALA A 1 326 ? 31.666 -13.905 -37.985 1.00 92.31 326 ALA A O 1
ATOM 2504 N N . GLU A 1 327 ? 33.474 -13.348 -39.174 1.00 93.88 327 GLU A N 1
ATOM 2505 C CA . GLU A 1 327 ? 34.005 -12.369 -38.225 1.00 93.88 327 GLU A CA 1
ATOM 2506 C C . GLU A 1 327 ? 33.230 -11.048 -38.227 1.00 93.88 327 GLU A C 1
ATOM 2508 O O . GLU A 1 327 ? 33.193 -10.386 -37.193 1.00 93.88 327 GLU A O 1
ATOM 2513 N N . SER A 1 328 ? 32.633 -10.664 -39.359 1.00 95.94 328 SER A N 1
ATOM 2514 C CA . SER A 1 328 ? 31.863 -9.418 -39.512 1.00 95.94 328 SER A CA 1
ATOM 2515 C C . SER A 1 328 ? 30.346 -9.631 -39.387 1.00 95.94 328 SER A C 1
ATOM 2517 O O . SER A 1 328 ? 29.568 -8.690 -39.554 1.00 95.94 328 SER A O 1
ATOM 2519 N N . GLN A 1 329 ? 29.914 -10.867 -39.124 1.00 96.50 329 GLN A N 1
ATOM 2520 C CA . GLN A 1 329 ? 28.512 -11.273 -39.116 1.00 96.50 329 GLN A CA 1
ATOM 2521 C C . GLN A 1 329 ? 28.069 -11.700 -37.718 1.00 96.50 329 GLN A C 1
ATOM 2523 O O . GLN A 1 329 ? 28.703 -12.536 -37.063 1.00 96.50 329 GLN A O 1
ATOM 2528 N N . TRP A 1 330 ? 26.939 -11.150 -37.291 1.00 97.06 330 TRP A N 1
ATOM 2529 C CA . TRP A 1 330 ? 26.447 -11.253 -35.926 1.00 97.06 330 TRP A CA 1
ATOM 2530 C C . TRP A 1 330 ? 25.033 -11.805 -35.923 1.00 97.06 330 TRP A C 1
ATOM 2532 O O . TRP A 1 330 ? 24.157 -11.312 -36.629 1.00 97.06 330 TRP A O 1
ATOM 2542 N N . ARG A 1 331 ? 24.815 -12.852 -35.137 1.00 94.69 331 ARG A N 1
ATOM 2543 C CA . ARG A 1 331 ? 23.501 -13.443 -34.931 1.00 94.69 331 ARG A CA 1
ATOM 2544 C C . ARG A 1 331 ? 22.828 -12.743 -33.755 1.00 94.69 331 ARG A C 1
ATOM 2546 O O . ARG A 1 331 ? 23.367 -12.784 -32.654 1.00 94.69 331 ARG A O 1
ATOM 2553 N N . ILE A 1 332 ? 21.678 -12.122 -33.993 1.00 94.19 332 ILE A N 1
ATOM 2554 C CA . ILE A 1 332 ? 20.936 -11.345 -32.993 1.00 94.19 332 ILE A CA 1
ATOM 2555 C C . ILE A 1 332 ? 19.680 -12.125 -32.604 1.00 94.19 332 ILE A C 1
ATOM 2557 O O . ILE A 1 332 ? 18.903 -12.530 -33.471 1.00 94.19 332 ILE A O 1
ATOM 2561 N N . ARG A 1 333 ? 19.515 -12.401 -31.309 1.00 87.56 333 ARG A N 1
ATOM 2562 C CA . ARG A 1 333 ? 18.392 -13.177 -30.756 1.00 87.56 333 ARG A CA 1
ATOM 2563 C C . ARG A 1 333 ? 17.974 -12.634 -29.404 1.00 87.56 333 ARG A C 1
ATOM 2565 O O . ARG A 1 333 ? 18.785 -11.998 -28.737 1.00 87.56 333 ARG A O 1
ATOM 2572 N N . ASP A 1 334 ? 16.758 -12.959 -28.994 1.00 83.00 334 ASP A N 1
ATOM 2573 C CA . ASP A 1 334 ? 16.299 -12.750 -27.625 1.00 83.00 334 ASP A CA 1
ATOM 2574 C C . ASP A 1 334 ? 17.218 -13.466 -26.612 1.00 83.00 334 ASP A C 1
ATOM 2576 O O . ASP A 1 334 ? 17.614 -14.621 -26.805 1.00 83.00 334 ASP A O 1
ATOM 2580 N N . ALA A 1 335 ? 17.602 -12.762 -25.544 1.00 76.81 335 ALA A N 1
ATOM 2581 C CA . ALA A 1 335 ? 18.570 -13.249 -24.565 1.00 76.81 335 ALA A CA 1
ATOM 2582 C C . ALA A 1 335 ? 18.002 -14.267 -23.561 1.00 76.81 335 ALA A C 1
ATOM 2584 O O . ALA A 1 335 ? 18.772 -14.908 -22.843 1.00 76.81 335 ALA A O 1
ATOM 2585 N N . TRP A 1 336 ? 16.680 -14.443 -23.506 1.00 67.19 336 TRP A N 1
ATOM 2586 C CA . TRP A 1 336 ? 15.991 -15.375 -22.608 1.00 67.19 336 TRP A CA 1
ATOM 2587 C C . TRP A 1 336 ? 15.556 -16.668 -23.308 1.00 67.19 336 TRP A C 1
ATOM 2589 O O . TRP A 1 336 ? 14.795 -17.454 -22.746 1.00 67.19 336 TRP A O 1
ATOM 2599 N N . GLY A 1 337 ? 16.074 -16.925 -24.513 1.00 55.75 337 GLY A N 1
ATOM 2600 C CA . GLY A 1 337 ? 15.770 -18.129 -25.291 1.00 55.75 337 GLY A CA 1
ATOM 2601 C C . GLY A 1 337 ? 14.602 -17.966 -26.264 1.00 55.75 337 GLY A C 1
ATOM 2602 O O . GLY A 1 337 ? 14.093 -18.973 -26.756 1.00 55.75 337 GLY A O 1
ATOM 2603 N N . GLY A 1 338 ? 14.188 -16.726 -26.541 1.00 56.84 338 GLY A N 1
ATOM 2604 C CA . GLY A 1 338 ? 13.160 -16.411 -27.529 1.00 56.84 338 GLY A CA 1
ATOM 2605 C C . GLY A 1 338 ? 13.615 -16.508 -28.993 1.00 56.84 338 GLY A C 1
ATOM 2606 O O . GLY A 1 338 ? 14.734 -16.915 -29.326 1.00 56.84 338 GLY A O 1
ATOM 2607 N N . GLU A 1 339 ? 12.684 -16.149 -29.876 1.00 62.28 339 GLU A N 1
ATOM 2608 C CA . GLU A 1 339 ? 12.796 -16.226 -31.333 1.00 62.28 339 GLU A CA 1
ATOM 2609 C C . GLU A 1 339 ? 13.925 -15.338 -31.906 1.00 62.28 339 GLU A C 1
ATOM 2611 O O . GLU A 1 339 ? 14.582 -14.553 -31.214 1.00 62.28 339 GLU A O 1
ATOM 2616 N N . ALA A 1 340 ? 14.216 -15.512 -33.198 1.00 70.50 340 ALA A N 1
ATOM 2617 C CA . ALA A 1 340 ? 15.144 -14.642 -33.914 1.00 70.50 340 ALA A CA 1
ATOM 2618 C C . ALA A 1 340 ? 14.668 -13.184 -33.848 1.00 70.50 340 ALA A C 1
ATOM 2620 O O . ALA A 1 340 ? 13.482 -12.928 -34.014 1.00 70.50 340 ALA A O 1
ATOM 2621 N N . TRP A 1 341 ? 15.587 -12.232 -33.655 1.00 79.69 341 TRP A N 1
ATOM 2622 C CA . TRP A 1 341 ? 15.213 -10.826 -33.797 1.00 79.69 341 TRP A CA 1
ATOM 2623 C C . TRP A 1 341 ? 14.916 -10.535 -35.271 1.00 79.69 341 TRP A C 1
ATOM 2625 O O . TRP A 1 341 ? 15.777 -10.745 -36.138 1.00 79.69 341 TRP A O 1
ATOM 2635 N N . GLU A 1 342 ? 13.699 -10.069 -35.532 1.00 73.50 342 GLU A N 1
ATOM 2636 C CA . GLU A 1 342 ? 13.246 -9.563 -36.823 1.00 73.50 342 GLU A CA 1
ATOM 2637 C C . GLU A 1 342 ? 13.141 -8.039 -36.750 1.00 73.50 342 GLU A C 1
ATOM 2639 O O . GLU A 1 342 ? 12.763 -7.482 -35.718 1.00 73.50 342 GLU A O 1
ATOM 2644 N N . GLU A 1 343 ? 13.484 -7.351 -37.841 1.00 64.06 343 GLU A N 1
ATOM 2645 C CA . GLU A 1 343 ? 13.313 -5.902 -37.896 1.00 64.06 343 GLU A CA 1
ATOM 2646 C C . GLU A 1 343 ? 11.813 -5.567 -37.781 1.00 64.06 343 GLU A C 1
ATOM 2648 O O . GLU A 1 343 ? 11.018 -6.094 -38.565 1.00 64.06 343 GLU A O 1
ATOM 2653 N N . PRO A 1 344 ? 11.398 -4.690 -36.845 1.00 58.22 344 PRO A N 1
ATOM 2654 C CA . PRO A 1 344 ? 10.004 -4.285 -36.742 1.00 58.22 344 PRO A CA 1
ATOM 2655 C C . PRO A 1 344 ? 9.535 -3.670 -38.064 1.00 58.22 344 PRO A C 1
ATOM 2657 O O . PRO A 1 344 ? 10.068 -2.649 -38.507 1.00 58.22 344 PRO A O 1
ATOM 2660 N N . VAL A 1 345 ? 8.523 -4.272 -38.698 1.00 50.59 345 VAL A N 1
ATOM 2661 C CA . VAL A 1 345 ? 7.895 -3.702 -39.897 1.00 50.59 345 VAL A CA 1
ATOM 2662 C C . VAL A 1 345 ? 7.368 -2.321 -39.520 1.00 50.59 345 VAL A C 1
ATOM 2664 O O . VAL A 1 345 ? 6.583 -2.203 -38.581 1.00 50.59 345 VAL A O 1
ATOM 2667 N N . ALA A 1 346 ? 7.826 -1.275 -40.214 1.00 41.50 346 ALA A N 1
ATOM 2668 C CA . ALA A 1 346 ? 7.456 0.105 -39.921 1.00 41.50 346 ALA A CA 1
ATOM 2669 C C . ALA A 1 346 ? 5.925 0.254 -39.887 1.00 41.50 346 ALA A C 1
ATOM 2671 O O . ALA A 1 346 ? 5.262 0.299 -40.927 1.00 41.50 346 ALA A O 1
ATOM 2672 N N . ALA A 1 347 ? 5.360 0.316 -38.681 1.00 36.59 347 ALA A N 1
ATOM 2673 C CA . ALA A 1 347 ? 3.957 0.618 -38.492 1.00 36.59 347 ALA A CA 1
ATOM 2674 C C . ALA A 1 347 ? 3.716 2.031 -39.033 1.00 36.59 347 ALA A C 1
ATOM 2676 O O . ALA A 1 347 ? 4.304 3.004 -38.557 1.00 36.59 347 ALA A O 1
ATOM 2677 N N . HIS A 1 348 ? 2.862 2.143 -40.049 1.00 32.38 348 HIS A N 1
ATOM 2678 C CA . HIS A 1 348 ? 2.285 3.432 -40.402 1.00 32.38 348 HIS A CA 1
ATOM 2679 C C . HIS A 1 348 ? 1.573 3.976 -39.154 1.00 32.38 348 HIS A C 1
ATOM 2681 O O . HIS A 1 348 ? 0.841 3.218 -38.510 1.00 32.38 348 HIS A O 1
ATOM 2687 N N . PRO A 1 349 ? 1.767 5.252 -38.783 1.00 32.50 349 PRO A N 1
ATOM 2688 C CA . PRO A 1 349 ? 1.054 5.813 -37.647 1.00 32.50 349 PRO A CA 1
ATOM 2689 C C . PRO A 1 349 ? -0.453 5.770 -37.945 1.00 32.50 349 PRO A C 1
ATOM 2691 O O . PRO A 1 349 ? -0.862 6.220 -39.022 1.00 32.50 349 PRO A O 1
ATOM 2694 N N . PRO A 1 350 ? -1.308 5.243 -37.047 1.00 30.88 350 PRO A N 1
ATOM 2695 C CA . PRO A 1 350 ? -2.738 5.383 -37.238 1.00 30.88 350 PRO A CA 1
ATOM 2696 C C . PRO A 1 350 ? -3.105 6.869 -37.126 1.00 30.88 350 PRO A C 1
ATOM 2698 O O . PRO A 1 350 ? -2.653 7.583 -36.229 1.00 30.88 350 PRO A O 1
ATOM 2701 N N . SER A 1 351 ? -3.918 7.331 -38.077 1.00 28.62 351 SER A N 1
ATOM 2702 C CA . SER A 1 351 ? -4.552 8.654 -38.073 1.00 28.62 351 SER A CA 1
ATOM 2703 C C . SER A 1 351 ? -5.376 8.858 -36.785 1.00 28.62 351 SER A C 1
ATOM 2705 O O . SER A 1 351 ? -5.885 7.873 -36.239 1.00 28.62 351 SER A O 1
ATOM 2707 N N . PRO A 1 352 ? -5.543 10.091 -36.270 1.00 36.25 352 PRO A N 1
ATOM 2708 C CA . PRO A 1 352 ? -6.199 10.305 -34.986 1.00 36.25 352 PRO A CA 1
ATOM 2709 C C . PRO A 1 352 ? -7.713 10.071 -35.106 1.00 36.25 352 PRO A C 1
ATOM 2711 O O . PRO A 1 352 ? -8.410 10.795 -35.814 1.00 36.25 352 PRO A O 1
ATOM 2714 N N . ALA A 1 353 ? -8.229 9.068 -34.393 1.00 30.02 353 ALA A N 1
ATOM 2715 C CA . ALA A 1 353 ? -9.663 8.855 -34.198 1.00 30.02 353 ALA A CA 1
ATOM 2716 C C . ALA A 1 353 ? -10.169 9.606 -32.938 1.00 30.02 353 ALA A C 1
ATOM 2718 O O . ALA A 1 353 ? -9.388 9.870 -32.020 1.00 30.02 353 ALA A O 1
ATOM 2719 N N . PRO A 1 354 ? -11.456 10.001 -32.887 1.00 33.34 354 PRO A N 1
ATOM 2720 C CA . PRO A 1 354 ? -11.909 11.163 -32.123 1.00 33.34 354 PRO A CA 1
ATOM 2721 C C . PRO A 1 354 ? -12.233 10.898 -30.639 1.00 33.34 354 PRO A C 1
ATOM 2723 O O . PRO A 1 354 ? -12.858 9.911 -30.267 1.00 33.34 354 PRO A O 1
ATOM 2726 N N . ALA A 1 355 ? -11.830 11.857 -29.800 1.00 37.06 355 ALA A N 1
ATOM 2727 C CA . ALA A 1 355 ? -12.550 12.499 -28.687 1.00 37.06 355 ALA A CA 1
ATOM 2728 C C . ALA A 1 355 ? -13.588 11.740 -27.812 1.00 37.06 355 ALA A C 1
ATOM 2730 O O . ALA A 1 355 ? -14.528 12.381 -27.343 1.00 37.06 355 ALA A O 1
ATOM 2731 N N . GLN A 1 356 ? -13.435 10.445 -27.494 1.00 34.00 356 GLN A N 1
ATOM 2732 C CA . GLN A 1 356 ? -14.401 9.768 -26.594 1.00 34.00 356 GLN A CA 1
ATOM 2733 C C . GLN A 1 356 ? -13.850 9.024 -25.366 1.00 34.00 356 GLN A C 1
ATOM 2735 O O . GLN A 1 356 ? -14.615 8.381 -24.655 1.00 34.00 356 GLN A O 1
ATOM 2740 N N . ALA A 1 357 ? -12.571 9.193 -25.012 1.00 32.09 357 ALA A N 1
ATOM 2741 C CA . ALA A 1 357 ? -11.975 8.548 -23.827 1.00 32.09 357 ALA A CA 1
ATOM 2742 C C . ALA A 1 357 ? -11.666 9.497 -22.644 1.00 32.09 357 ALA A C 1
ATOM 2744 O O . ALA A 1 357 ? -10.947 9.130 -21.718 1.00 32.09 357 ALA A O 1
ATOM 2745 N N . ALA A 1 358 ? -12.220 10.713 -22.621 1.00 30.70 358 ALA A N 1
ATOM 2746 C CA . ALA A 1 358 ? -11.955 11.712 -21.576 1.00 30.70 358 ALA A CA 1
ATOM 2747 C C . ALA A 1 358 ? -12.746 11.500 -20.261 1.00 30.70 358 ALA A C 1
ATOM 2749 O O . ALA A 1 358 ? -13.121 12.468 -19.604 1.00 30.70 358 ALA A O 1
ATOM 2750 N N . ARG A 1 359 ? -13.022 10.251 -19.853 1.00 30.69 359 ARG A N 1
ATOM 2751 C CA . ARG A 1 359 ? -13.781 9.953 -18.618 1.00 30.69 359 ARG A CA 1
ATOM 2752 C C . ARG A 1 359 ? -13.031 9.202 -17.518 1.00 30.69 359 ARG A C 1
ATOM 2754 O O . ARG A 1 359 ? -13.643 8.836 -16.524 1.00 30.69 359 ARG A O 1
ATOM 2761 N N . VAL A 1 360 ? -11.709 9.064 -17.613 1.00 32.03 360 VAL A N 1
ATOM 2762 C CA . VAL A 1 360 ? -10.887 8.549 -16.497 1.00 32.03 360 VAL A CA 1
ATOM 2763 C C . VAL A 1 360 ? -9.774 9.540 -16.149 1.00 32.03 360 VAL A C 1
ATOM 2765 O O . VAL A 1 360 ? -8.601 9.202 -16.042 1.00 32.03 360 VAL A O 1
ATOM 2768 N N . ALA A 1 361 ? -10.148 10.807 -15.990 1.00 38.00 361 ALA A N 1
ATOM 2769 C CA . ALA A 1 361 ? -9.325 11.797 -15.313 1.00 38.00 361 ALA A CA 1
ATOM 2770 C C . ALA A 1 361 ? -9.884 11.969 -13.900 1.00 38.00 361 ALA A C 1
ATOM 2772 O O . ALA A 1 361 ? -10.818 12.737 -13.715 1.00 38.00 361 ALA A O 1
ATOM 2773 N N . LEU A 1 362 ? -9.362 11.175 -12.957 1.00 39.41 362 LEU A N 1
ATOM 2774 C CA . LEU A 1 362 ? -9.282 11.419 -11.506 1.00 39.41 362 LEU A CA 1
ATOM 2775 C C . LEU A 1 362 ? -8.954 10.086 -10.819 1.00 39.41 362 LEU A C 1
ATOM 2777 O O . LEU A 1 362 ? -9.863 9.372 -10.421 1.00 39.41 362 LEU A O 1
ATOM 2781 N N . LEU A 1 363 ? -7.669 9.730 -10.688 1.00 34.69 363 LEU A N 1
ATOM 2782 C CA . LEU A 1 363 ? -7.211 8.807 -9.637 1.00 34.69 363 LEU A CA 1
ATOM 2783 C C . LEU A 1 363 ? -5.685 8.896 -9.437 1.00 34.69 363 LEU A C 1
ATOM 2785 O O . LEU A 1 363 ? -4.893 8.306 -10.166 1.00 34.69 363 LEU A O 1
ATOM 2789 N N . ASN A 1 364 ? -5.339 9.605 -8.358 1.00 36.41 364 ASN A N 1
ATOM 2790 C CA . ASN A 1 364 ? -4.110 9.578 -7.557 1.00 36.41 364 ASN A CA 1
ATOM 2791 C C . ASN A 1 364 ? -2.832 10.262 -8.077 1.00 36.41 364 ASN A C 1
ATOM 2793 O O . ASN A 1 364 ? -1.944 9.658 -8.680 1.00 36.41 364 ASN A O 1
ATOM 2797 N N . SER A 1 365 ? -2.661 11.498 -7.597 1.00 35.16 365 SER A N 1
ATOM 2798 C CA . SER A 1 365 ? -1.457 12.342 -7.629 1.00 35.16 365 SER A CA 1
ATOM 2799 C C . SER A 1 365 ? -0.213 11.746 -6.940 1.00 35.16 365 SER A C 1
ATOM 2801 O O . SER A 1 365 ? 0.862 12.326 -7.023 1.00 35.16 365 SER A O 1
ATOM 2803 N N . ALA A 1 366 ? -0.308 10.568 -6.313 1.00 35.84 366 ALA A N 1
ATOM 2804 C CA . ALA A 1 366 ? 0.839 9.867 -5.725 1.00 35.84 366 ALA A CA 1
ATOM 2805 C C . ALA A 1 366 ? 1.627 9.004 -6.738 1.00 35.84 366 ALA A C 1
ATOM 2807 O O . ALA A 1 366 ? 2.783 8.670 -6.493 1.00 35.84 366 ALA A O 1
ATOM 2808 N N . MET A 1 367 ? 1.038 8.648 -7.891 1.00 38.72 367 MET A N 1
ATOM 2809 C CA . MET A 1 367 ? 1.714 7.832 -8.920 1.00 38.72 367 MET A CA 1
ATOM 2810 C C . MET A 1 367 ? 2.525 8.666 -9.924 1.00 38.72 367 MET A C 1
ATOM 2812 O O . MET A 1 367 ? 3.350 8.119 -10.651 1.00 38.72 367 MET A O 1
ATOM 2816 N N . SER A 1 368 ? 2.320 9.987 -9.958 1.00 35.94 368 SER A N 1
ATOM 2817 C CA . SER A 1 368 ? 2.974 10.878 -10.926 1.00 35.94 368 SER A CA 1
ATOM 2818 C C . SER A 1 368 ? 4.458 11.124 -10.630 1.00 35.94 368 SER A C 1
ATOM 2820 O O . SER A 1 368 ? 5.196 11.482 -11.539 1.00 35.94 368 SER A O 1
ATOM 2822 N N . LEU A 1 369 ? 4.906 10.919 -9.387 1.00 35.53 369 LEU A N 1
ATOM 2823 C CA . LEU A 1 369 ? 6.285 11.199 -8.957 1.00 35.53 369 LEU A CA 1
ATOM 2824 C C . LEU A 1 369 ? 7.270 10.039 -9.206 1.00 35.53 369 LEU A C 1
ATOM 2826 O O . LEU A 1 369 ? 8.474 10.239 -9.102 1.00 35.53 369 LEU A O 1
ATOM 2830 N N . LYS A 1 370 ? 6.784 8.836 -9.550 1.00 39.12 370 LYS A N 1
ATOM 2831 C CA . LYS A 1 370 ? 7.612 7.639 -9.835 1.00 39.12 370 LYS A CA 1
ATOM 2832 C C . LYS A 1 370 ? 7.333 7.007 -11.204 1.00 39.12 370 LYS A C 1
ATOM 2834 O O . LYS A 1 370 ? 7.733 5.871 -11.440 1.00 39.12 370 LYS A O 1
ATOM 2839 N N . ARG A 1 371 ? 6.601 7.694 -12.085 1.00 48.59 371 ARG A N 1
ATOM 2840 C CA . ARG A 1 371 ? 6.229 7.174 -13.407 1.00 48.59 371 ARG A CA 1
ATOM 2841 C C . ARG A 1 371 ? 7.442 7.234 -14.348 1.00 48.59 371 ARG A C 1
ATOM 2843 O O . ARG A 1 371 ? 7.901 8.341 -14.628 1.00 48.59 371 ARG A O 1
ATOM 2850 N N . PRO A 1 372 ? 7.938 6.097 -14.871 1.00 52.38 372 PRO A N 1
ATOM 2851 C CA . PRO A 1 372 ? 8.960 6.109 -15.913 1.00 52.38 372 PRO A CA 1
ATOM 2852 C C . PRO A 1 372 ? 8.448 6.840 -17.163 1.00 52.38 372 PRO A C 1
ATOM 2854 O O . PRO A 1 372 ? 7.266 6.736 -17.510 1.00 52.38 372 PRO A O 1
ATOM 2857 N N . SER A 1 373 ? 9.321 7.595 -17.833 1.00 49.56 373 SER A N 1
ATOM 2858 C CA . SER A 1 373 ? 8.951 8.347 -19.040 1.00 49.56 373 SER A CA 1
ATOM 2859 C C . SER A 1 373 ? 8.375 7.406 -20.107 1.00 49.56 373 SER A C 1
ATOM 2861 O O . SER A 1 373 ? 8.926 6.339 -20.355 1.00 49.56 373 SER A O 1
ATOM 2863 N N . GLY A 1 374 ? 7.234 7.764 -20.703 1.00 56.84 374 GLY A N 1
ATOM 2864 C CA . GLY A 1 374 ? 6.561 6.949 -21.727 1.00 56.84 374 GLY A CA 1
ATOM 2865 C C . GLY A 1 374 ? 5.773 5.732 -21.216 1.00 56.84 374 GLY A C 1
ATOM 2866 O O . GLY A 1 374 ? 5.039 5.125 -21.994 1.00 56.84 374 GLY A O 1
ATOM 2867 N N . ALA A 1 375 ? 5.842 5.390 -19.925 1.00 60.81 375 ALA A N 1
ATOM 2868 C CA . ALA A 1 375 ? 5.099 4.257 -19.377 1.00 60.81 375 ALA A CA 1
ATOM 2869 C C . ALA A 1 375 ? 3.600 4.561 -19.224 1.00 60.81 375 ALA A C 1
ATOM 2871 O O . ALA A 1 375 ? 3.216 5.636 -18.752 1.00 60.81 375 ALA A O 1
ATOM 2872 N N . LEU A 1 376 ? 2.738 3.609 -19.576 1.00 66.81 376 LEU A N 1
ATOM 2873 C CA . LEU A 1 376 ? 1.303 3.633 -19.295 1.00 66.81 376 LEU A CA 1
ATOM 2874 C C . LEU A 1 376 ? 0.985 2.795 -18.047 1.00 66.81 376 LEU A C 1
ATOM 2876 O O . LEU A 1 376 ? 1.672 1.817 -17.769 1.00 66.81 376 LEU A O 1
ATOM 2880 N N . PRO A 1 377 ? -0.048 3.133 -17.261 1.00 60.56 377 PRO A N 1
ATOM 2881 C CA . PRO A 1 377 ? -0.478 2.279 -16.160 1.00 60.56 377 PRO A CA 1
ATOM 2882 C C . PRO A 1 377 ? -1.025 0.945 -16.688 1.00 60.56 377 PRO A C 1
ATOM 2884 O O . PRO A 1 377 ? -1.951 0.952 -17.496 1.00 60.56 377 PRO A O 1
ATOM 2887 N N . ALA A 1 378 ? -0.544 -0.190 -16.171 1.00 74.38 378 ALA A N 1
ATOM 2888 C CA . ALA A 1 378 ? -1.068 -1.496 -16.572 1.00 74.38 378 ALA A CA 1
ATOM 2889 C C . ALA A 1 378 ? -2.550 -1.652 -16.208 1.00 74.38 378 ALA A C 1
ATOM 2891 O O . ALA A 1 378 ? -2.998 -1.159 -15.167 1.00 74.38 378 ALA A O 1
ATOM 2892 N N . ARG A 1 379 ? -3.331 -2.320 -17.054 1.00 82.12 379 ARG A N 1
ATOM 2893 C CA . ARG A 1 379 ? -4.753 -2.579 -16.821 1.00 82.12 379 ARG A CA 1
ATOM 2894 C C . ARG A 1 379 ? -4.970 -3.840 -16.003 1.00 82.12 379 ARG A C 1
ATOM 2896 O O . ARG A 1 379 ? -4.123 -4.735 -15.926 1.00 82.12 379 ARG A O 1
ATOM 2903 N N . CYS A 1 380 ? -6.132 -3.871 -15.372 1.00 78.62 380 CYS A N 1
ATOM 2904 C CA . CYS A 1 380 ? -6.596 -5.041 -14.667 1.00 78.62 380 CYS A CA 1
ATOM 2905 C C . CYS A 1 380 ? -7.068 -6.129 -15.627 1.00 78.62 380 CYS A C 1
ATOM 2907 O O . CYS A 1 380 ? -7.292 -5.885 -16.812 1.00 78.62 380 CYS A O 1
ATOM 2909 N N . ASP A 1 381 ? -7.127 -7.345 -15.101 1.00 74.75 381 ASP A N 1
ATOM 2910 C CA . ASP A 1 381 ? -7.557 -8.516 -15.845 1.00 74.75 381 ASP A CA 1
ATOM 2911 C C . ASP A 1 381 ? -9.034 -8.790 -15.574 1.00 74.75 381 ASP A C 1
ATOM 2913 O O . ASP A 1 381 ? -9.418 -9.199 -14.470 1.00 74.75 381 ASP A O 1
ATOM 2917 N N . ASP A 1 382 ? -9.822 -8.535 -16.616 1.00 67.81 382 ASP A N 1
ATOM 2918 C CA . ASP A 1 382 ? -11.272 -8.672 -16.634 1.00 67.81 382 ASP A CA 1
ATOM 2919 C C . ASP A 1 382 ? -11.709 -10.143 -16.612 1.00 67.81 382 ASP A C 1
ATOM 2921 O O . ASP A 1 382 ? -12.802 -10.447 -16.141 1.00 67.81 382 ASP A O 1
ATOM 2925 N N . VAL A 1 383 ? -10.849 -11.076 -17.044 1.00 66.44 383 VAL A N 1
ATOM 2926 C CA . VAL A 1 383 ? -11.198 -12.500 -17.176 1.00 66.44 383 VAL A CA 1
ATOM 2927 C C . VAL A 1 383 ? -11.271 -13.193 -15.815 1.00 66.44 383 VAL A C 1
ATOM 2929 O O . VAL A 1 383 ? -12.135 -14.038 -15.606 1.00 66.44 383 VAL A O 1
ATOM 2932 N N . ALA A 1 384 ? -10.416 -12.817 -14.859 1.00 63.78 384 ALA A N 1
ATOM 2933 C CA . ALA A 1 384 ? -10.421 -13.412 -13.515 1.00 63.78 384 ALA A CA 1
ATOM 2934 C C . ALA A 1 384 ? -11.208 -12.601 -12.462 1.00 63.78 384 ALA A C 1
ATOM 2936 O O . ALA A 1 384 ? -11.086 -12.867 -11.270 1.00 63.78 384 ALA A O 1
ATOM 2937 N N . GLY A 1 385 ? -12.002 -11.603 -12.874 1.00 74.19 385 GLY A N 1
ATOM 2938 C CA . GLY A 1 385 ? -12.902 -10.862 -11.975 1.00 74.19 385 GLY A CA 1
ATOM 2939 C C . GLY A 1 385 ? -12.250 -9.761 -11.128 1.00 74.19 385 GLY A C 1
ATOM 2940 O O . GLY A 1 385 ? -12.906 -9.187 -10.263 1.00 74.19 385 GLY A O 1
ATOM 2941 N N . PHE A 1 386 ? -10.982 -9.412 -11.375 1.00 78.69 386 PHE A N 1
ATOM 2942 C CA . PHE A 1 386 ? -10.292 -8.331 -10.652 1.00 78.69 386 PHE A CA 1
ATOM 2943 C C . PHE A 1 386 ? -10.422 -6.996 -11.388 1.00 78.69 386 PHE A C 1
ATOM 2945 O O . PHE A 1 386 ? -9.417 -6.401 -11.757 1.00 78.69 386 PHE A O 1
ATOM 2952 N N . THR A 1 387 ? -11.643 -6.545 -11.649 1.00 77.31 387 THR A N 1
ATOM 2953 C CA . THR A 1 387 ? -11.923 -5.415 -12.553 1.00 77.31 387 THR A CA 1
ATOM 2954 C C . THR A 1 387 ? -11.673 -4.041 -11.922 1.00 77.31 387 THR A C 1
ATOM 2956 O O . THR A 1 387 ? -11.446 -3.059 -12.631 1.00 77.31 387 THR A O 1
ATOM 2959 N N . GLU A 1 388 ? -11.668 -3.935 -10.589 1.00 70.62 388 GLU A N 1
ATOM 2960 C CA . GLU A 1 388 ? -11.525 -2.649 -9.902 1.00 70.62 388 GLU A CA 1
ATOM 2961 C C . GLU A 1 388 ? -10.049 -2.280 -9.683 1.00 70.62 388 GLU A C 1
ATOM 2963 O O . GLU A 1 388 ? -9.353 -2.887 -8.866 1.00 70.62 388 GLU A O 1
ATOM 2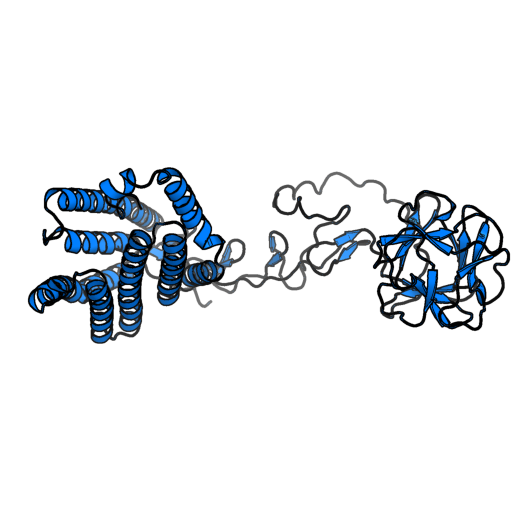968 N N . LYS A 1 389 ? -9.569 -1.235 -10.373 1.00 65.75 389 LYS A N 1
ATOM 2969 C CA . LYS A 1 389 ? -8.211 -0.700 -10.199 1.00 65.75 389 LYS A CA 1
ATOM 2970 C C . LYS A 1 389 ? -8.172 0.440 -9.183 1.00 65.75 389 LYS A C 1
ATOM 2972 O O . LYS A 1 389 ? -8.799 1.477 -9.390 1.00 65.75 389 LYS A O 1
ATOM 2977 N N . ARG A 1 390 ? -7.339 0.318 -8.143 1.00 59.94 390 ARG A N 1
ATOM 2978 C CA . ARG A 1 390 ? -6.993 1.438 -7.246 1.00 59.94 390 ARG A CA 1
ATOM 2979 C C . ARG A 1 390 ? -5.492 1.499 -7.000 1.00 59.94 390 ARG A C 1
ATOM 2981 O O . ARG A 1 390 ? -4.892 0.568 -6.462 1.00 59.94 390 ARG A O 1
ATOM 29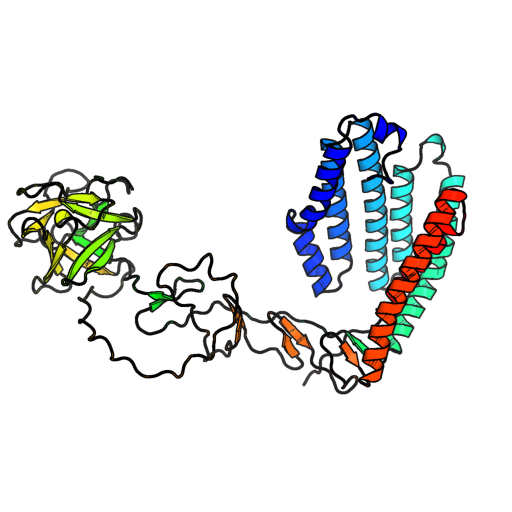88 N N . GLY A 1 391 ? -4.884 2.623 -7.379 1.00 60.56 391 GLY A N 1
ATOM 2989 C CA . GLY A 1 391 ? -3.429 2.773 -7.363 1.00 60.56 391 GLY A CA 1
ATOM 2990 C C . GLY A 1 391 ? -2.747 1.714 -8.239 1.00 60.56 391 GLY A C 1
ATOM 2991 O O . GLY A 1 391 ? -3.157 1.477 -9.375 1.00 60.56 391 GLY A O 1
ATOM 2992 N N . GLY A 1 392 ? -1.721 1.058 -7.693 1.00 60.69 392 GLY A N 1
ATOM 2993 C CA . GLY A 1 392 ? -0.962 -0.009 -8.359 1.00 60.69 392 GLY A CA 1
ATOM 2994 C C . GLY A 1 392 ? -1.533 -1.425 -8.199 1.00 60.69 392 GLY A C 1
ATOM 2995 O O . GLY A 1 392 ? -0.767 -2.383 -8.327 1.00 60.69 392 GLY A O 1
ATOM 2996 N N . TRP A 1 393 ? -2.820 -1.571 -7.859 1.00 63.31 393 TRP A N 1
ATOM 2997 C CA . TRP A 1 393 ? -3.457 -2.854 -7.538 1.00 63.31 393 TRP A CA 1
ATOM 2998 C C . TRP A 1 393 ? -4.840 -3.003 -8.185 1.00 63.31 393 TRP A C 1
ATOM 3000 O O . TRP A 1 393 ? -5.591 -2.034 -8.300 1.00 63.31 393 TRP A O 1
ATOM 3010 N N . CYS A 1 394 ? -5.161 -4.238 -8.564 1.00 72.44 394 CYS A N 1
ATOM 3011 C CA . CYS A 1 394 ? -6.465 -4.693 -9.036 1.00 72.44 394 CYS A CA 1
ATOM 3012 C C . CYS A 1 394 ? -7.118 -5.545 -7.957 1.00 72.44 394 CYS A C 1
ATOM 3014 O O . CYS A 1 394 ? -6.451 -6.426 -7.411 1.00 72.44 394 CYS A O 1
ATOM 3016 N N . TYR A 1 395 ? -8.392 -5.304 -7.672 1.00 75.44 395 TYR A N 1
ATOM 3017 C CA . TYR A 1 395 ? -9.120 -5.950 -6.584 1.00 75.44 395 TYR A CA 1
ATOM 3018 C C . TYR A 1 395 ? -10.202 -6.885 -7.115 1.00 75.44 395 TYR A C 1
ATOM 3020 O O . TYR A 1 395 ? -10.934 -6.523 -8.036 1.00 75.44 395 TYR A O 1
ATOM 3028 N N . GLY A 1 396 ? -10.281 -8.074 -6.518 1.00 83.12 396 GLY A N 1
ATOM 3029 C CA . GLY A 1 396 ? -11.284 -9.093 -6.827 1.00 83.12 396 GLY A CA 1
ATOM 3030 C C . GLY A 1 396 ? -12.670 -8.737 -6.281 1.00 83.12 396 GLY A C 1
ATOM 3031 O O . GLY A 1 396 ? -12.822 -7.721 -5.589 1.00 83.12 396 GLY A O 1
ATOM 3032 N N . PRO A 1 397 ? -13.701 -9.545 -6.571 1.00 87.12 397 PRO A N 1
ATOM 3033 C CA . PRO A 1 397 ? -15.011 -9.375 -5.958 1.00 87.12 397 PRO A CA 1
ATOM 3034 C C . PRO A 1 397 ? -14.932 -9.615 -4.445 1.00 87.12 397 PRO A C 1
ATOM 3036 O O . PRO A 1 397 ? -14.064 -10.337 -3.954 1.00 87.12 397 PRO A O 1
ATOM 3039 N N . CYS A 1 398 ? -15.840 -8.990 -3.701 1.00 83.25 398 CYS A N 1
ATOM 3040 C CA . CYS A 1 398 ? -15.995 -9.287 -2.284 1.00 83.25 398 CYS A CA 1
ATOM 3041 C C . CYS A 1 398 ? -16.776 -10.595 -2.084 1.00 83.25 398 CYS A C 1
ATOM 3043 O O . CYS A 1 398 ? -17.615 -10.928 -2.925 1.00 83.25 398 CYS A O 1
ATOM 3045 N N . PRO A 1 399 ? -16.508 -11.340 -0.994 1.00 86.06 399 PRO A N 1
ATOM 3046 C CA . PRO A 1 399 ? -17.302 -12.511 -0.643 1.00 86.06 399 PRO A CA 1
ATOM 3047 C C . PRO A 1 399 ? -18.767 -12.129 -0.391 1.00 86.06 399 PRO A C 1
ATOM 3049 O O . PRO A 1 399 ? -19.084 -10.966 -0.134 1.00 86.06 399 PRO A O 1
ATOM 3052 N N . ALA A 1 400 ? -19.660 -13.119 -0.455 1.00 87.62 400 ALA A N 1
ATOM 3053 C CA . ALA A 1 400 ? -21.082 -12.916 -0.191 1.00 87.62 400 ALA A CA 1
ATOM 3054 C C . ALA A 1 400 ? -21.309 -12.238 1.175 1.00 87.62 400 ALA A C 1
ATOM 3056 O O . ALA A 1 400 ? -20.614 -12.536 2.147 1.00 87.62 400 ALA A O 1
ATOM 3057 N N . GLY A 1 401 ? -22.255 -11.297 1.229 1.00 85.25 401 GLY A N 1
ATOM 3058 C CA . GLY A 1 401 ? -22.510 -10.480 2.421 1.00 85.25 401 GLY A CA 1
ATOM 3059 C C . GLY A 1 401 ? -21.545 -9.301 2.616 1.00 85.25 401 GLY A C 1
ATOM 3060 O O . GLY A 1 401 ? -21.617 -8.620 3.640 1.00 85.25 401 GLY A O 1
ATOM 3061 N N . TYR A 1 402 ? -20.658 -9.030 1.653 1.00 85.25 402 TYR A N 1
ATOM 3062 C CA . TYR A 1 402 ? -19.765 -7.873 1.660 1.00 85.25 402 TYR A CA 1
ATOM 3063 C C . TYR A 1 402 ? -19.793 -7.098 0.337 1.00 85.25 402 TYR A C 1
ATOM 3065 O O . TYR A 1 402 ? -19.945 -7.662 -0.744 1.00 85.25 402 TYR A O 1
ATOM 3073 N N . GLU A 1 403 ? -19.547 -5.793 0.423 1.00 85.50 403 GLU A N 1
ATOM 3074 C CA . GLU A 1 403 ? -19.385 -4.873 -0.702 1.00 85.50 403 GLU A CA 1
ATOM 3075 C C . GLU A 1 403 ? -17.984 -4.240 -0.731 1.00 85.50 403 GLU A C 1
ATOM 3077 O O . GLU A 1 403 ? -17.271 -4.172 0.276 1.00 85.50 403 GLU A O 1
ATOM 3082 N N . GLY A 1 404 ? -17.561 -3.771 -1.906 1.00 75.00 404 GLY A N 1
ATOM 3083 C CA . GLY A 1 404 ? -16.254 -3.142 -2.084 1.00 75.00 404 GLY A CA 1
ATOM 3084 C C . GLY A 1 404 ? -16.163 -1.796 -1.364 1.00 75.00 404 GLY A C 1
ATOM 3085 O O . GLY A 1 404 ? -16.858 -0.850 -1.718 1.00 75.00 404 GLY A O 1
ATOM 3086 N N . SER A 1 405 ? -15.244 -1.678 -0.405 1.00 66.75 405 SER A N 1
ATOM 3087 C CA . SER A 1 405 ? -14.932 -0.428 0.295 1.00 66.75 405 SER A CA 1
ATOM 3088 C C . SER A 1 405 ? -13.440 -0.134 0.174 1.00 66.75 405 SER A C 1
ATOM 3090 O O . SER A 1 405 ? -12.631 -0.412 1.065 1.00 66.75 405 SER A O 1
ATOM 3092 N N . GLY A 1 406 ? -13.052 0.409 -0.979 1.00 64.94 406 GLY A N 1
ATOM 3093 C CA . GLY A 1 406 ? -11.652 0.674 -1.292 1.00 64.94 406 GLY A CA 1
ATOM 3094 C C . GLY A 1 406 ? -10.837 -0.618 -1.388 1.00 64.94 406 GLY A C 1
ATOM 3095 O O . GLY A 1 406 ? -11.145 -1.497 -2.192 1.00 64.94 406 GLY A O 1
ATOM 3096 N N . ALA A 1 407 ? -9.782 -0.719 -0.575 1.00 60.31 407 ALA A N 1
ATOM 3097 C CA . ALA A 1 407 ? -8.887 -1.879 -0.543 1.00 60.31 407 ALA A CA 1
ATOM 3098 C C . ALA A 1 407 ? -9.405 -3.053 0.312 1.00 60.31 407 ALA A C 1
ATOM 3100 O O . ALA A 1 407 ? -8.717 -4.065 0.435 1.00 60.31 407 ALA A O 1
ATOM 3101 N N . ARG A 1 408 ? -10.585 -2.915 0.925 1.00 66.94 408 ARG A N 1
ATOM 3102 C CA . ARG A 1 408 ? -11.204 -3.921 1.797 1.00 66.94 408 ARG A CA 1
ATOM 3103 C C . ARG A 1 408 ? -12.629 -4.217 1.347 1.00 66.94 408 ARG A C 1
ATOM 3105 O O . ARG A 1 408 ? -13.203 -3.497 0.530 1.00 66.94 408 ARG A O 1
ATOM 3112 N N . CYS A 1 409 ? -13.183 -5.281 1.904 1.00 75.56 409 CYS A N 1
ATOM 3113 C CA . CYS A 1 409 ? -14.583 -5.637 1.759 1.00 75.56 409 CYS A CA 1
ATOM 3114 C C . CYS A 1 409 ? -15.315 -5.270 3.045 1.00 75.56 409 CYS A C 1
ATOM 3116 O O . CYS A 1 409 ? -14.885 -5.664 4.127 1.00 75.56 409 CYS A O 1
ATOM 3118 N N . LYS A 1 410 ? -16.383 -4.486 2.927 1.00 79.31 410 LYS A N 1
ATOM 3119 C CA . LYS A 1 410 ? -17.206 -3.991 4.032 1.00 79.31 410 LYS A CA 1
ATOM 3120 C C . LYS A 1 410 ? -18.495 -4.797 4.099 1.00 79.31 410 LYS A C 1
ATOM 3122 O O . LYS A 1 410 ? -19.110 -5.011 3.062 1.00 79.31 410 LYS A O 1
ATOM 3127 N N . ALA A 1 411 ? -18.893 -5.252 5.283 1.00 83.50 411 ALA A N 1
ATOM 3128 C CA . ALA A 1 411 ? -20.124 -6.022 5.432 1.00 83.50 411 ALA A CA 1
ATOM 3129 C C . ALA A 1 411 ? -21.345 -5.207 4.978 1.00 83.50 411 ALA A C 1
ATOM 3131 O O . ALA A 1 411 ? -21.494 -4.033 5.338 1.00 83.50 411 ALA A O 1
ATOM 3132 N N . THR A 1 412 ? -22.216 -5.840 4.197 1.00 90.38 412 THR A N 1
ATOM 3133 C CA . THR A 1 412 ? -23.524 -5.284 3.846 1.00 90.38 412 THR A CA 1
ATOM 3134 C C . THR A 1 412 ? -24.492 -5.475 5.001 1.00 90.38 412 THR A C 1
ATOM 3136 O O . THR A 1 412 ? -24.422 -6.471 5.723 1.00 90.38 412 THR A O 1
ATOM 3139 N N . CYS A 1 413 ? -25.424 -4.545 5.155 1.00 90.38 413 CYS A N 1
ATOM 3140 C CA . CYS A 1 413 ? -26.425 -4.630 6.202 1.00 90.38 413 CYS A CA 1
ATOM 3141 C C . CYS A 1 413 ? -27.412 -5.783 5.971 1.00 90.38 413 CYS A C 1
ATOM 3143 O O . CYS A 1 413 ? -27.990 -5.922 4.893 1.00 90.38 413 CYS A O 1
ATOM 3145 N N . GLY A 1 414 ? -27.568 -6.628 6.992 1.00 89.00 414 GLY A N 1
ATOM 3146 C CA . GLY A 1 414 ? -28.476 -7.773 6.981 1.00 89.00 414 GLY A CA 1
ATOM 3147 C C . GLY A 1 414 ? -29.922 -7.404 7.342 1.00 89.00 414 GLY A C 1
ATOM 3148 O O . GLY A 1 414 ? -30.201 -6.272 7.736 1.00 89.00 414 GLY A O 1
ATOM 3149 N N . PRO A 1 415 ? -30.856 -8.369 7.274 1.00 88.88 415 PRO A N 1
ATOM 3150 C CA . PRO A 1 415 ? -32.282 -8.128 7.520 1.00 88.88 415 PRO A CA 1
ATOM 3151 C C . PRO A 1 415 ? -32.600 -7.674 8.954 1.00 88.88 415 PRO A C 1
ATOM 3153 O O . PRO A 1 415 ? -33.607 -7.006 9.168 1.00 88.88 415 PRO A O 1
ATOM 3156 N N . GLU A 1 416 ? -31.753 -8.007 9.932 1.00 89.19 416 GLU A N 1
ATOM 3157 C CA . GLU A 1 416 ? -31.920 -7.578 11.328 1.00 89.19 416 GLU A CA 1
ATOM 3158 C C . GLU A 1 416 ? -31.609 -6.082 11.533 1.00 89.19 416 GLU A C 1
ATOM 3160 O O . GLU A 1 416 ? -32.223 -5.423 12.373 1.00 89.19 416 GLU A O 1
ATOM 3165 N N . TYR A 1 417 ? -30.700 -5.530 10.725 1.00 92.56 417 TYR A N 1
ATOM 3166 C CA . TYR A 1 417 ? -30.278 -4.129 10.763 1.00 92.56 417 TYR A CA 1
ATOM 3167 C C . TYR A 1 417 ? -30.295 -3.549 9.341 1.00 92.56 417 TYR A C 1
ATOM 3169 O O . TYR A 1 417 ? -29.233 -3.294 8.787 1.00 92.56 417 TYR A O 1
ATOM 3177 N N . PRO A 1 418 ? -31.466 -3.351 8.711 1.00 93.06 418 PRO A N 1
ATOM 3178 C CA . PRO A 1 418 ? -31.563 -3.072 7.275 1.00 93.06 418 PRO A CA 1
ATOM 3179 C C . PRO A 1 418 ? -31.120 -1.661 6.864 1.00 93.06 418 PRO A C 1
ATOM 3181 O O . PRO A 1 418 ? -30.946 -1.392 5.678 1.00 93.06 418 PRO A O 1
ATOM 3184 N N . SER A 1 419 ? -30.985 -0.730 7.812 1.00 92.75 419 SER A N 1
ATOM 3185 C CA . SER A 1 419 ? -30.602 0.651 7.512 1.00 92.75 419 SER A CA 1
ATOM 3186 C C . SER A 1 419 ? -29.091 0.770 7.389 1.00 92.75 419 SER A C 1
ATOM 3188 O O . SER A 1 419 ? -28.359 0.417 8.312 1.00 92.75 419 SER A O 1
ATOM 3190 N N . ASP A 1 420 ? -28.643 1.300 6.257 1.00 87.75 420 ASP A N 1
ATOM 3191 C CA . ASP A 1 420 ? -27.233 1.369 5.893 1.00 87.75 420 ASP A CA 1
ATOM 3192 C C . ASP A 1 420 ? -26.566 2.695 6.285 1.00 87.75 420 ASP A C 1
ATOM 3194 O O . ASP A 1 420 ? -27.167 3.768 6.205 1.00 87.75 420 ASP A O 1
ATOM 3198 N N . SER A 1 421 ? -25.294 2.620 6.679 1.00 80.50 421 SER A N 1
ATOM 3199 C CA . SER A 1 421 ? -24.389 3.766 6.792 1.00 80.50 421 SER A CA 1
ATOM 3200 C C . SER A 1 421 ? -22.950 3.351 6.468 1.00 80.50 421 SER A C 1
ATOM 3202 O O . SER A 1 421 ? -22.658 2.169 6.261 1.00 80.50 421 SER A O 1
ATOM 3204 N N . ASP A 1 422 ? -22.006 4.298 6.453 1.00 73.25 422 ASP A N 1
ATOM 3205 C CA . ASP A 1 422 ? -20.625 3.959 6.095 1.00 73.25 422 ASP A CA 1
ATOM 3206 C C . ASP A 1 422 ? -19.972 2.965 7.070 1.00 73.25 422 ASP A C 1
ATOM 3208 O O . ASP A 1 422 ? -19.269 2.060 6.626 1.00 73.25 422 ASP A O 1
ATOM 3212 N N . ARG A 1 423 ? -20.234 3.086 8.377 1.00 72.88 423 ARG A N 1
ATOM 3213 C CA . ARG A 1 423 ? -19.562 2.291 9.426 1.00 72.88 423 ARG A CA 1
ATOM 3214 C C . ARG A 1 423 ? -20.488 1.409 10.254 1.00 72.88 423 ARG A C 1
ATOM 3216 O O . ARG A 1 423 ? -20.003 0.521 10.949 1.00 72.88 423 ARG A O 1
ATOM 3223 N N . MET A 1 424 ? -21.796 1.623 10.170 1.00 81.44 424 MET A N 1
ATOM 3224 C CA . MET A 1 424 ? -22.781 0.920 10.987 1.00 81.44 424 MET A CA 1
ATOM 3225 C C . MET A 1 424 ? -23.966 0.440 10.158 1.00 81.44 424 MET A C 1
ATOM 3227 O O . MET A 1 424 ? -24.274 1.007 9.107 1.00 81.44 424 MET A O 1
ATOM 3231 N N . CYS A 1 425 ? -24.658 -0.561 10.678 1.00 88.12 425 CYS A N 1
ATOM 3232 C CA . CYS A 1 425 ? -26.021 -0.878 10.278 1.00 88.12 425 CYS A CA 1
ATOM 3233 C C . CYS A 1 425 ? -26.971 -0.568 11.431 1.00 88.12 425 CYS A C 1
ATOM 3235 O O . CYS A 1 425 ? -26.587 -0.668 12.595 1.00 88.12 425 CYS A O 1
ATOM 3237 N N . GLY A 1 426 ? -28.209 -0.196 11.123 1.00 92.94 426 GLY A N 1
ATOM 3238 C CA . GLY A 1 426 ? -29.228 0.107 12.123 1.00 92.94 426 GLY A CA 1
ATOM 3239 C C . GLY A 1 426 ? -30.578 -0.508 11.802 1.00 92.94 426 GLY A C 1
ATOM 3240 O O . GLY A 1 426 ? -30.897 -0.792 10.649 1.00 92.94 426 GLY A O 1
ATOM 3241 N N . LYS A 1 427 ? -31.418 -0.666 12.825 1.00 95.12 427 LYS A N 1
ATOM 3242 C CA . LYS A 1 427 ? -32.828 -1.046 12.638 1.00 95.12 427 LYS A CA 1
ATOM 3243 C C . LYS A 1 427 ? -33.603 0.025 11.865 1.00 95.12 427 LYS A C 1
ATOM 3245 O O . LYS A 1 427 ? -34.469 -0.294 11.059 1.00 95.12 427 LYS A O 1
ATOM 3250 N N . THR A 1 428 ? -33.260 1.294 12.086 1.00 95.38 428 THR A N 1
ATOM 3251 C CA . THR A 1 428 ? -33.796 2.459 11.370 1.00 95.38 428 THR A CA 1
ATOM 3252 C C . THR A 1 428 ? -32.685 3.490 11.130 1.00 95.38 428 THR A C 1
ATOM 3254 O O . THR A 1 428 ? -31.695 3.492 11.869 1.00 95.38 428 THR A O 1
ATOM 3257 N N . PRO A 1 429 ? -32.840 4.432 10.179 1.00 91.06 429 PRO A N 1
ATOM 3258 C CA . PRO A 1 429 ? -31.883 5.530 10.013 1.00 91.06 429 PRO A CA 1
ATOM 3259 C C . PRO A 1 429 ? -31.778 6.412 11.269 1.00 91.06 429 PRO A C 1
ATOM 3261 O O . PRO A 1 429 ? -30.700 6.893 11.611 1.00 91.06 429 PRO A O 1
ATOM 3264 N N . GLY A 1 430 ? -32.890 6.573 11.999 1.00 90.31 430 GLY A N 1
ATOM 3265 C CA . GLY A 1 430 ? -32.929 7.310 13.263 1.00 90.31 430 GLY A CA 1
ATOM 3266 C C . GLY A 1 430 ? -32.107 6.649 14.372 1.00 90.31 430 GLY A C 1
ATOM 3267 O O . GLY A 1 430 ? -31.457 7.354 15.136 1.00 90.31 430 GLY A O 1
ATOM 3268 N N . ALA A 1 431 ? -32.065 5.313 14.426 1.00 92.62 431 ALA A N 1
ATOM 3269 C CA . ALA A 1 431 ? -31.224 4.589 15.381 1.00 92.62 431 ALA A CA 1
ATOM 3270 C C . ALA A 1 431 ? -29.727 4.834 15.129 1.00 92.62 431 ALA A C 1
ATOM 3272 O O . ALA A 1 431 ? -28.970 5.018 16.078 1.00 92.62 431 ALA A O 1
ATOM 3273 N N . ILE A 1 432 ? -29.314 4.904 13.858 1.00 82.25 432 ILE A N 1
ATOM 3274 C CA . ILE A 1 432 ? -27.931 5.235 13.478 1.00 82.25 432 ILE A CA 1
ATOM 3275 C C . ILE A 1 432 ? -27.596 6.667 13.893 1.00 82.25 432 ILE A C 1
ATOM 3277 O O . ILE A 1 432 ? -26.583 6.895 14.547 1.00 82.25 432 ILE A O 1
ATOM 3281 N N . ALA A 1 433 ? -28.462 7.630 13.563 1.00 82.00 433 ALA A N 1
ATOM 3282 C CA . ALA A 1 433 ? -28.254 9.027 13.937 1.00 82.00 433 ALA A CA 1
ATOM 3283 C C . ALA A 1 433 ? -28.167 9.207 15.463 1.00 82.00 433 ALA A C 1
ATOM 3285 O O . ALA A 1 433 ? -27.288 9.917 15.946 1.00 82.00 433 ALA A O 1
ATOM 3286 N N . ALA A 1 434 ? -29.032 8.527 16.222 1.00 83.81 434 ALA A N 1
ATOM 3287 C CA . ALA A 1 434 ? -29.005 8.545 17.681 1.00 83.81 434 ALA A CA 1
ATOM 3288 C C . ALA A 1 434 ? -27.705 7.949 18.246 1.00 83.81 434 ALA A C 1
ATOM 3290 O O . ALA A 1 434 ? -27.124 8.537 1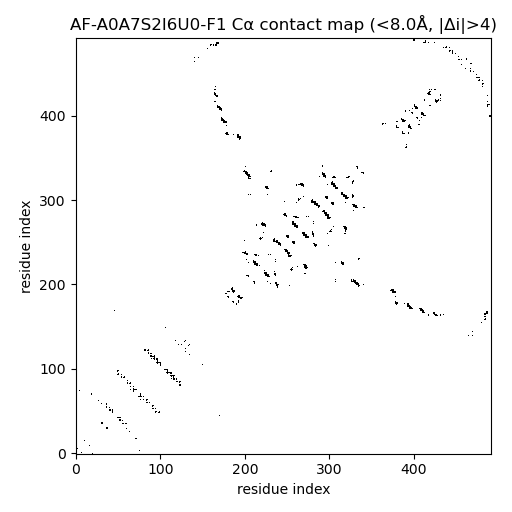9.154 1.00 83.81 434 ALA A O 1
ATOM 3291 N N . ALA A 1 435 ? -27.217 6.837 17.687 1.00 74.69 435 ALA A N 1
ATOM 3292 C CA . ALA A 1 435 ? -25.951 6.233 18.101 1.00 74.69 435 ALA A CA 1
ATOM 3293 C C . ALA A 1 435 ? -24.756 7.163 17.832 1.00 74.69 435 ALA A C 1
ATOM 3295 O O . ALA A 1 435 ? -23.949 7.403 18.725 1.00 74.69 435 ALA A O 1
ATOM 3296 N N . VAL A 1 436 ? -24.681 7.759 16.636 1.00 68.75 436 VAL A N 1
ATOM 3297 C CA . VAL A 1 436 ? -23.615 8.712 16.277 1.00 68.75 436 VAL A CA 1
ATOM 3298 C C . VAL A 1 436 ? -23.641 9.942 17.187 1.00 68.75 436 VAL A C 1
ATOM 3300 O O . VAL A 1 436 ? -22.602 10.350 17.702 1.00 68.75 436 VAL A O 1
ATOM 3303 N N . MET A 1 437 ? -24.823 10.516 17.431 1.00 69.38 437 MET A N 1
ATOM 3304 C CA . MET A 1 437 ? -24.963 11.639 18.360 1.00 69.38 437 MET A CA 1
ATOM 3305 C C . MET A 1 437 ? -24.568 11.245 19.785 1.00 69.38 437 MET A C 1
ATOM 3307 O O . MET A 1 437 ? -23.869 12.010 20.443 1.00 69.38 437 MET A O 1
ATOM 3311 N N . GLY A 1 438 ? -24.940 10.042 20.232 1.00 68.69 438 GLY A N 1
ATOM 3312 C CA . GLY A 1 438 ? -24.530 9.480 21.517 1.00 68.69 438 GLY A CA 1
ATOM 3313 C C . GLY A 1 438 ? -23.010 9.421 21.668 1.00 68.69 438 GLY A C 1
ATOM 3314 O O . GLY A 1 438 ? -22.487 9.939 22.652 1.00 68.69 438 GLY A O 1
ATOM 3315 N N . MET A 1 439 ? -22.298 8.897 20.664 1.00 66.69 439 MET A N 1
ATOM 3316 C CA . MET A 1 439 ? -20.828 8.857 20.643 1.00 66.69 439 MET A CA 1
ATOM 3317 C C . MET A 1 439 ? -20.207 10.250 20.754 1.00 66.69 439 MET A C 1
ATOM 3319 O O . MET A 1 439 ? -19.317 10.460 21.572 1.00 66.69 439 MET A O 1
ATOM 3323 N N . ILE A 1 440 ? -20.706 11.223 19.986 1.00 56.88 440 ILE A N 1
ATOM 3324 C CA . ILE A 1 440 ? -20.203 12.605 20.028 1.00 56.88 440 ILE A CA 1
ATOM 3325 C C . ILE A 1 440 ? -20.438 13.220 21.414 1.00 56.88 440 ILE A C 1
ATOM 3327 O O . ILE A 1 440 ? -19.519 13.774 22.016 1.00 56.88 440 ILE A O 1
ATOM 3331 N N . THR A 1 441 ? -21.662 13.115 21.936 1.00 61.50 441 THR A N 1
ATOM 3332 C CA . THR A 1 441 ? -22.019 13.713 23.232 1.00 61.50 441 THR A CA 1
ATOM 3333 C C . THR A 1 441 ? -21.307 13.051 24.408 1.00 61.50 441 THR A C 1
ATOM 3335 O O . THR A 1 441 ? -20.930 13.753 25.343 1.00 61.50 441 THR A O 1
ATOM 3338 N N . GLY A 1 442 ? -21.087 11.734 24.357 1.00 59.56 442 GLY A N 1
ATOM 3339 C CA . GLY A 1 442 ? -20.382 10.994 25.399 1.00 59.56 442 GLY A CA 1
ATOM 3340 C C . GLY A 1 442 ? -18.917 11.403 25.496 1.00 59.56 442 GLY A C 1
ATOM 3341 O O . GLY A 1 442 ? -18.455 11.729 26.582 1.00 59.56 442 GLY A O 1
ATOM 3342 N N . VAL A 1 443 ? -18.219 11.515 24.359 1.00 50.94 443 VAL A N 1
ATOM 3343 C CA . VAL A 1 443 ? -16.827 11.998 24.333 1.00 50.94 443 VAL A CA 1
ATOM 3344 C C . VAL A 1 443 ? -16.716 13.407 24.914 1.00 50.94 443 VAL A C 1
ATOM 3346 O O . VAL A 1 443 ? -15.867 13.654 25.765 1.00 50.94 443 VAL A O 1
ATOM 3349 N N . VAL A 1 444 ? -17.592 14.330 24.503 1.00 54.50 444 VAL A N 1
ATOM 3350 C CA . VAL A 1 444 ? -17.568 15.715 25.008 1.00 54.50 444 VAL A CA 1
ATOM 3351 C C . VAL A 1 444 ? -17.834 15.768 26.513 1.00 54.50 444 VAL A C 1
ATOM 3353 O O . VAL A 1 444 ? -17.149 16.499 27.226 1.00 54.50 444 VAL A O 1
ATOM 3356 N N . ARG A 1 445 ? -18.810 14.996 27.003 1.00 61.44 445 ARG A N 1
ATOM 3357 C CA . ARG A 1 445 ? -19.151 14.941 28.428 1.00 61.44 445 ARG A CA 1
ATOM 3358 C C . ARG A 1 445 ? -17.977 14.445 29.265 1.00 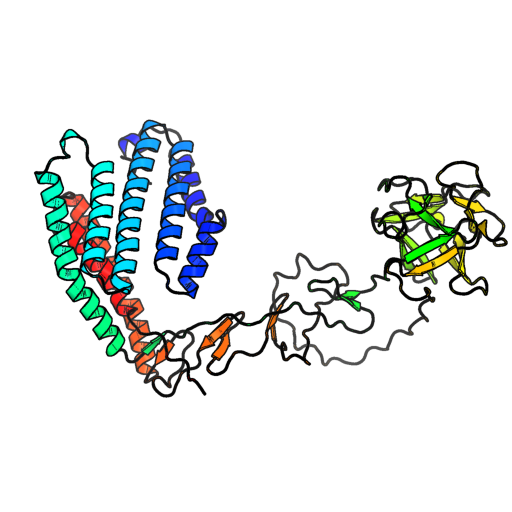61.44 445 ARG A C 1
ATOM 3360 O O . ARG A 1 445 ? -17.651 15.082 30.261 1.00 61.44 445 ARG A O 1
ATOM 3367 N N . GLU A 1 446 ? -17.339 13.351 28.859 1.00 59.72 446 GLU A N 1
ATOM 3368 C CA . GLU A 1 446 ? -16.276 12.752 29.667 1.00 59.72 446 GLU A CA 1
ATOM 3369 C C . GLU A 1 446 ? -14.977 13.554 29.628 1.00 59.72 446 GLU A C 1
ATOM 3371 O O . GLU A 1 446 ? -14.302 13.644 30.647 1.00 59.72 446 GLU A O 1
ATOM 3376 N N . VAL A 1 447 ? -14.668 14.244 28.525 1.00 49.69 447 VAL A N 1
ATOM 3377 C CA . VAL A 1 447 ? -13.558 15.213 28.501 1.00 49.69 447 VAL A CA 1
ATOM 3378 C C . VAL A 1 447 ? -13.763 16.305 29.559 1.00 49.69 447 VAL A C 1
ATOM 3380 O O . VAL A 1 447 ? -12.835 16.612 30.300 1.00 49.69 447 VAL A O 1
ATOM 3383 N N . VAL A 1 448 ? -14.981 16.846 29.690 1.00 58.94 448 VAL A N 1
ATOM 3384 C CA . VAL A 1 448 ? -15.305 17.847 30.725 1.00 58.94 448 VAL A CA 1
ATOM 3385 C C . VAL A 1 448 ? -15.191 17.257 32.135 1.00 58.94 448 VAL A C 1
ATOM 3387 O O . VAL A 1 448 ? -14.639 17.908 33.022 1.00 58.94 448 VAL A O 1
ATOM 3390 N N . THR A 1 449 ? -15.674 16.029 32.347 1.00 61.44 449 THR A N 1
ATOM 3391 C CA . THR A 1 449 ? -15.561 15.322 33.633 1.00 61.44 449 THR A CA 1
ATOM 3392 C C . THR A 1 449 ? -14.102 15.100 34.035 1.00 61.44 449 THR A C 1
ATOM 3394 O O . THR A 1 449 ? -13.721 15.431 35.156 1.00 61.44 449 THR A O 1
ATOM 3397 N N . ILE A 1 450 ? -13.274 14.589 33.120 1.00 56.22 450 ILE A N 1
ATOM 3398 C CA . ILE A 1 450 ? -11.851 14.326 33.363 1.00 56.22 450 ILE A CA 1
ATOM 3399 C C . ILE A 1 450 ? -11.118 15.634 33.672 1.00 56.22 450 ILE A C 1
ATOM 3401 O O . ILE A 1 450 ? -10.377 15.688 34.648 1.00 56.22 450 ILE A O 1
ATOM 3405 N N . SER A 1 451 ? -11.366 16.710 32.915 1.00 49.06 451 SER A N 1
ATOM 3406 C CA . SER A 1 451 ? -10.767 18.020 33.207 1.00 49.06 451 SER A CA 1
ATOM 3407 C C . SER A 1 451 ? -11.132 18.533 34.604 1.00 49.06 451 SER A C 1
ATOM 3409 O O . SER A 1 451 ? -10.265 19.041 35.307 1.00 49.06 451 SER A O 1
ATOM 3411 N N . GLY A 1 452 ? -12.387 18.363 35.034 1.00 61.41 452 GLY A N 1
ATOM 3412 C CA . GLY A 1 452 ? -12.812 18.736 36.386 1.00 61.41 452 GLY A CA 1
ATOM 3413 C C . GLY A 1 452 ? -12.114 17.928 37.486 1.00 61.41 452 GLY A C 1
ATOM 3414 O O . GLY A 1 452 ? -11.733 18.492 38.510 1.00 61.41 452 GLY A O 1
ATOM 3415 N N . LEU A 1 453 ? -11.903 16.628 37.261 1.00 59.16 453 LEU A N 1
ATOM 3416 C CA . LEU A 1 453 ? -11.203 15.744 38.200 1.00 59.16 453 LEU A CA 1
ATOM 3417 C C . LEU A 1 453 ? -9.709 16.076 38.307 1.00 59.16 453 LEU A C 1
ATOM 3419 O O . LEU A 1 453 ? -9.169 16.071 39.411 1.00 59.16 453 LEU A O 1
ATOM 3423 N N . VAL A 1 454 ? -9.056 16.417 37.190 1.00 54.88 454 VAL A N 1
ATOM 3424 C CA . VAL A 1 454 ? -7.649 16.854 37.171 1.00 54.88 454 VAL A CA 1
ATOM 3425 C C . VAL A 1 454 ? -7.471 18.141 37.978 1.00 54.88 454 VAL A C 1
ATOM 3427 O O . VAL A 1 454 ? -6.606 18.188 38.849 1.00 54.88 454 VAL A O 1
ATOM 3430 N N . SER A 1 455 ? -8.338 19.141 37.783 1.00 59.78 455 SER A N 1
ATOM 3431 C CA . SER A 1 455 ? -8.291 20.381 38.571 1.00 59.78 455 SER A CA 1
ATOM 3432 C C . SER A 1 455 ? -8.509 20.143 40.072 1.00 59.78 455 SER A C 1
ATOM 3434 O O . SER A 1 455 ? -7.871 20.782 40.902 1.00 59.78 455 SER A O 1
ATOM 3436 N N . GLU A 1 456 ? -9.368 19.193 40.454 1.00 61.47 456 GLU A N 1
ATOM 3437 C CA . GLU A 1 456 ? -9.565 18.848 41.867 1.00 61.47 456 GLU A CA 1
ATOM 3438 C C . GLU A 1 456 ? -8.341 18.136 42.478 1.00 61.47 456 GLU A C 1
ATOM 3440 O O . GLU A 1 456 ? -8.010 18.360 43.647 1.00 61.47 456 GLU A O 1
ATOM 3445 N N . MET A 1 457 ? -7.645 17.307 41.693 1.00 53.25 457 MET A N 1
ATOM 3446 C CA . MET A 1 457 ? -6.405 16.641 42.109 1.00 53.25 457 MET A CA 1
ATOM 3447 C C . MET A 1 457 ? -5.237 17.627 42.276 1.00 53.25 457 MET A C 1
ATOM 3449 O O . MET A 1 457 ? -4.431 17.441 43.189 1.00 53.25 457 MET A O 1
ATOM 3453 N N . GLU A 1 458 ? -5.172 18.688 41.463 1.00 57.56 458 GLU A N 1
ATOM 3454 C CA . GLU A 1 458 ? -4.200 19.786 41.609 1.00 57.56 458 GLU A CA 1
ATOM 3455 C C . GLU A 1 458 ? -4.413 20.587 42.906 1.00 57.56 458 GLU A C 1
ATOM 3457 O O . GLU A 1 458 ? -3.445 20.965 43.565 1.00 57.56 458 GLU A O 1
ATOM 3462 N N . GLU A 1 459 ? -5.667 20.811 43.313 1.00 62.03 459 GLU A N 1
ATOM 3463 C CA . GLU A 1 459 ? -5.991 21.592 44.515 1.00 62.03 459 GLU A CA 1
ATOM 3464 C C . GLU A 1 459 ? -5.884 20.796 45.828 1.00 62.03 459 GLU A C 1
ATOM 3466 O O . GLU A 1 459 ? -5.506 21.356 46.861 1.00 62.03 459 GLU A O 1
ATOM 3471 N N . LYS A 1 460 ? -6.249 19.504 45.828 1.00 63.19 460 LYS A N 1
ATOM 3472 C CA . LYS A 1 460 ? -6.402 18.693 47.059 1.00 63.19 460 LYS A CA 1
ATOM 3473 C C . LYS A 1 460 ? -5.387 17.552 47.204 1.00 63.19 460 LYS A C 1
ATOM 3475 O O . LYS A 1 460 ? -5.356 16.905 48.252 1.00 63.19 460 LYS A O 1
ATOM 3480 N N . GLY A 1 461 ? -4.551 17.318 46.192 1.00 49.22 461 GLY A N 1
ATOM 3481 C CA . GLY A 1 461 ? -3.558 16.243 46.157 1.00 49.22 461 GLY A CA 1
ATOM 3482 C C . GLY A 1 461 ? -4.133 14.856 45.825 1.00 49.22 461 GLY A C 1
ATOM 3483 O O . GLY A 1 461 ? -5.341 14.619 45.864 1.00 49.22 461 GLY A O 1
ATOM 3484 N N . ILE A 1 462 ? -3.240 13.902 45.526 1.00 46.47 462 ILE A N 1
ATOM 3485 C CA . ILE A 1 462 ? -3.555 12.539 45.032 1.00 46.47 462 ILE A CA 1
ATOM 3486 C C . ILE A 1 462 ? -4.390 11.694 46.021 1.00 46.47 462 ILE A C 1
ATOM 3488 O O . ILE A 1 462 ? -5.052 10.741 45.617 1.00 46.47 462 ILE A O 1
ATOM 3492 N N . HIS A 1 463 ? -4.420 12.049 47.310 1.00 47.03 463 HIS A N 1
ATOM 3493 C CA . HIS A 1 463 ? -5.168 11.322 48.347 1.00 47.03 463 HIS A CA 1
ATOM 3494 C C . HIS A 1 463 ? -6.686 11.575 48.339 1.00 47.03 463 HIS A C 1
ATOM 3496 O O . HIS A 1 463 ? -7.413 10.979 49.138 1.00 47.03 463 HIS A O 1
ATOM 3502 N N . ALA A 1 464 ? -7.197 12.436 47.455 1.00 53.75 464 ALA A N 1
ATOM 3503 C CA . ALA A 1 464 ? -8.632 12.574 47.257 1.00 53.75 464 ALA A CA 1
ATOM 3504 C C . ALA A 1 464 ? -9.194 11.283 46.631 1.00 53.75 464 ALA A C 1
ATOM 3506 O O . ALA A 1 464 ? -9.090 11.065 45.427 1.00 53.75 464 ALA A O 1
ATOM 3507 N N . ALA A 1 465 ? -9.833 10.435 47.445 1.00 43.91 465 ALA A N 1
ATOM 3508 C CA . ALA A 1 465 ? -10.412 9.142 47.046 1.00 43.91 465 ALA A CA 1
ATOM 3509 C C . ALA A 1 465 ? -11.378 9.201 45.832 1.00 43.91 465 ALA A C 1
ATOM 3511 O O . ALA A 1 465 ? -11.674 8.172 45.219 1.00 43.91 465 ALA A O 1
ATOM 3512 N N . GLY A 1 466 ? -11.859 10.397 45.468 1.00 54.06 466 GLY A N 1
ATOM 3513 C CA . GLY A 1 466 ? -12.691 10.647 44.289 1.00 54.06 466 GLY A CA 1
ATOM 3514 C C . GLY A 1 466 ? -11.929 10.831 42.968 1.00 54.06 466 GLY A C 1
ATOM 3515 O O . GLY A 1 466 ? -12.508 10.562 41.921 1.00 54.06 466 GLY A O 1
ATOM 3516 N N . GLY A 1 467 ? -10.649 11.225 42.990 1.00 56.94 467 GLY A N 1
ATOM 3517 C CA . GLY A 1 467 ? -9.883 11.588 41.787 1.00 56.94 467 GLY A CA 1
ATOM 3518 C C . GLY A 1 467 ? -9.591 10.400 40.866 1.00 56.94 467 GLY A C 1
ATOM 3519 O O . GLY A 1 467 ? -10.018 10.380 39.712 1.00 56.94 467 GLY A O 1
ATOM 3520 N N . LEU A 1 468 ? -8.926 9.361 41.384 1.00 53.50 468 LEU A N 1
ATOM 3521 C CA . LEU A 1 468 ? -8.573 8.174 40.592 1.00 53.50 468 LEU A CA 1
ATOM 3522 C C . LEU A 1 468 ? -9.805 7.326 40.229 1.00 53.50 468 LEU A C 1
ATOM 3524 O O . LEU A 1 468 ? -9.972 6.940 39.074 1.00 53.50 468 LEU A O 1
ATOM 3528 N N . THR A 1 469 ? -10.709 7.100 41.189 1.00 61.41 469 THR A N 1
ATOM 3529 C CA . THR A 1 469 ? -11.969 6.366 40.970 1.00 61.41 469 THR A CA 1
ATOM 3530 C C . THR A 1 469 ? -12.862 7.082 39.954 1.00 61.41 469 THR A C 1
ATOM 3532 O O . THR A 1 469 ? -13.420 6.446 39.061 1.00 61.41 469 THR A O 1
ATOM 3535 N N . GLY A 1 470 ? -12.972 8.411 40.050 1.00 64.44 470 GLY A N 1
ATOM 3536 C CA . GLY A 1 470 ? -13.718 9.233 39.099 1.00 64.44 470 GLY A CA 1
ATOM 3537 C C . GLY A 1 470 ? -13.096 9.222 37.706 1.00 64.44 470 GLY A C 1
ATOM 3538 O O . GLY A 1 470 ? -13.822 9.127 36.721 1.00 64.44 470 GLY A O 1
ATOM 3539 N N . THR A 1 471 ? -11.763 9.240 37.614 1.00 58.88 471 THR A N 1
ATOM 3540 C CA . THR A 1 471 ? -11.048 9.183 36.328 1.00 58.88 471 THR A CA 1
ATOM 3541 C C . THR A 1 471 ? -11.266 7.835 35.646 1.00 58.88 471 THR A C 1
ATOM 3543 O O . THR A 1 471 ? -11.600 7.784 34.465 1.00 58.88 471 THR A O 1
ATOM 3546 N N . MET A 1 472 ? -11.165 6.737 36.398 1.00 61.94 472 MET A N 1
ATOM 3547 C CA . MET A 1 472 ? -11.444 5.395 35.885 1.00 61.94 472 MET A CA 1
ATOM 3548 C C . MET A 1 472 ? -12.905 5.255 35.432 1.00 61.94 472 MET A C 1
ATOM 3550 O O . MET A 1 472 ? -13.168 4.718 34.357 1.00 61.94 472 MET A O 1
ATOM 3554 N N . GLN A 1 473 ? -13.859 5.775 36.211 1.00 68.00 473 GLN A N 1
ATOM 3555 C CA . GLN A 1 473 ? -15.274 5.763 35.840 1.00 68.00 473 GLN A CA 1
ATOM 3556 C C . GLN A 1 473 ? -15.534 6.577 34.567 1.00 68.00 473 GLN A C 1
ATOM 3558 O O . GLN A 1 473 ? -16.247 6.099 33.689 1.00 68.00 473 GLN A O 1
ATOM 3563 N N . ALA A 1 474 ? -14.911 7.750 34.426 1.00 63.19 474 ALA A N 1
ATOM 3564 C CA . ALA A 1 474 ? -15.019 8.571 33.224 1.00 63.19 474 ALA A CA 1
ATOM 3565 C C . ALA A 1 474 ? -14.457 7.850 31.985 1.00 63.19 474 ALA A C 1
ATOM 3567 O O . ALA A 1 474 ? -15.060 7.890 30.915 1.00 63.19 474 ALA A O 1
ATOM 3568 N N . LEU A 1 475 ? -13.346 7.115 32.123 1.00 57.09 475 LEU A N 1
ATOM 3569 C CA . LEU A 1 475 ? -12.799 6.281 31.045 1.00 57.09 475 LEU A CA 1
ATOM 3570 C C . LEU A 1 475 ? -13.729 5.111 30.679 1.00 57.09 475 LEU A C 1
ATOM 3572 O O . LEU A 1 475 ? -13.903 4.805 29.499 1.00 57.09 475 LEU A O 1
ATOM 3576 N N . ILE A 1 476 ? -14.362 4.472 31.666 1.00 68.00 476 ILE A N 1
ATOM 3577 C CA . ILE A 1 476 ? -15.361 3.419 31.428 1.00 68.00 476 ILE A CA 1
ATOM 3578 C C . ILE A 1 476 ? -16.597 3.997 30.727 1.00 68.00 476 ILE A C 1
ATOM 3580 O O . ILE A 1 476 ? -17.112 3.388 29.784 1.00 68.00 476 ILE A O 1
ATOM 3584 N N . ASP A 1 477 ? -17.072 5.162 31.162 1.00 70.75 477 ASP A N 1
ATOM 3585 C CA . ASP A 1 477 ? -18.245 5.834 30.604 1.00 70.75 477 ASP A CA 1
ATOM 3586 C C . ASP A 1 477 ? -17.977 6.378 29.192 1.00 70.75 477 ASP A C 1
ATOM 3588 O O . ASP A 1 477 ? -18.877 6.350 28.349 1.00 70.75 477 ASP A O 1
ATOM 3592 N N . LEU A 1 478 ? -16.728 6.741 28.881 1.00 64.50 478 LEU A N 1
ATOM 3593 C CA . LEU A 1 478 ? -16.288 7.145 27.544 1.00 64.50 478 LEU A CA 1
ATOM 3594 C C . LEU A 1 478 ? -16.488 6.029 26.507 1.00 64.50 478 LEU A C 1
ATOM 3596 O O . LEU A 1 478 ? -16.811 6.310 25.352 1.00 64.50 478 LEU A O 1
ATOM 3600 N N . GLY A 1 479 ? -16.321 4.765 26.905 1.00 59.88 479 GLY A N 1
ATOM 3601 C CA . GLY A 1 479 ? -16.475 3.612 26.014 1.00 59.88 479 GLY A CA 1
ATOM 3602 C C . GLY A 1 479 ? -17.928 3.168 25.790 1.00 59.88 479 GLY A C 1
ATOM 3603 O O . GLY A 1 479 ? -18.232 2.571 24.755 1.00 59.88 479 GLY A O 1
ATOM 3604 N N . LYS A 1 480 ? -18.857 3.492 26.703 1.00 74.31 480 LYS A N 1
ATOM 3605 C CA . LYS A 1 480 ? -20.257 3.019 26.645 1.00 74.31 480 LYS A CA 1
ATOM 3606 C C . LYS A 1 480 ? -20.994 3.413 25.357 1.00 74.31 480 LYS A C 1
ATOM 3608 O O . LYS A 1 480 ? -21.663 2.549 24.791 1.00 74.31 480 LYS A O 1
ATOM 3613 N N . PRO A 1 481 ? -20.867 4.646 24.827 1.00 73.75 481 PRO A N 1
ATOM 3614 C CA . PRO A 1 481 ? -21.484 5.024 23.556 1.00 73.75 481 PRO A CA 1
ATOM 3615 C C . PRO A 1 481 ? -21.005 4.218 22.342 1.00 73.75 481 PRO A C 1
ATOM 3617 O O . PRO A 1 481 ? -21.646 4.272 21.299 1.00 73.75 481 PRO A O 1
ATOM 3620 N N . PHE A 1 482 ? -19.884 3.499 22.452 1.00 71.62 482 PHE A N 1
ATOM 3621 C CA . PHE A 1 482 ? -19.318 2.679 21.380 1.00 71.62 482 PHE A CA 1
ATOM 3622 C C . PHE A 1 482 ? -19.661 1.188 21.524 1.00 71.62 482 PHE A C 1
ATOM 3624 O O . PHE A 1 482 ? -19.354 0.404 20.620 1.00 71.62 482 PHE A O 1
ATOM 3631 N N . ALA A 1 483 ? -20.310 0.798 22.630 1.00 76.25 483 ALA A N 1
ATOM 3632 C CA . ALA A 1 483 ? -20.641 -0.578 22.990 1.00 76.25 483 ALA A CA 1
ATOM 3633 C C . ALA A 1 483 ? -21.785 -1.147 22.130 1.00 76.25 483 ALA A C 1
ATOM 3635 O O . ALA A 1 483 ? -22.912 -1.352 22.583 1.00 76.25 483 ALA A O 1
ATOM 3636 N N . HIS A 1 484 ? -21.478 -1.426 20.866 1.00 80.56 484 HIS A N 1
ATOM 3637 C CA . HIS A 1 484 ? -22.383 -2.041 19.902 1.00 80.56 484 HIS A CA 1
ATOM 3638 C C . HIS A 1 484 ? -21.789 -3.352 19.373 1.00 80.56 484 HIS A C 1
ATOM 3640 O O . HIS A 1 484 ? -20.571 -3.447 19.207 1.00 80.56 484 HIS A O 1
ATOM 3646 N N . PRO A 1 485 ? -22.620 -4.366 19.078 1.00 80.81 485 PRO A N 1
ATOM 3647 C CA . PRO A 1 485 ? -22.137 -5.628 18.537 1.00 80.81 485 PRO A CA 1
ATOM 3648 C C . PRO A 1 485 ? -21.616 -5.448 17.106 1.00 80.81 485 PRO A C 1
ATOM 3650 O O . PRO A 1 485 ? -21.976 -4.500 16.405 1.00 80.81 485 PRO A O 1
ATOM 3653 N N . SER A 1 486 ? -20.804 -6.389 16.633 1.00 82.06 486 SER A N 1
ATOM 3654 C CA . SER A 1 486 ? -20.496 -6.505 15.206 1.00 82.06 486 SER A CA 1
ATOM 3655 C C . SER A 1 486 ? -21.722 -6.984 14.430 1.00 82.06 486 SER A C 1
ATOM 3657 O O . SER A 1 486 ? -22.473 -7.835 14.903 1.00 82.06 486 SER A O 1
ATOM 3659 N N . CYS A 1 487 ? -21.930 -6.450 13.228 1.00 82.88 487 CYS A N 1
ATOM 3660 C CA . CYS A 1 487 ? -23.051 -6.862 12.398 1.00 82.88 487 CYS A CA 1
ATOM 3661 C C . CYS A 1 487 ? -22.894 -8.324 11.960 1.00 82.88 487 CYS A C 1
ATOM 3663 O O . CYS A 1 487 ? -21.821 -8.690 11.466 1.00 82.88 487 CYS A O 1
ATOM 3665 N N . PRO A 1 488 ? -23.950 -9.149 12.076 1.00 81.88 488 PRO A N 1
ATOM 3666 C CA . PRO A 1 488 ? -23.932 -10.494 11.531 1.00 81.88 488 PRO A CA 1
ATOM 3667 C C . PRO A 1 488 ? -23.817 -10.400 10.010 1.00 81.88 488 PRO A C 1
ATOM 3669 O O . PRO A 1 488 ? -24.619 -9.743 9.343 1.00 81.88 488 PRO A O 1
ATOM 3672 N N . VAL A 1 489 ? -22.797 -11.042 9.455 1.00 74.88 489 VAL A N 1
ATOM 3673 C CA . VAL A 1 489 ? -22.632 -11.114 8.006 1.00 74.88 489 VAL A CA 1
ATOM 3674 C C . VAL A 1 489 ? -23.546 -12.215 7.500 1.00 74.88 489 VAL A C 1
ATOM 3676 O O . VAL A 1 489 ? -23.433 -13.359 7.938 1.00 74.88 489 VAL A O 1
ATO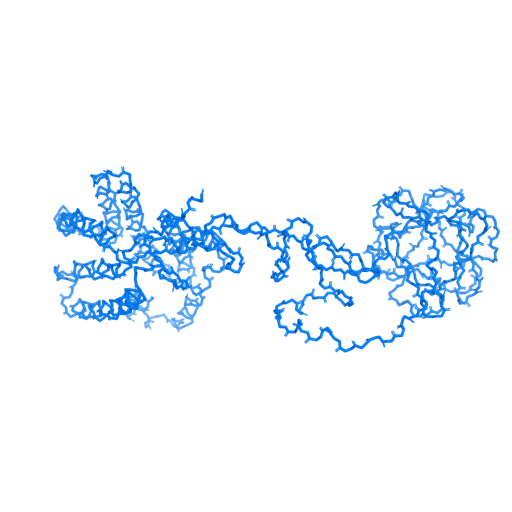M 3679 N N . GLY A 1 490 ? -24.474 -11.863 6.609 1.00 59.53 490 GLY A N 1
ATOM 3680 C CA . GLY A 1 490 ? -25.410 -12.821 6.035 1.00 59.53 490 GLY A CA 1
ATOM 3681 C C . GLY A 1 490 ? -24.660 -13.952 5.336 1.00 59.53 490 GLY A C 1
ATOM 3682 O O . GLY A 1 490 ? -24.052 -13.731 4.290 1.00 59.53 490 GLY A O 1
ATOM 3683 N N . ALA A 1 491 ? -24.713 -15.157 5.905 1.00 39.19 491 ALA A N 1
ATOM 3684 C CA . ALA A 1 491 ? -24.559 -16.364 5.111 1.00 39.19 491 ALA A CA 1
ATOM 3685 C C . ALA A 1 491 ? -25.726 -16.360 4.118 1.00 39.19 491 ALA A C 1
ATOM 3687 O O . ALA A 1 491 ? -26.885 -16.386 4.536 1.00 39.19 491 ALA A O 1
ATOM 3688 N N . ALA A 1 492 ? -25.410 -16.188 2.835 1.00 37.28 492 ALA A N 1
ATOM 3689 C CA . ALA A 1 492 ? -26.382 -16.354 1.763 1.00 37.28 492 ALA A CA 1
ATOM 3690 C C . ALA A 1 492 ? -26.869 -17.806 1.709 1.00 37.28 492 ALA A C 1
ATOM 3692 O O . ALA A 1 492 ? -26.019 -18.708 1.908 1.00 37.28 492 ALA A O 1
#

Nearest PDB structures (foldseek):
  3pg0-assembly1_A  TM=9.468E-01  e=1.398E-11  synthetic construct
  3vsf-assembly4_D  TM=9.246E-01  e=1.281E-07  Acetivibrio thermocellus ATCC 27405
  4ouj-assembly1_A  TM=7.768E-01  e=2.635E-06  Clostridium botulinum B1 str. Okra
  1jly-assembly1_B  TM=7.653E-01  e=1.077E-05  Amaranthus caudatus
  8bez-assembly1_B  TM=8.214E-01  e=3.571E-05  Lysinibacillus sphaericus

InterPro domains:
  IPR000772 Ricin B, lectin domain [PF14200] (189-270)
  IPR035992 Ricin B-like lectins [SSF50370] (202-333)